Protein AF-A0A1V5TM42-F1 (afdb_monomer)

Structure (mmCIF, N/CA/C/O backbone):
data_AF-A0A1V5TM42-F1
#
_entry.id   AF-A0A1V5TM42-F1
#
loop_
_atom_site.group_PDB
_atom_site.id
_atom_site.type_symbol
_atom_site.label_atom_id
_atom_site.label_alt_id
_atom_site.label_comp_id
_atom_site.label_asym_id
_atom_site.label_entity_id
_atom_site.label_seq_id
_atom_site.pdbx_PDB_ins_code
_atom_site.Cartn_x
_atom_site.Cartn_y
_atom_site.Cartn_z
_atom_site.occupancy
_atom_site.B_iso_or_equiv
_atom_site.auth_seq_id
_atom_site.auth_comp_id
_atom_site.auth_asym_id
_atom_site.auth_atom_id
_atom_site.pdbx_PDB_model_num
ATOM 1 N N . MET A 1 1 ? -26.643 -20.305 10.120 1.00 66.69 1 MET A N 1
ATOM 2 C CA . MET A 1 1 ? -26.226 -19.065 10.812 1.00 66.69 1 MET A CA 1
ATOM 3 C C . MET A 1 1 ? -26.386 -17.908 9.842 1.00 66.69 1 MET A C 1
ATOM 5 O O . MET A 1 1 ? -26.265 -18.145 8.646 1.00 66.69 1 MET A O 1
ATOM 9 N N . ARG A 1 2 ? -26.728 -16.704 10.316 1.00 90.50 2 ARG A N 1
ATOM 10 C CA . ARG A 1 2 ? -26.734 -15.518 9.444 1.00 90.50 2 ARG A CA 1
ATOM 11 C C . ARG A 1 2 ? -25.294 -15.124 9.106 1.00 90.50 2 ARG A C 1
ATOM 13 O O . ARG A 1 2 ? -24.398 -15.415 9.895 1.00 90.50 2 ARG A O 1
ATOM 20 N N . ASN A 1 3 ? -25.088 -14.451 7.979 1.00 93.19 3 ASN A N 1
ATOM 21 C CA . ASN A 1 3 ? -23.775 -13.903 7.647 1.00 93.19 3 ASN A CA 1
ATOM 22 C C . ASN A 1 3 ? -23.366 -12.840 8.692 1.00 93.19 3 ASN A C 1
ATOM 24 O O . ASN A 1 3 ? -24.242 -12.111 9.187 1.00 93.19 3 ASN A O 1
ATOM 28 N N . PRO A 1 4 ? -22.068 -12.736 9.037 1.00 96.12 4 PRO A N 1
ATOM 29 C CA . PRO A 1 4 ? -21.570 -11.666 9.893 1.00 96.12 4 PRO A CA 1
ATOM 30 C C . PRO A 1 4 ? -21.809 -10.310 9.238 1.00 96.12 4 PRO A C 1
ATOM 32 O O . PRO A 1 4 ? -21.542 -10.125 8.048 1.00 96.12 4 PRO A O 1
ATOM 35 N N . ARG A 1 5 ? -22.279 -9.350 10.033 1.00 96.81 5 ARG A N 1
ATOM 36 C CA . ARG A 1 5 ? -22.459 -7.962 9.604 1.00 96.81 5 ARG A CA 1
ATOM 37 C C . ARG A 1 5 ? -21.173 -7.205 9.864 1.00 96.81 5 ARG A C 1
ATOM 39 O O . ARG A 1 5 ? -20.812 -6.991 11.023 1.00 96.81 5 ARG A O 1
ATOM 46 N N . VAL A 1 6 ? -20.483 -6.818 8.798 1.00 97.69 6 VAL A N 1
ATOM 47 C CA . VAL A 1 6 ? -19.207 -6.100 8.880 1.00 97.69 6 VAL A CA 1
ATOM 48 C C . VAL A 1 6 ? -19.424 -4.663 8.431 1.00 97.69 6 VAL A C 1
ATOM 50 O O . VAL A 1 6 ? -19.875 -4.422 7.314 1.00 97.69 6 VAL A O 1
ATOM 53 N N . LEU A 1 7 ? -19.089 -3.707 9.295 1.00 97.56 7 LEU A N 1
ATOM 54 C CA . LEU A 1 7 ? -19.067 -2.290 8.941 1.00 97.56 7 LEU A CA 1
ATOM 55 C C . LEU A 1 7 ? -17.630 -1.865 8.631 1.00 97.56 7 LEU A C 1
ATOM 57 O O . LEU A 1 7 ? -16.820 -1.738 9.544 1.00 97.56 7 LEU A O 1
ATOM 61 N N . ASN A 1 8 ? -17.318 -1.645 7.356 1.00 96.25 8 ASN A N 1
ATOM 62 C CA . ASN A 1 8 ? -16.035 -1.110 6.909 1.00 96.25 8 ASN A CA 1
ATOM 63 C C . ASN A 1 8 ? -16.028 0.423 7.010 1.00 96.25 8 ASN A C 1
ATOM 65 O O . ASN A 1 8 ? -16.623 1.101 6.176 1.00 96.25 8 ASN A O 1
ATOM 69 N N . CYS A 1 9 ? -15.348 0.970 8.012 1.00 95.88 9 CYS A N 1
ATOM 70 C CA . CYS A 1 9 ? -15.176 2.402 8.220 1.00 95.88 9 CYS A CA 1
ATOM 71 C C . CYS A 1 9 ? -13.813 2.852 7.699 1.00 95.88 9 CYS A C 1
ATOM 73 O O . CYS A 1 9 ? -12.780 2.578 8.313 1.00 95.88 9 CYS A O 1
ATOM 75 N N . THR A 1 10 ? -13.812 3.604 6.601 1.00 91.31 10 THR A N 1
ATOM 76 C CA . THR A 1 10 ? -12.579 4.073 5.972 1.00 91.31 10 THR A CA 1
ATOM 77 C C . THR A 1 10 ? -12.595 5.584 5.732 1.00 91.31 10 THR A C 1
ATOM 79 O O . THR A 1 10 ? -13.611 6.119 5.284 1.00 91.31 10 THR A O 1
ATOM 82 N N . PRO A 1 11 ? -11.500 6.307 6.037 1.00 85.94 11 PRO A N 1
ATOM 83 C CA . PRO A 1 11 ? -11.413 7.744 5.785 1.00 85.94 11 PRO A CA 1
ATOM 84 C C . PRO A 1 11 ? -11.285 8.069 4.288 1.00 85.94 11 PRO A C 1
ATOM 86 O O . PRO A 1 11 ? -11.641 9.176 3.874 1.00 85.94 11 PRO A O 1
ATOM 89 N N . GLU A 1 12 ? -10.803 7.112 3.483 1.00 79.75 12 GLU A N 1
ATOM 90 C CA . GLU A 1 12 ? -10.675 7.246 2.035 1.00 79.75 12 GLU A CA 1
ATOM 91 C C . GLU A 1 12 ? -11.228 6.026 1.280 1.00 79.75 12 GLU A C 1
ATOM 93 O O . GLU A 1 12 ? -10.850 4.886 1.546 1.00 79.75 12 GLU A O 1
ATOM 98 N N . LEU A 1 13 ? -12.070 6.261 0.271 1.00 77.81 13 LEU A N 1
ATOM 99 C CA . LEU A 1 13 ? -12.715 5.210 -0.522 1.00 77.81 13 LEU A CA 1
ATOM 100 C C . LEU A 1 13 ? -12.926 5.646 -1.974 1.00 77.81 13 LEU A C 1
ATOM 102 O O . LEU A 1 13 ? -13.305 6.779 -2.241 1.00 77.81 13 LEU A O 1
ATOM 106 N N . ILE A 1 14 ? -12.748 4.725 -2.913 1.00 75.50 14 ILE A N 1
ATOM 107 C CA . ILE A 1 14 ? -13.160 4.853 -4.311 1.00 75.50 14 ILE A CA 1
ATOM 108 C C . ILE A 1 14 ? -14.027 3.645 -4.642 1.00 75.50 14 ILE A C 1
ATOM 110 O O . ILE A 1 14 ? -13.526 2.533 -4.796 1.00 75.50 14 ILE A O 1
ATOM 114 N N . ILE A 1 15 ? -15.333 3.843 -4.765 1.00 73.00 15 ILE A N 1
ATOM 115 C CA . ILE A 1 15 ? -16.237 2.743 -5.087 1.00 73.00 15 ILE A CA 1
ATOM 116 C C . ILE A 1 15 ? -17.155 3.125 -6.235 1.00 73.00 15 ILE A C 1
ATOM 118 O O . ILE A 1 15 ? -17.848 4.139 -6.179 1.00 73.00 15 ILE A O 1
ATOM 122 N N . ASN A 1 16 ? -17.142 2.309 -7.285 1.00 71.56 16 ASN A N 1
ATOM 123 C CA . ASN A 1 16 ? -18.133 2.380 -8.340 1.00 71.56 16 ASN A CA 1
ATOM 124 C C . ASN A 1 16 ? -19.313 1.488 -7.945 1.00 71.56 16 ASN A C 1
ATOM 126 O O . ASN A 1 16 ? -19.133 0.298 -7.690 1.00 71.56 16 ASN A O 1
ATOM 130 N N . ILE A 1 17 ? -20.511 2.066 -7.867 1.00 67.62 17 ILE A N 1
ATOM 131 C CA . ILE A 1 17 ? -21.718 1.359 -7.418 1.00 67.62 17 ILE A CA 1
ATOM 132 C C . ILE A 1 17 ? -22.028 0.159 -8.328 1.00 67.62 17 ILE A C 1
ATOM 134 O O . ILE A 1 17 ? -22.438 -0.887 -7.825 1.00 67.62 17 ILE A O 1
ATOM 138 N N . GLY A 1 18 ? -21.757 0.262 -9.634 1.00 62.53 18 GLY A N 1
ATOM 139 C CA . GLY A 1 18 ? -21.936 -0.848 -10.577 1.00 62.53 18 GLY A CA 1
ATOM 140 C C . GLY A 1 18 ? -21.037 -2.056 -10.278 1.00 62.53 18 GLY A C 1
ATOM 141 O O . GLY A 1 18 ? -21.409 -3.197 -10.539 1.00 62.53 18 GLY A O 1
ATOM 142 N N . GLU A 1 19 ? -19.879 -1.842 -9.646 1.00 65.00 19 GLU A N 1
ATOM 143 C CA . GLU A 1 19 ? -18.923 -2.911 -9.326 1.00 65.00 19 GLU A CA 1
ATOM 144 C C . GLU A 1 19 ? -19.258 -3.678 -8.039 1.00 65.00 19 GLU A C 1
ATOM 146 O O . GLU A 1 19 ? -18.695 -4.752 -7.807 1.00 65.00 19 GLU A O 1
ATOM 151 N N . ILE A 1 20 ? -20.171 -3.154 -7.212 1.00 65.88 20 ILE A N 1
ATOM 152 C CA . ILE A 1 20 ? -20.609 -3.766 -5.944 1.00 65.88 20 ILE A CA 1
ATOM 153 C C . ILE A 1 20 ? -21.461 -5.022 -6.205 1.00 65.88 20 ILE A C 1
ATOM 155 O O . ILE A 1 20 ? -21.735 -5.795 -5.293 1.00 65.88 20 ILE A O 1
ATOM 159 N N . GLY A 1 21 ? -21.852 -5.285 -7.458 1.00 52.97 21 GLY A N 1
ATOM 160 C CA . GLY A 1 21 ? -22.557 -6.515 -7.819 1.00 52.97 21 GLY A CA 1
ATOM 161 C C . GLY A 1 21 ? -23.960 -6.611 -7.217 1.00 52.97 21 GLY A C 1
ATOM 162 O O . GLY A 1 21 ? -24.526 -7.703 -7.182 1.00 52.97 21 GLY A O 1
ATOM 163 N N . ILE A 1 22 ? -24.537 -5.485 -6.770 1.00 55.62 22 ILE A N 1
ATOM 164 C CA . ILE A 1 22 ? -25.947 -5.410 -6.384 1.00 55.62 22 ILE A CA 1
ATOM 165 C C . ILE A 1 22 ? -26.767 -5.544 -7.669 1.00 55.62 22 ILE A C 1
ATOM 167 O O . ILE A 1 22 ? -27.090 -4.562 -8.334 1.00 55.62 22 ILE A O 1
ATOM 171 N N . LYS A 1 23 ? -27.049 -6.790 -8.056 1.00 44.28 23 LYS A N 1
ATOM 172 C CA . LYS A 1 23 ? -27.944 -7.096 -9.167 1.00 44.28 23 LYS A CA 1
ATOM 173 C C . LYS A 1 23 ? -29.343 -6.627 -8.789 1.00 44.28 23 LYS A C 1
ATOM 175 O O . LYS A 1 23 ? -29.992 -7.210 -7.928 1.00 44.28 23 LYS A O 1
ATOM 180 N N . SER A 1 24 ? -29.796 -5.566 -9.438 1.00 44.81 24 SER A N 1
ATOM 181 C CA . SER A 1 24 ? -31.217 -5.288 -9.589 1.00 44.81 24 SER A CA 1
ATOM 182 C C . SER A 1 24 ? -31.576 -5.738 -11.001 1.00 44.81 24 SER A C 1
ATOM 184 O O . SER A 1 24 ? -31.099 -5.135 -11.961 1.00 44.81 24 SER A O 1
ATOM 186 N N . ASP A 1 25 ? -32.431 -6.754 -11.134 1.00 44.00 25 ASP A N 1
ATOM 187 C CA . ASP A 1 25 ? -32.910 -7.276 -12.429 1.00 44.00 25 ASP A CA 1
ATOM 188 C C . ASP A 1 25 ? -33.633 -6.219 -13.292 1.00 44.00 25 ASP A C 1
ATOM 190 O O . ASP A 1 25 ? -34.018 -6.484 -14.427 1.00 44.00 25 ASP A O 1
ATOM 194 N N . ALA A 1 26 ? -33.836 -5.010 -12.764 1.00 43.97 26 ALA A N 1
ATOM 195 C CA . ALA A 1 26 ? -34.620 -3.963 -13.390 1.00 43.97 26 ALA A CA 1
ATOM 196 C C . ALA A 1 26 ? -33.802 -2.845 -14.066 1.00 43.97 26 ALA A C 1
ATOM 198 O O . ALA A 1 26 ? -34.413 -2.047 -14.778 1.00 43.97 26 ALA A O 1
ATOM 199 N N . ILE A 1 27 ? -32.491 -2.686 -13.804 1.00 47.09 27 ILE A N 1
ATOM 200 C CA . ILE A 1 27 ? -31.759 -1.454 -14.182 1.00 47.09 27 ILE A CA 1
ATOM 201 C C . ILE A 1 27 ? -30.255 -1.691 -14.375 1.00 47.09 27 ILE A C 1
ATOM 203 O O . ILE A 1 27 ? -29.594 -2.227 -13.489 1.00 47.09 27 ILE A O 1
ATOM 207 N N . ASP A 1 28 ? -29.723 -1.180 -15.487 1.00 52.50 28 ASP A N 1
ATOM 208 C CA . ASP A 1 28 ? -28.293 -0.940 -15.695 1.00 52.50 28 ASP A CA 1
ATOM 209 C C . ASP A 1 28 ? -27.882 0.263 -14.828 1.00 52.50 28 ASP A C 1
ATOM 211 O O . ASP A 1 28 ? -28.274 1.404 -15.096 1.00 52.50 28 ASP A O 1
ATOM 215 N N . LEU A 1 29 ? -27.229 0.015 -13.689 1.00 54.31 29 LEU A N 1
ATOM 216 C CA . LEU A 1 29 ? -26.831 1.094 -12.784 1.00 54.31 29 LEU A CA 1
ATOM 217 C C . LEU A 1 29 ? -25.780 1.962 -13.487 1.00 54.31 29 LEU A C 1
ATOM 219 O O . LEU A 1 29 ? -24.784 1.410 -13.955 1.00 54.31 29 LEU A O 1
ATOM 223 N N . PRO A 1 30 ? -25.938 3.299 -13.541 1.00 53.47 30 PRO A N 1
ATOM 224 C CA . PRO A 1 30 ? -24.877 4.148 -14.066 1.00 53.47 30 PRO A CA 1
ATOM 225 C C . PRO A 1 30 ? -23.587 3.893 -13.276 1.00 53.47 30 PRO A C 1
ATOM 227 O O . PRO A 1 30 ? -23.636 3.707 -12.055 1.00 53.47 30 PRO A O 1
ATOM 230 N N . GLU A 1 31 ? -22.436 3.893 -13.961 1.00 58.66 31 GLU A N 1
ATOM 231 C CA . GLU A 1 31 ? -21.104 3.822 -13.344 1.00 58.66 31 GLU A CA 1
ATOM 232 C C . GLU A 1 31 ? -20.849 5.072 -12.486 1.00 58.66 31 GLU A C 1
ATOM 234 O O . GLU A 1 31 ? -20.177 6.038 -12.875 1.00 58.66 31 GLU A O 1
ATOM 239 N N . LEU A 1 32 ? -21.454 5.080 -11.304 1.00 58.53 32 LEU A N 1
ATOM 240 C CA . LEU A 1 32 ? -21.348 6.157 -10.352 1.00 58.53 32 LEU A CA 1
ATOM 241 C C . LEU A 1 32 ? -20.230 5.843 -9.377 1.00 58.53 32 LEU A C 1
ATOM 243 O O . LEU A 1 32 ? -20.313 4.919 -8.570 1.00 58.53 32 LEU A O 1
ATOM 247 N N . GLU A 1 33 ? -19.188 6.655 -9.457 1.00 67.44 33 GLU A N 1
ATOM 248 C CA . GLU A 1 33 ? -18.036 6.572 -8.580 1.00 67.44 33 GLU A CA 1
ATOM 249 C C . GLU A 1 33 ? -18.230 7.506 -7.382 1.00 67.44 33 GLU A C 1
ATOM 251 O O . GLU A 1 33 ? -18.329 8.725 -7.536 1.00 67.44 33 GLU A O 1
ATOM 256 N N . ILE A 1 34 ? -18.247 6.939 -6.178 1.00 68.31 34 ILE A N 1
ATOM 257 C CA . ILE A 1 34 ? -18.014 7.685 -4.944 1.00 68.31 34 ILE A CA 1
ATOM 258 C C . ILE A 1 34 ? -16.500 7.760 -4.773 1.00 68.31 34 ILE A C 1
ATOM 260 O O . ILE A 1 34 ? -15.864 6.769 -4.416 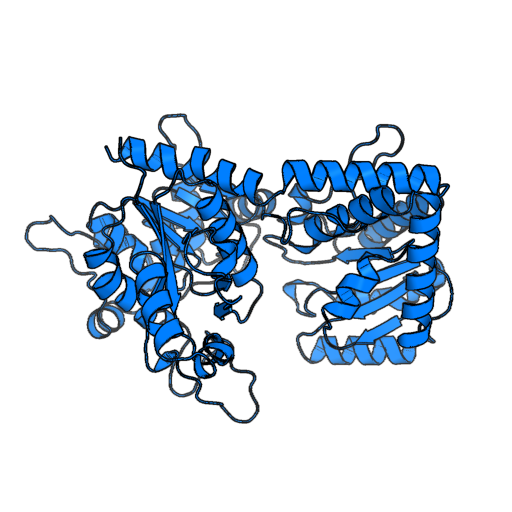1.00 68.31 34 ILE A O 1
ATOM 264 N N . ASN A 1 35 ? -15.925 8.932 -5.043 1.00 69.88 35 ASN A N 1
ATOM 265 C CA . ASN A 1 35 ? -14.480 9.150 -4.979 1.00 69.88 35 ASN A CA 1
ATOM 266 C C . ASN A 1 35 ? -14.080 10.013 -3.780 1.00 69.88 35 ASN A C 1
ATOM 268 O O . ASN A 1 35 ? -13.904 11.230 -3.882 1.00 69.88 35 ASN A O 1
ATOM 272 N N . ALA A 1 36 ? -13.957 9.380 -2.626 1.00 67.31 36 ALA A N 1
ATOM 273 C CA . ALA A 1 36 ? -13.425 9.927 -1.390 1.00 67.31 36 ALA A CA 1
ATOM 274 C C . ALA A 1 36 ? -11.910 9.653 -1.276 1.00 67.31 36 ALA A C 1
ATOM 276 O O . ALA A 1 36 ? -11.475 9.083 -0.288 1.00 67.31 36 ALA A O 1
ATOM 277 N N . SER A 1 37 ? -11.094 10.013 -2.277 1.00 66.88 37 SER A N 1
ATOM 278 C CA . SER A 1 37 ? -9.633 9.822 -2.219 1.00 66.88 37 SER A CA 1
ATOM 279 C C . SER A 1 37 ? -8.833 11.126 -2.250 1.00 66.88 37 SER A C 1
ATOM 281 O O . SER A 1 37 ? -9.187 12.077 -2.952 1.00 66.88 37 SER A O 1
ATOM 283 N N . THR A 1 38 ? -7.713 11.159 -1.518 1.00 58.00 38 THR A N 1
ATOM 284 C CA . THR A 1 38 ? -6.649 12.173 -1.688 1.00 58.00 38 THR A CA 1
ATOM 285 C C . THR A 1 38 ? -5.235 11.606 -1.708 1.00 58.00 38 THR A C 1
ATOM 287 O O . THR A 1 38 ? -4.284 12.344 -1.993 1.00 58.00 38 THR A O 1
ATOM 290 N N . GLY A 1 39 ? -5.073 10.306 -1.458 1.00 62.50 39 GLY A N 1
ATOM 291 C CA . GLY A 1 39 ? -3.772 9.656 -1.427 1.00 62.50 39 GLY A CA 1
ATOM 292 C C . GLY A 1 39 ? -3.776 8.208 -1.909 1.00 62.50 39 GLY A C 1
ATOM 293 O O . GLY A 1 39 ? -4.666 7.745 -2.618 1.00 62.50 39 GLY A O 1
ATOM 294 N N . GLY A 1 40 ? -2.712 7.495 -1.535 1.00 66.00 40 GLY A N 1
ATOM 295 C CA . GLY A 1 40 ? -2.515 6.084 -1.874 1.00 66.00 40 GLY A CA 1
ATOM 296 C C . GLY A 1 40 ? -3.316 5.111 -1.006 1.00 66.00 40 GLY A C 1
ATOM 297 O O . GLY A 1 40 ? -3.265 3.916 -1.278 1.00 66.00 40 GLY A O 1
ATOM 298 N N . LEU A 1 41 ? -4.037 5.608 0.008 1.00 75.75 41 LEU A N 1
ATOM 299 C CA . LEU A 1 41 ? -4.853 4.795 0.906 1.00 75.75 41 LEU A CA 1
ATOM 300 C C . LEU A 1 41 ? -6.067 4.231 0.169 1.00 75.75 41 LEU A C 1
ATOM 302 O O . LEU A 1 41 ? -6.210 3.018 0.094 1.00 75.75 41 LEU A O 1
ATOM 306 N N . ALA A 1 42 ? -6.887 5.100 -0.436 1.00 75.75 42 ALA A N 1
ATOM 307 C CA . ALA A 1 42 ? -8.199 4.758 -0.991 1.00 75.75 42 ALA A CA 1
ATOM 308 C C . ALA A 1 42 ? -8.248 3.494 -1.877 1.00 75.75 42 ALA A C 1
ATOM 310 O O . ALA A 1 42 ? -9.177 2.702 -1.709 1.00 75.75 42 ALA A O 1
ATOM 311 N N . PRO A 1 43 ? -7.294 3.235 -2.797 1.00 77.56 43 PRO A N 1
ATOM 312 C CA . PRO A 1 43 ? -7.349 2.057 -3.667 1.00 77.56 43 PRO A CA 1
ATOM 313 C C . PRO A 1 43 ? -7.386 0.715 -2.920 1.00 77.56 43 PRO A C 1
ATOM 315 O O . PRO A 1 43 ? -7.990 -0.235 -3.419 1.00 77.56 43 PRO A O 1
ATOM 318 N N . ILE A 1 44 ? -6.775 0.631 -1.734 1.00 81.69 44 ILE A N 1
ATOM 319 C CA . ILE A 1 44 ? -6.682 -0.604 -0.946 1.00 81.69 44 ILE A CA 1
ATOM 320 C C . ILE A 1 44 ? -8.044 -1.020 -0.357 1.00 81.69 44 ILE A C 1
ATOM 322 O O . ILE A 1 44 ? -8.561 -2.062 -0.776 1.00 81.69 44 ILE A O 1
ATOM 326 N N . PRO A 1 45 ? -8.670 -0.248 0.562 1.00 84.69 45 PRO A N 1
ATOM 327 C CA . PRO A 1 45 ? -9.960 -0.608 1.142 1.00 84.69 45 PRO A CA 1
ATOM 328 C C . PRO A 1 45 ? -11.030 -0.730 0.058 1.00 84.69 45 PRO A C 1
ATOM 330 O O . PRO A 1 45 ? -11.897 -1.591 0.156 1.00 84.69 45 PRO A O 1
ATOM 333 N N . SER A 1 46 ? -10.929 0.046 -1.025 1.00 85.06 46 SER A N 1
ATOM 334 C CA . SER A 1 46 ? -11.826 -0.049 -2.181 1.00 85.06 46 SER A CA 1
ATOM 335 C C . SER A 1 46 ? -11.789 -1.413 -2.857 1.00 85.06 46 SER A C 1
ATOM 337 O O . SER A 1 46 ? -12.828 -1.999 -3.152 1.00 85.06 46 SER A O 1
ATOM 339 N N . THR A 1 47 ? -10.587 -1.937 -3.094 1.00 85.62 47 THR A N 1
ATOM 340 C CA . THR A 1 47 ? -10.407 -3.207 -3.799 1.00 85.62 47 THR A CA 1
ATOM 341 C C . THR A 1 47 ? -10.875 -4.384 -2.952 1.00 85.62 47 THR A C 1
ATOM 343 O O . THR A 1 47 ? -11.615 -5.230 -3.451 1.00 85.62 47 THR A O 1
ATOM 346 N N . TYR A 1 48 ? -10.540 -4.388 -1.659 1.00 89.12 48 TYR A N 1
ATOM 347 C CA . TYR A 1 48 ? -11.088 -5.363 -0.716 1.00 89.12 48 TYR A CA 1
ATOM 348 C C . TYR A 1 48 ? -12.610 -5.291 -0.644 1.00 89.12 48 TYR A C 1
ATOM 350 O O . TYR A 1 48 ? -13.276 -6.313 -0.754 1.00 89.12 48 TYR A O 1
ATOM 358 N N . THR A 1 49 ? -13.164 -4.086 -0.521 1.00 89.06 49 THR A N 1
ATOM 359 C CA . THR A 1 49 ? -14.610 -3.866 -0.432 1.00 89.06 49 THR A CA 1
ATOM 360 C C . THR A 1 49 ? -15.341 -4.485 -1.619 1.00 89.06 49 THR A C 1
ATOM 362 O O . THR A 1 49 ? -16.257 -5.278 -1.420 1.00 89.06 49 THR A O 1
ATOM 365 N N . ARG A 1 50 ? -14.905 -4.201 -2.856 1.00 86.50 50 ARG A N 1
ATOM 366 C CA . ARG A 1 50 ? -15.513 -4.787 -4.064 1.00 86.50 50 ARG A CA 1
ATOM 367 C C . ARG A 1 50 ? -15.439 -6.311 -4.071 1.00 86.50 50 ARG A C 1
ATOM 369 O O . ARG A 1 50 ? -16.419 -6.968 -4.407 1.00 86.50 50 ARG A O 1
ATOM 376 N N . ALA A 1 51 ? -14.289 -6.874 -3.711 1.00 89.00 51 ALA A N 1
ATOM 377 C CA . ALA A 1 51 ? -14.096 -8.319 -3.707 1.00 89.00 51 ALA A CA 1
ATOM 378 C C . ALA A 1 51 ? -14.927 -9.022 -2.617 1.00 89.00 51 ALA A C 1
ATOM 380 O O . ALA A 1 51 ? -15.531 -10.054 -2.891 1.00 89.00 51 ALA A O 1
ATOM 381 N N . ILE A 1 52 ? -15.040 -8.436 -1.420 1.00 91.44 52 ILE A N 1
ATOM 382 C CA . ILE A 1 52 ? -15.871 -8.965 -0.326 1.00 91.44 52 ILE A CA 1
ATOM 383 C C . ILE A 1 52 ? -17.362 -8.890 -0.686 1.00 91.44 52 ILE A C 1
ATOM 385 O O . ILE A 1 52 ? -18.094 -9.847 -0.440 1.00 91.44 52 ILE A O 1
ATOM 389 N N . PHE A 1 53 ? -17.813 -7.796 -1.314 1.00 88.44 53 PHE A N 1
ATOM 390 C CA . PHE A 1 53 ? -19.184 -7.699 -1.823 1.00 88.44 53 PHE A CA 1
ATOM 391 C C . PHE A 1 53 ? -19.504 -8.805 -2.836 1.00 88.44 53 PHE A C 1
ATOM 393 O O . PHE A 1 53 ? -20.565 -9.418 -2.750 1.00 88.44 53 PHE A O 1
ATOM 400 N N . LYS A 1 54 ? -18.576 -9.090 -3.760 1.00 86.31 54 LYS A N 1
ATOM 401 C CA . LYS A 1 54 ? -18.728 -10.162 -4.756 1.00 86.31 54 LYS A CA 1
ATOM 402 C C . LYS A 1 54 ? -18.712 -11.566 -4.144 1.00 86.31 54 LYS A C 1
ATOM 404 O O . LYS A 1 54 ? -19.398 -12.440 -4.663 1.00 86.31 54 LYS A O 1
ATOM 409 N N . ASP A 1 55 ? -17.941 -11.788 -3.079 1.00 91.25 55 ASP A N 1
ATOM 410 C CA . ASP A 1 55 ? -17.862 -13.081 -2.381 1.00 91.25 55 ASP A CA 1
ATOM 411 C C . ASP A 1 55 ? -19.186 -13.444 -1.682 1.00 91.25 55 ASP A C 1
ATOM 413 O O . ASP A 1 55 ? -19.636 -14.587 -1.753 1.00 91.25 55 ASP A O 1
ATOM 417 N N . GLY A 1 56 ? -19.843 -12.469 -1.044 1.00 90.19 56 GLY A N 1
ATOM 418 C CA . GLY A 1 56 ? -21.206 -12.615 -0.520 1.00 90.19 56 GLY A CA 1
ATOM 419 C C . GLY A 1 56 ? -21.345 -13.360 0.816 1.00 90.19 56 GLY A C 1
ATOM 420 O O . GLY A 1 56 ? -22.449 -13.405 1.363 1.00 90.19 56 GLY A O 1
ATOM 421 N N . ARG A 1 57 ? -20.262 -13.899 1.402 1.00 94.25 57 ARG A N 1
ATOM 422 C CA . ARG A 1 57 ? -20.298 -14.523 2.746 1.00 94.25 57 ARG A CA 1
ATOM 423 C C . ARG A 1 57 ? -20.370 -13.518 3.897 1.00 94.25 57 ARG A C 1
ATOM 425 O O . ARG A 1 57 ? -20.685 -13.901 5.020 1.00 94.25 57 ARG A O 1
ATOM 432 N N . ILE A 1 58 ? -20.100 -12.242 3.629 1.00 95.19 58 ILE A N 1
ATOM 433 C CA . ILE A 1 58 ? -20.140 -11.148 4.603 1.00 95.19 58 ILE A CA 1
ATOM 434 C C . ILE A 1 58 ? -21.295 -10.204 4.258 1.00 95.19 58 ILE A C 1
ATOM 436 O O . ILE A 1 58 ? -21.394 -9.734 3.124 1.00 95.19 58 ILE A O 1
ATOM 440 N N . ASP A 1 59 ? -22.140 -9.870 5.236 1.00 93.88 59 ASP A N 1
ATOM 441 C CA . ASP A 1 59 ? -23.079 -8.751 5.109 1.00 93.88 59 ASP A CA 1
ATOM 442 C C . ASP A 1 59 ? -22.304 -7.440 5.306 1.00 93.88 59 ASP A C 1
ATOM 444 O O . ASP A 1 59 ? -22.220 -6.898 6.408 1.00 93.88 59 ASP A O 1
ATOM 448 N N . LEU A 1 60 ? -21.642 -6.988 4.238 1.00 93.06 60 LEU A N 1
ATOM 449 C CA . LEU A 1 60 ? -20.786 -5.806 4.264 1.00 93.06 60 LEU A CA 1
ATOM 450 C C . LEU A 1 60 ? -21.616 -4.526 4.102 1.00 93.06 60 LEU A C 1
ATOM 452 O O . LEU A 1 60 ? -22.484 -4.445 3.226 1.00 93.06 60 LEU A O 1
ATOM 456 N N . ALA A 1 61 ? -21.288 -3.517 4.904 1.00 92.69 61 ALA A N 1
ATOM 457 C CA . ALA A 1 61 ? -21.605 -2.119 4.650 1.00 92.69 61 ALA A CA 1
ATOM 458 C C . ALA A 1 61 ? -20.345 -1.264 4.779 1.00 92.69 61 ALA A C 1
ATOM 460 O O . ALA A 1 61 ? -19.395 -1.633 5.468 1.00 92.69 61 ALA A O 1
ATOM 461 N N . VAL A 1 62 ? -20.337 -0.111 4.120 1.00 91.50 62 VAL A N 1
ATOM 462 C CA . VAL A 1 62 ? -19.194 0.801 4.089 1.00 91.50 62 VAL A CA 1
ATOM 463 C C . VAL A 1 62 ? -19.592 2.147 4.666 1.00 91.50 62 VAL A C 1
ATOM 465 O O . VAL A 1 62 ? -20.658 2.665 4.347 1.00 91.50 62 VAL A O 1
ATOM 468 N N . CYS A 1 63 ? -18.728 2.733 5.483 1.00 91.56 63 CYS A N 1
ATOM 469 C CA . CYS A 1 63 ? -18.868 4.074 6.016 1.00 91.56 63 CYS A CA 1
ATOM 470 C C . CYS A 1 63 ? -17.657 4.929 5.635 1.00 91.56 63 CYS A C 1
ATOM 472 O O . CYS A 1 63 ? -16.518 4.546 5.894 1.00 91.56 63 CYS A O 1
ATOM 474 N N . SER A 1 64 ? -17.904 6.096 5.040 1.00 88.12 64 SER A N 1
ATOM 475 C CA . SER A 1 64 ? -16.868 7.034 4.585 1.00 88.12 64 SER A CA 1
ATOM 476 C C . SER A 1 64 ? -17.318 8.483 4.810 1.00 88.12 64 SER A C 1
ATOM 478 O O . SER A 1 64 ? -18.526 8.750 4.838 1.00 88.12 64 SER A O 1
ATOM 480 N N . PRO A 1 65 ? -16.404 9.461 4.947 1.00 84.69 65 PRO A N 1
ATOM 481 C CA . PRO A 1 65 ? -16.797 10.863 4.946 1.00 84.69 65 PRO A CA 1
ATOM 482 C C . PRO A 1 65 ? -17.394 11.253 3.587 1.00 84.69 65 PRO A C 1
ATOM 484 O O . PRO A 1 65 ? -16.944 10.804 2.527 1.00 84.69 65 PRO A O 1
ATOM 487 N N . LYS A 1 66 ? -18.412 12.115 3.610 1.00 80.38 66 LYS A N 1
ATOM 488 C CA . LYS A 1 66 ? -19.047 12.682 2.419 1.00 80.38 66 LYS A CA 1
ATOM 489 C C . LYS A 1 66 ? -18.271 13.912 1.956 1.00 80.38 66 LYS A C 1
ATOM 491 O O . LYS A 1 66 ? -18.626 15.038 2.296 1.00 80.38 66 LYS A O 1
ATOM 496 N N . TRP A 1 67 ? -17.225 13.717 1.163 1.00 74.06 67 TRP A N 1
ATOM 497 C CA . TRP A 1 67 ? -16.501 14.848 0.586 1.00 74.06 67 TRP A CA 1
ATOM 498 C C . TRP A 1 67 ? -17.268 15.443 -0.596 1.00 74.06 67 TRP A C 1
ATOM 500 O O . TRP A 1 67 ? -17.686 14.728 -1.505 1.00 74.06 67 TRP A O 1
ATOM 510 N N . GLU A 1 68 ? -17.397 16.769 -0.651 1.00 62.56 68 GLU A N 1
ATOM 511 C CA . GLU A 1 68 ? -18.075 17.444 -1.771 1.00 62.56 68 GLU A CA 1
ATOM 512 C C . GLU A 1 68 ? -17.399 17.168 -3.132 1.00 62.56 68 GLU A C 1
ATOM 514 O O . GLU A 1 68 ? -18.062 17.183 -4.168 1.00 62.56 68 GLU A O 1
ATOM 519 N N . SER A 1 69 ? -16.089 16.858 -3.163 1.00 56.44 69 SER A N 1
ATOM 520 C CA . SER A 1 69 ? -15.389 16.410 -4.388 1.00 56.44 69 SER A CA 1
ATOM 521 C C . SER A 1 69 ? -16.016 15.177 -5.012 1.00 56.44 69 SER A C 1
ATOM 523 O O . SER A 1 69 ? -15.996 15.039 -6.234 1.00 56.44 69 SER A O 1
ATOM 525 N N . SER A 1 70 ? -16.460 14.263 -4.151 1.00 53.75 70 SER A N 1
ATOM 526 C CA . SER A 1 70 ? -16.765 12.870 -4.466 1.00 53.75 70 SER A CA 1
ATOM 527 C C . SER A 1 70 ? -18.077 12.713 -5.217 1.00 53.75 70 SER A C 1
ATOM 529 O O . SER A 1 70 ? -18.401 11.614 -5.643 1.00 53.75 70 SER A O 1
ATOM 531 N N . LEU A 1 71 ? -18.834 13.806 -5.361 1.00 55.44 71 LEU A N 1
ATOM 532 C CA . LEU A 1 71 ? -20.203 13.820 -5.865 1.00 55.44 71 LEU A CA 1
ATOM 533 C C . LEU A 1 71 ? -20.349 14.626 -7.162 1.00 55.44 71 LEU A C 1
ATOM 535 O O . LEU A 1 71 ? -21.466 14.906 -7.579 1.00 55.44 71 LEU A O 1
ATOM 539 N N . LYS A 1 72 ? -19.251 14.987 -7.842 1.00 51.84 72 LYS A N 1
ATOM 540 C CA . LYS A 1 72 ? -19.325 15.771 -9.090 1.00 51.84 72 LYS A CA 1
ATOM 541 C C . LYS A 1 72 ? -20.211 15.135 -10.173 1.00 51.84 72 LYS A C 1
ATOM 543 O O . LYS A 1 72 ? -20.850 15.885 -10.891 1.00 51.84 72 LYS A O 1
ATOM 548 N N . LYS A 1 73 ? -20.290 13.798 -10.248 1.00 52.50 73 LYS A N 1
ATOM 549 C CA . LYS A 1 73 ? -21.198 13.067 -11.159 1.00 52.50 73 LYS A CA 1
ATOM 550 C C . LYS A 1 73 ? -22.631 12.905 -10.624 1.00 52.50 73 LYS A C 1
ATOM 552 O O . LYS A 1 73 ? -23.529 12.602 -11.394 1.00 52.50 73 LYS A O 1
ATOM 557 N N . PHE A 1 74 ? -22.865 13.086 -9.320 1.00 51.53 74 PHE A N 1
ATOM 558 C CA . PHE A 1 74 ? -24.203 12.941 -8.721 1.00 51.53 74 PHE A CA 1
ATOM 559 C C . PHE A 1 74 ? -25.143 14.095 -9.089 1.00 51.53 74 PHE A C 1
ATOM 561 O O . PHE A 1 74 ? -26.355 13.905 -9.088 1.00 51.53 74 PHE A O 1
ATOM 568 N N . ASN A 1 75 ? -24.600 15.279 -9.386 1.00 48.56 75 ASN A N 1
ATOM 569 C CA . ASN A 1 75 ? -25.396 16.461 -9.730 1.00 48.56 75 ASN A CA 1
ATOM 570 C C . ASN A 1 75 ? -26.043 16.376 -11.122 1.00 48.56 75 ASN A C 1
ATOM 572 O O . ASN A 1 75 ? -26.972 17.132 -11.389 1.00 48.56 75 ASN A O 1
ATOM 576 N N . ASP A 1 76 ? -25.579 15.454 -11.970 1.00 54.53 76 ASP A N 1
ATOM 577 C CA . ASP A 1 76 ? -26.096 15.240 -13.326 1.00 54.53 76 ASP A CA 1
ATOM 578 C C . ASP A 1 76 ? -27.170 14.133 -13.379 1.00 54.53 76 ASP A C 1
ATOM 580 O O . ASP A 1 76 ? -27.733 13.863 -14.439 1.00 54.53 76 ASP A O 1
ATOM 584 N N . LEU A 1 77 ? -27.466 13.485 -12.244 1.00 57.75 77 LEU A N 1
ATOM 585 C CA . LEU A 1 77 ? -28.462 12.417 -12.149 1.00 57.75 77 LEU A CA 1
ATOM 586 C C . LEU A 1 77 ? -29.881 12.979 -12.022 1.00 57.75 77 LEU A C 1
ATOM 588 O O . LEU A 1 77 ? -30.145 13.934 -11.288 1.00 57.75 77 LEU A O 1
ATOM 592 N N . SER A 1 78 ? -30.835 12.317 -12.669 1.00 58.28 78 SER A N 1
ATOM 593 C CA . SER A 1 78 ? -32.257 12.597 -12.494 1.00 58.28 78 SER A CA 1
ATOM 594 C C . SER A 1 78 ? -32.741 12.235 -11.082 1.00 58.28 78 SER A C 1
ATOM 596 O O . SER A 1 78 ? -32.211 11.357 -10.396 1.00 58.28 78 SER A O 1
ATOM 598 N N . THR A 1 79 ? -33.842 12.851 -10.646 1.00 59.06 79 THR A N 1
ATOM 599 C CA . THR A 1 79 ? -34.481 12.558 -9.348 1.00 59.06 79 THR A CA 1
ATOM 600 C C . THR A 1 79 ? -34.874 11.080 -9.187 1.00 59.06 79 THR A C 1
ATOM 602 O O . THR A 1 79 ? -34.920 10.564 -8.068 1.00 59.06 79 THR A O 1
ATOM 605 N N . ILE A 1 80 ? -35.156 10.384 -10.293 1.00 57.41 80 ILE A N 1
ATOM 606 C CA . ILE A 1 80 ? -35.520 8.961 -10.309 1.00 57.41 80 ILE A CA 1
ATOM 607 C C . ILE A 1 80 ? -34.291 8.085 -10.037 1.00 57.41 80 ILE A C 1
ATOM 609 O O . ILE A 1 80 ? -34.381 7.149 -9.242 1.00 57.41 80 ILE A O 1
ATOM 613 N N . GLU A 1 81 ? -33.149 8.401 -10.650 1.00 59.88 81 GLU A N 1
ATOM 614 C CA . GLU A 1 81 ? -31.876 7.708 -10.415 1.00 59.88 81 GLU A CA 1
ATOM 615 C C . GLU A 1 81 ? -31.417 7.890 -8.967 1.00 59.88 81 GLU A C 1
ATOM 617 O O . GLU A 1 81 ? -31.079 6.910 -8.307 1.00 59.88 81 GLU A O 1
ATOM 622 N N . ILE A 1 82 ? -31.543 9.106 -8.423 1.00 61.44 82 ILE A N 1
ATOM 623 C CA . ILE A 1 82 ? -31.221 9.403 -7.020 1.00 61.44 82 ILE A CA 1
ATOM 624 C C . ILE A 1 82 ? -32.075 8.566 -6.057 1.00 61.44 82 ILE A C 1
ATOM 626 O O . ILE A 1 82 ? -31.524 7.933 -5.160 1.00 61.44 82 ILE A O 1
ATOM 630 N N . LYS A 1 83 ? -33.405 8.514 -6.233 1.00 61.31 83 LYS A N 1
ATOM 631 C CA . LYS A 1 83 ? -34.291 7.720 -5.355 1.00 61.31 83 LYS A CA 1
ATOM 632 C C . LYS A 1 83 ? -34.005 6.220 -5.425 1.00 61.31 83 LYS A C 1
ATOM 634 O O . LYS A 1 83 ? -34.013 5.537 -4.406 1.00 61.31 83 LYS A O 1
ATOM 639 N N . LYS A 1 84 ? -33.755 5.693 -6.622 1.00 60.53 84 LYS A N 1
ATOM 640 C CA . LYS A 1 84 ? -33.458 4.266 -6.813 1.00 60.53 84 LYS A CA 1
ATOM 641 C C . LYS A 1 84 ? -32.102 3.892 -6.227 1.00 60.53 84 LYS A C 1
ATOM 643 O O . LYS A 1 84 ? -31.992 2.872 -5.556 1.00 60.53 84 LYS A O 1
ATOM 648 N N . MET A 1 85 ? -31.101 4.749 -6.402 1.00 61.62 85 MET A N 1
ATOM 649 C CA . MET A 1 85 ? -29.815 4.598 -5.734 1.00 61.62 85 MET A CA 1
ATOM 650 C C . MET A 1 85 ? -29.938 4.696 -4.221 1.00 61.62 85 MET A C 1
ATOM 652 O O . MET A 1 85 ? -29.323 3.899 -3.536 1.00 61.62 85 MET A O 1
ATOM 656 N N . GLN A 1 86 ? -30.732 5.624 -3.686 1.00 63.72 86 GLN A N 1
ATOM 657 C CA . GLN A 1 86 ? -30.970 5.705 -2.243 1.00 63.72 86 GLN A CA 1
ATOM 658 C C . GLN A 1 86 ? -31.527 4.393 -1.689 1.00 63.72 86 GLN A C 1
ATOM 660 O O . GLN A 1 86 ? -31.075 3.977 -0.632 1.00 63.72 86 GLN A O 1
ATOM 665 N N . ASN A 1 87 ? -32.416 3.718 -2.424 1.00 63.47 87 ASN A N 1
ATOM 666 C CA . ASN A 1 87 ? -32.944 2.405 -2.043 1.00 63.47 87 ASN A CA 1
ATOM 667 C C . ASN A 1 87 ? -31.908 1.270 -2.170 1.00 63.47 87 ASN A C 1
ATOM 669 O O . ASN A 1 87 ? -31.910 0.355 -1.359 1.00 63.47 87 ASN A O 1
ATOM 673 N N . ILE A 1 88 ? -31.029 1.306 -3.179 1.00 60.00 88 ILE A N 1
ATOM 674 C CA . ILE A 1 88 ? -29.991 0.277 -3.415 1.00 60.00 88 ILE A CA 1
ATOM 675 C C . ILE A 1 88 ? -28.810 0.425 -2.450 1.00 60.00 88 ILE A C 1
ATOM 677 O O . ILE A 1 88 ? -28.249 -0.558 -1.975 1.00 60.00 88 ILE A O 1
ATOM 681 N N . LEU A 1 89 ? -28.425 1.667 -2.171 1.00 65.00 89 LEU A N 1
ATOM 682 C CA . LEU A 1 89 ? -27.399 2.023 -1.198 1.00 65.00 89 LEU A CA 1
ATOM 683 C C . LEU A 1 89 ? -27.908 1.919 0.238 1.00 65.00 89 LEU A C 1
ATOM 685 O O . LEU A 1 89 ? -27.087 1.948 1.161 1.00 65.00 89 LEU A O 1
ATOM 689 N N . GLN A 1 90 ? -29.230 1.820 0.421 1.00 64.56 90 GLN A N 1
ATOM 690 C CA . GLN A 1 90 ? -29.850 1.667 1.726 1.00 64.56 90 GLN A CA 1
ATOM 691 C C . GLN A 1 90 ? -29.206 0.470 2.424 1.00 64.56 90 GLN A C 1
ATOM 693 O O . GLN A 1 90 ? -29.116 -0.626 1.878 1.00 64.56 90 GLN A O 1
ATOM 698 N N . ASP A 1 91 ? -28.662 0.732 3.607 1.00 74.62 91 ASP A N 1
ATOM 699 C CA . ASP A 1 91 ? -27.969 -0.229 4.466 1.00 74.62 91 ASP A CA 1
ATOM 700 C C . ASP A 1 91 ? -26.609 -0.762 3.978 1.00 74.62 91 ASP A C 1
ATOM 702 O O . ASP A 1 91 ? -25.997 -1.581 4.664 1.00 74.62 91 ASP A O 1
ATOM 706 N N . LYS A 1 92 ? -26.088 -0.272 2.843 1.00 85.00 92 LYS A N 1
ATOM 707 C CA . LYS A 1 92 ? -24.795 -0.702 2.274 1.00 85.00 92 LYS A CA 1
ATOM 708 C C . LYS A 1 92 ? -23.736 0.385 2.220 1.00 85.00 92 LYS A C 1
ATOM 710 O O . LYS A 1 92 ? -22.555 0.071 2.367 1.00 85.00 92 LYS A O 1
ATOM 715 N N . ILE A 1 93 ? -24.124 1.644 2.028 1.00 85.25 93 ILE A N 1
ATOM 716 C CA . ILE A 1 93 ? -23.187 2.772 2.017 1.00 85.25 93 ILE A CA 1
ATOM 717 C C . ILE A 1 93 ? -23.703 3.891 2.920 1.00 85.25 93 ILE A C 1
ATOM 719 O O . ILE A 1 93 ? -24.754 4.480 2.678 1.00 85.25 93 ILE A O 1
ATOM 723 N N . TYR A 1 94 ? -22.905 4.232 3.926 1.00 87.06 94 TYR A N 1
ATOM 724 C CA . TYR A 1 94 ? -23.135 5.316 4.866 1.00 87.06 94 TYR A CA 1
ATOM 725 C C . TYR A 1 94 ? -22.126 6.439 4.607 1.00 87.06 94 TYR A C 1
ATOM 727 O O . TYR A 1 94 ? -20.913 6.246 4.685 1.00 87.06 94 TYR A O 1
ATOM 735 N N . LEU A 1 95 ? -22.622 7.634 4.287 1.00 85.81 95 LEU A N 1
ATOM 736 C CA . LEU A 1 95 ? -21.781 8.806 4.040 1.00 85.81 95 LEU A CA 1
ATOM 737 C C . LEU A 1 95 ? -21.993 9.851 5.132 1.00 85.81 95 LEU A C 1
ATOM 739 O O . LEU A 1 95 ? -23.080 10.417 5.260 1.00 85.81 95 LEU A O 1
ATOM 743 N N . ILE A 1 96 ? -20.946 10.138 5.902 1.00 86.44 96 ILE A N 1
ATOM 744 C CA . ILE A 1 96 ? -21.028 11.085 7.019 1.00 86.44 96 ILE A CA 1
ATOM 745 C C . ILE A 1 96 ? -20.782 12.497 6.510 1.00 86.44 96 ILE A C 1
ATOM 747 O O . ILE A 1 96 ? -19.725 12.804 5.967 1.00 86.44 96 ILE A O 1
ATOM 751 N N . SER A 1 97 ? -21.764 13.371 6.712 1.00 84.56 97 SER A N 1
ATOM 752 C CA . SER A 1 97 ? -21.659 14.790 6.371 1.00 84.56 97 SER A CA 1
ATOM 753 C C . SER A 1 97 ? -21.239 15.590 7.598 1.00 84.56 97 SER A C 1
ATOM 755 O O . SER A 1 97 ? -21.817 15.428 8.668 1.00 84.56 97 SER A O 1
ATOM 757 N N . HIS A 1 98 ? -20.262 16.477 7.441 1.00 85.38 98 HIS A N 1
ATOM 758 C CA . HIS A 1 98 ? -19.842 17.417 8.477 1.00 85.38 98 HIS A CA 1
ATOM 759 C C . HIS A 1 98 ? -19.240 18.661 7.805 1.00 85.38 98 HIS A C 1
ATOM 761 O O . HIS A 1 98 ? -18.584 18.503 6.774 1.00 85.38 98 HIS A O 1
ATOM 767 N N . PRO A 1 99 ? -19.391 19.883 8.360 1.00 83.12 99 PRO A N 1
ATOM 768 C CA . PRO A 1 99 ? -18.842 21.100 7.752 1.00 83.12 99 PRO A CA 1
ATOM 769 C C . PRO A 1 99 ? -17.338 21.049 7.484 1.00 83.12 99 PRO A C 1
ATOM 771 O O . PRO A 1 99 ? -16.861 21.669 6.537 1.00 83.12 99 PRO A O 1
ATOM 774 N N . SER A 1 100 ? -16.585 20.290 8.284 1.00 80.44 100 SER A N 1
ATOM 775 C CA . SER A 1 100 ? -15.157 20.100 8.029 1.00 80.44 100 SER A CA 1
ATOM 776 C C . SER A 1 100 ? -14.897 19.349 6.720 1.00 80.44 100 SER A C 1
ATOM 778 O O . SER A 1 100 ? -13.897 19.633 6.075 1.00 80.44 100 SER A O 1
ATOM 780 N N . PHE A 1 101 ? -15.793 18.474 6.253 1.00 78.88 101 PHE A N 1
ATOM 781 C CA . PHE A 1 101 ? -15.638 17.743 4.987 1.00 78.88 101 PHE A CA 1
ATOM 782 C C . PHE A 1 101 ? -16.009 18.565 3.739 1.00 78.88 101 PHE A C 1
ATOM 784 O O . PHE A 1 101 ? -15.776 18.114 2.613 1.00 78.88 101 PHE A O 1
ATOM 791 N N . ASN A 1 102 ? -16.536 19.781 3.918 1.00 67.00 102 ASN A N 1
ATOM 792 C CA . ASN A 1 102 ? -16.899 20.668 2.816 1.00 67.00 102 ASN A CA 1
ATOM 793 C C . ASN A 1 102 ? -15.672 21.422 2.286 1.00 67.00 102 ASN A C 1
ATOM 795 O O . ASN A 1 102 ? -14.800 21.866 3.042 1.00 67.00 102 ASN A O 1
ATOM 799 N N . LYS A 1 103 ? -15.597 21.579 0.960 1.00 61.59 103 LYS A N 1
ATOM 800 C CA . LYS A 1 103 ? -14.480 22.241 0.286 1.00 61.59 103 LYS A CA 1
ATOM 801 C C . LYS A 1 103 ? -14.556 23.745 0.491 1.00 61.59 103 LYS A C 1
ATOM 803 O O . LYS A 1 103 ? -15.103 24.470 -0.335 1.00 61.59 103 LYS A O 1
ATOM 808 N N . VAL A 1 104 ? -13.873 24.258 1.503 1.00 49.69 104 VAL A N 1
ATOM 809 C CA . VAL A 1 104 ? -13.364 25.625 1.391 1.00 49.69 104 VAL A CA 1
ATOM 810 C C . VAL A 1 104 ? -12.091 25.535 0.557 1.00 49.69 104 VAL A C 1
ATOM 812 O O . VAL A 1 104 ? -11.054 25.115 1.065 1.00 49.69 104 VAL A O 1
ATOM 815 N N . LYS A 1 105 ? -12.160 25.908 -0.728 1.00 46.72 105 LYS A N 1
ATOM 816 C CA . LYS A 1 105 ? -10.947 26.225 -1.497 1.00 46.72 105 LYS A CA 1
ATOM 817 C C . LYS A 1 105 ? -10.170 27.277 -0.705 1.00 46.72 105 LYS A C 1
ATOM 819 O O . LYS A 1 105 ? -10.656 28.393 -0.543 1.00 46.72 105 LYS A O 1
ATOM 824 N N . ILE A 1 106 ? -8.986 26.927 -0.219 1.00 44.25 106 ILE A N 1
ATOM 825 C CA . ILE A 1 106 ? -7.984 27.927 0.139 1.00 44.25 106 ILE A CA 1
ATOM 826 C C . ILE A 1 106 ? -7.247 28.232 -1.164 1.00 44.25 106 ILE A C 1
ATOM 828 O O . ILE A 1 106 ? -6.760 27.323 -1.838 1.00 44.25 106 ILE A O 1
ATOM 832 N N . GLU A 1 107 ? -7.250 29.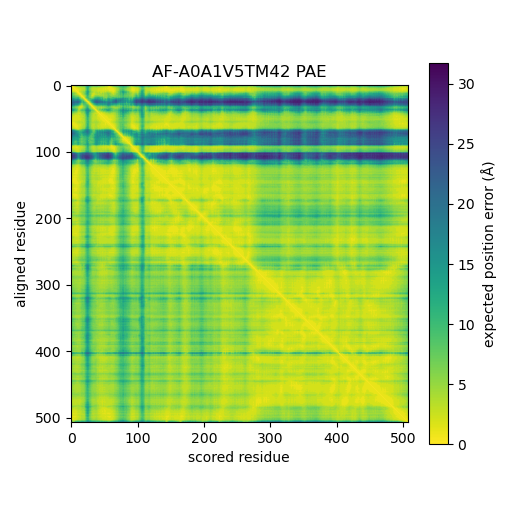495 -1.575 1.00 34.47 107 GLU A N 1
ATOM 833 C CA . GLU A 1 107 ? -6.564 29.929 -2.789 1.00 34.47 107 GLU A CA 1
ATOM 834 C C . GLU A 1 107 ? -5.066 29.586 -2.675 1.00 34.47 107 GLU A C 1
ATOM 836 O O . GLU A 1 107 ? -4.424 29.912 -1.679 1.00 34.47 107 GLU A O 1
ATOM 841 N N . GLY A 1 108 ? -4.528 28.846 -3.650 1.00 37.59 108 GLY A N 1
ATOM 842 C CA . GLY A 1 108 ? -3.122 28.420 -3.665 1.00 37.59 108 GLY A CA 1
ATOM 843 C C . GLY A 1 108 ? -2.802 27.049 -3.050 1.00 37.59 108 GLY A C 1
ATOM 844 O O . GLY A 1 108 ? -1.647 26.636 -3.128 1.00 37.59 108 GLY A O 1
ATOM 845 N N . THR A 1 109 ? -3.769 26.297 -2.501 1.00 37.69 109 THR A N 1
ATOM 846 C CA . THR A 1 109 ? -3.513 24.924 -2.015 1.00 37.69 109 THR A CA 1
ATOM 847 C C . THR A 1 109 ? -4.434 23.880 -2.654 1.00 37.69 109 THR A C 1
ATOM 849 O O . THR A 1 109 ? -5.653 24.035 -2.735 1.00 37.69 109 THR A O 1
ATOM 852 N N . ASN A 1 110 ? -3.847 22.761 -3.091 1.00 40.41 110 ASN A N 1
ATOM 853 C CA . ASN A 1 110 ? -4.585 21.519 -3.320 1.00 40.41 110 ASN A CA 1
ATOM 854 C C . ASN A 1 110 ? -4.898 20.920 -1.944 1.00 40.41 110 ASN A C 1
ATOM 856 O O . ASN A 1 110 ? -4.119 20.114 -1.446 1.00 40.41 110 ASN A O 1
ATOM 860 N N . THR A 1 111 ? -5.980 21.360 -1.302 1.00 46.28 111 THR A N 1
ATOM 861 C CA . THR A 1 111 ? -6.364 20.906 0.044 1.00 46.28 111 THR A CA 1
ATOM 862 C C . THR A 1 111 ? -6.564 19.384 0.040 1.00 46.28 111 THR A C 1
ATOM 864 O O . THR A 1 111 ? -7.472 18.888 -0.635 1.00 46.28 111 THR A O 1
ATOM 867 N N . LYS A 1 112 ? -5.710 18.627 0.746 1.00 58.34 112 LYS A N 1
ATOM 868 C CA . LYS A 1 112 ? -5.885 17.178 0.957 1.00 58.34 112 LYS A CA 1
ATOM 869 C C . LYS A 1 112 ? -6.895 16.951 2.090 1.00 58.34 112 LYS A C 1
ATOM 871 O O . LYS A 1 112 ? -7.087 17.826 2.931 1.00 58.34 112 LYS A O 1
ATOM 876 N N . MET A 1 113 ? -7.572 15.798 2.113 1.00 63.50 113 MET A N 1
ATOM 877 C CA . MET A 1 113 ? -8.754 15.542 2.961 1.00 63.50 113 MET A CA 1
ATOM 878 C C . MET A 1 113 ? -8.494 15.733 4.462 1.00 63.50 113 MET A C 1
ATOM 880 O O . MET A 1 113 ? -9.411 16.101 5.191 1.00 63.50 113 MET A O 1
ATOM 884 N N . TYR A 1 114 ? -7.245 15.574 4.899 1.00 68.81 114 TYR A N 1
ATOM 885 C CA . TYR A 1 114 ? -6.800 15.744 6.282 1.00 68.81 114 TYR A CA 1
ATOM 886 C C . TYR A 1 114 ? -5.654 16.760 6.420 1.00 68.81 114 TYR A C 1
ATOM 888 O O . TYR A 1 114 ? -4.901 16.691 7.381 1.00 68.81 114 TYR A O 1
ATOM 896 N N . ASP A 1 115 ? -5.512 17.702 5.481 1.00 68.69 115 ASP A N 1
ATOM 897 C CA . ASP A 1 115 ? -4.593 18.827 5.680 1.00 68.69 115 ASP A CA 1
ATOM 898 C C . ASP A 1 115 ? -5.164 19.803 6.716 1.00 68.69 115 ASP A C 1
ATOM 900 O O . ASP A 1 115 ? -6.376 20.071 6.765 1.00 68.69 115 ASP A O 1
ATOM 904 N N . ASP A 1 116 ? -4.265 20.382 7.507 1.00 70.69 116 ASP A N 1
ATOM 905 C CA . ASP A 1 116 ? -4.611 21.472 8.399 1.00 70.69 116 ASP A CA 1
ATOM 906 C C . ASP A 1 116 ? -5.052 22.699 7.599 1.00 70.69 116 ASP A C 1
ATOM 908 O O . ASP A 1 116 ? -4.483 23.090 6.578 1.00 70.69 116 ASP A O 1
ATOM 912 N N . SER A 1 117 ? -6.098 23.333 8.101 1.00 72.81 117 SER A N 1
ATOM 913 C CA . SER A 1 117 ? -6.622 24.591 7.598 1.00 72.81 117 SER A CA 1
ATOM 914 C C . SER A 1 117 ? -6.783 25.553 8.761 1.00 72.81 117 SER A C 1
ATOM 916 O O . SER A 1 117 ? -6.864 25.143 9.916 1.00 72.81 117 SER A O 1
ATOM 918 N N . TRP A 1 118 ? -6.936 26.840 8.461 1.00 75.81 118 TRP A N 1
ATOM 919 C CA . TRP A 1 118 ? -7.209 27.838 9.495 1.00 75.81 118 TRP A CA 1
ATOM 920 C C . TRP A 1 118 ? -8.514 27.577 10.278 1.00 75.81 118 TRP A C 1
ATOM 922 O O . TRP A 1 118 ? -8.691 28.141 11.353 1.00 75.81 118 TRP A O 1
ATOM 932 N N . ARG A 1 119 ? -9.428 26.743 9.750 1.00 75.31 119 ARG A N 1
ATOM 933 C CA . ARG A 1 119 ? -10.704 26.378 10.396 1.00 75.31 119 ARG A CA 1
ATOM 934 C C . ARG A 1 119 ? -10.680 25.032 11.116 1.00 75.31 119 ARG A C 1
ATOM 936 O O . ARG A 1 119 ? -11.356 24.885 12.125 1.00 75.31 119 ARG A O 1
ATOM 943 N N . PHE A 1 120 ? -9.991 24.048 10.548 1.00 82.56 120 PHE A N 1
ATOM 944 C CA . PHE A 1 120 ? -10.025 22.657 10.996 1.00 82.56 120 PHE A CA 1
ATOM 945 C C . PHE A 1 120 ? -8.656 22.018 10.838 1.00 82.56 120 PHE A C 1
ATOM 947 O O . PHE A 1 120 ? -8.063 22.109 9.758 1.00 82.56 120 PHE A O 1
ATOM 954 N N . GLN A 1 121 ? -8.226 21.316 11.876 1.00 86.56 121 GLN A N 1
ATOM 955 C CA . GLN A 1 121 ? -7.061 20.443 11.869 1.00 86.56 121 GLN A CA 1
ATOM 956 C C . GLN A 1 121 ? -7.431 19.027 11.409 1.00 86.56 121 GLN A C 1
ATOM 958 O O . GLN A 1 121 ? -8.609 18.643 11.395 1.00 86.56 121 GLN A O 1
ATOM 963 N N . ALA A 1 122 ? -6.426 18.221 11.069 1.00 85.25 122 ALA A N 1
ATOM 964 C CA . ALA A 1 122 ? -6.596 16.810 10.718 1.00 85.25 122 ALA A CA 1
ATOM 965 C C . ALA A 1 122 ? -7.392 16.037 11.791 1.00 85.25 122 ALA A C 1
ATOM 967 O O . ALA A 1 122 ? -8.365 15.338 11.481 1.00 85.25 122 ALA A O 1
ATOM 968 N N . LYS A 1 123 ? -7.049 16.242 13.070 1.00 90.69 123 LYS A N 1
ATOM 969 C CA . LYS A 1 123 ? -7.736 15.618 14.211 1.00 90.69 123 LYS A CA 1
ATOM 970 C C . LYS A 1 123 ? -9.213 16.008 14.337 1.00 90.69 123 LYS A C 1
ATOM 972 O O . LYS A 1 123 ? -10.027 15.173 14.719 1.00 90.69 123 LYS A O 1
ATOM 977 N N . ASP A 1 124 ? -9.601 17.232 13.966 1.00 90.69 124 ASP A N 1
ATOM 978 C CA . ASP A 1 124 ? -11.001 17.679 14.048 1.00 90.69 124 ASP A CA 1
ATOM 979 C C . ASP A 1 124 ? -11.888 16.880 13.094 1.00 90.69 124 ASP A C 1
ATOM 981 O O . ASP A 1 124 ? -13.015 16.506 13.418 1.00 90.69 124 ASP A O 1
ATOM 985 N N . ARG A 1 125 ? -11.351 16.597 11.906 1.00 90.00 125 ARG A N 1
ATOM 986 C CA . ARG A 1 125 ? -12.000 15.796 10.865 1.00 90.00 125 ARG A CA 1
ATOM 987 C C . ARG A 1 125 ? -12.109 14.335 11.291 1.00 90.00 125 ARG A C 1
ATOM 989 O O . ARG A 1 125 ? -13.163 13.735 11.097 1.00 90.00 125 ARG A O 1
ATOM 996 N N . ALA A 1 126 ? -11.056 13.791 11.901 1.00 93.00 126 ALA A N 1
ATOM 997 C CA . ALA A 1 126 ? -11.046 12.439 12.457 1.00 93.00 126 ALA A CA 1
ATOM 998 C C . ALA A 1 126 ? -12.095 12.264 13.572 1.00 93.00 126 ALA A C 1
ATOM 1000 O O . ALA A 1 126 ? -12.886 11.320 13.537 1.00 93.00 126 ALA A O 1
ATOM 1001 N N . ILE A 1 127 ? -12.174 13.216 14.512 1.00 95.69 127 ILE A N 1
ATOM 1002 C CA . ILE A 1 127 ? -13.180 13.209 15.585 1.00 95.69 127 ILE A CA 1
ATOM 1003 C C . ILE A 1 127 ? -14.593 13.317 15.001 1.00 95.69 127 ILE A C 1
ATOM 1005 O O . ILE A 1 127 ? -15.455 12.521 15.358 1.00 95.69 127 ILE A O 1
ATOM 1009 N N . ALA A 1 128 ? -14.833 14.242 14.067 1.00 94.31 128 ALA A N 1
ATOM 1010 C CA . ALA A 1 128 ? -16.144 14.395 13.434 1.00 94.31 128 ALA A CA 1
ATOM 1011 C C . ALA A 1 128 ? -16.589 13.127 12.684 1.00 94.31 128 ALA A C 1
ATOM 1013 O O . ALA A 1 128 ? -17.752 12.729 12.766 1.00 94.31 128 ALA A O 1
ATOM 1014 N N . PHE A 1 129 ? -15.665 12.472 11.973 1.00 94.56 129 PHE A N 1
ATOM 1015 C CA . PHE A 1 129 ? -15.955 11.219 11.279 1.00 94.56 129 PHE A CA 1
ATOM 1016 C C . PHE A 1 129 ? -16.280 10.105 12.275 1.00 94.56 129 PHE A C 1
ATOM 1018 O O . PHE A 1 129 ? -17.316 9.454 12.155 1.00 94.56 129 PHE A O 1
ATOM 1025 N N . SER A 1 130 ? -15.447 9.951 13.305 1.00 97.44 130 SER A N 1
ATOM 1026 C CA . SER A 1 130 ? -15.643 8.963 14.367 1.00 97.44 130 SER A CA 1
ATOM 1027 C C . SER A 1 130 ? -16.974 9.161 15.099 1.00 97.44 130 SER A C 1
ATOM 1029 O O . SER A 1 130 ? -17.731 8.207 15.257 1.00 97.44 130 SER A O 1
ATOM 1031 N N . ALA A 1 131 ? -17.314 10.399 15.470 1.00 97.38 131 ALA A N 1
ATOM 1032 C CA . ALA A 1 131 ? -18.590 10.735 16.100 1.00 97.38 131 ALA A CA 1
ATOM 1033 C C . ALA A 1 131 ? -19.780 10.392 15.193 1.00 97.38 131 ALA A C 1
ATOM 1035 O O . ALA A 1 131 ? -20.778 9.841 15.653 1.00 97.38 131 ALA A O 1
ATOM 1036 N N . GLY A 1 132 ? -19.675 10.662 13.888 1.00 96.44 132 GLY A N 1
ATOM 1037 C CA . GLY A 1 132 ? -20.710 10.279 12.933 1.00 96.44 132 GLY A CA 1
ATOM 1038 C C . GLY A 1 132 ? -20.888 8.759 12.822 1.00 96.44 132 GLY A C 1
ATOM 1039 O O . GLY A 1 132 ? -22.026 8.297 12.748 1.00 96.44 132 GLY A O 1
ATOM 1040 N N . ILE A 1 133 ? -19.797 7.982 12.859 1.00 97.62 133 ILE A N 1
ATOM 1041 C CA . ILE A 1 133 ? -19.851 6.511 12.840 1.00 97.62 133 ILE A CA 1
ATOM 1042 C C . ILE A 1 133 ? -20.571 6.017 14.095 1.00 97.62 133 ILE A C 1
ATOM 1044 O O . ILE A 1 133 ? -21.546 5.270 13.999 1.00 97.62 133 ILE A O 1
ATOM 1048 N N . ILE A 1 134 ? -20.107 6.473 15.261 1.00 97.75 134 ILE A N 1
ATOM 1049 C CA . ILE A 1 134 ? -20.583 6.035 16.575 1.00 97.75 134 ILE A CA 1
ATOM 1050 C C . ILE A 1 134 ? -22.057 6.376 16.775 1.00 97.75 134 ILE A C 1
ATOM 1052 O O . ILE A 1 134 ? -22.833 5.511 17.167 1.00 97.75 134 ILE A O 1
ATOM 1056 N N . ASN A 1 135 ? -22.454 7.616 16.490 1.00 96.56 135 ASN A N 1
ATOM 1057 C CA . ASN A 1 135 ? -23.781 8.104 16.859 1.00 96.56 135 ASN A CA 1
ATOM 1058 C C . ASN A 1 135 ? -24.849 7.814 15.804 1.00 96.56 135 ASN A C 1
ATOM 1060 O O . ASN A 1 135 ? -26.024 7.722 16.147 1.00 96.56 135 ASN A O 1
ATOM 1064 N N . ASN A 1 136 ? -24.465 7.672 14.530 1.00 94.88 136 ASN A N 1
ATOM 1065 C CA . ASN A 1 136 ? -25.437 7.564 13.440 1.00 94.88 136 ASN A CA 1
ATOM 1066 C C . ASN A 1 136 ? -25.381 6.226 12.703 1.00 94.88 136 ASN A C 1
ATOM 1068 O O . ASN A 1 136 ? -26.415 5.764 12.236 1.00 94.88 136 ASN A O 1
ATOM 1072 N N . VAL A 1 137 ? -24.212 5.591 12.577 1.00 95.75 137 VAL A N 1
ATOM 1073 C CA . VAL A 1 137 ? -24.075 4.385 11.743 1.00 95.75 137 VAL A CA 1
ATOM 1074 C C . VAL A 1 137 ? -24.158 3.114 12.577 1.00 95.75 137 VAL A C 1
ATOM 1076 O O . VAL A 1 137 ? -24.956 2.235 12.257 1.00 95.75 137 VAL A O 1
ATOM 1079 N N . ILE A 1 138 ? -23.402 3.021 13.676 1.00 97.00 138 ILE A N 1
ATOM 1080 C CA . ILE A 1 138 ? -23.423 1.849 14.567 1.00 97.00 138 ILE A CA 1
ATOM 1081 C C . ILE A 1 138 ? -24.844 1.529 15.079 1.00 97.00 138 ILE A C 1
ATOM 1083 O O . ILE A 1 138 ? -25.232 0.362 14.989 1.00 97.00 138 ILE A O 1
ATOM 1087 N N . PRO A 1 139 ? -25.669 2.494 15.543 1.00 95.31 139 PRO A N 1
ATOM 1088 C CA . PRO A 1 139 ? -27.000 2.191 16.078 1.00 95.31 139 PRO A CA 1
ATOM 1089 C C . PRO A 1 139 ? -27.990 1.673 15.026 1.00 95.31 13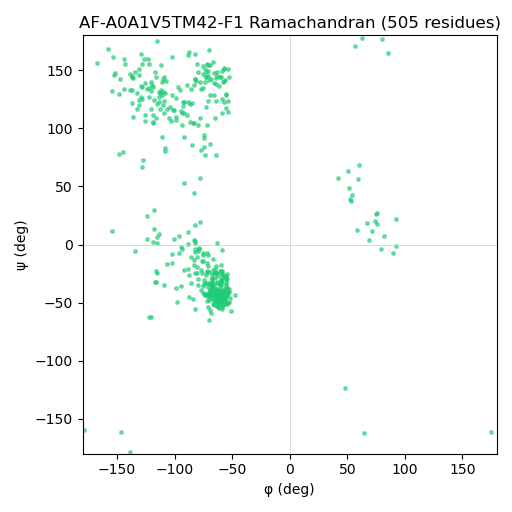9 PRO A C 1
ATOM 1091 O O . PRO A 1 139 ? -28.891 0.895 15.358 1.00 95.31 139 PRO A O 1
ATOM 1094 N N . ILE A 1 140 ? -27.813 2.093 13.768 1.00 93.62 140 ILE A N 1
ATOM 1095 C CA . ILE A 1 140 ? -28.646 1.696 12.626 1.00 93.62 140 ILE A CA 1
ATOM 1096 C C . ILE A 1 140 ? -28.180 0.342 12.089 1.00 93.62 140 ILE A C 1
ATOM 1098 O O . ILE A 1 140 ? -28.962 -0.606 12.015 1.00 93.62 140 ILE A O 1
ATOM 1102 N N . PHE A 1 141 ? -26.894 0.233 11.745 1.00 95.19 141 PHE A N 1
ATOM 1103 C CA . PHE A 1 141 ? -26.347 -0.960 11.112 1.00 95.19 141 PHE A CA 1
ATOM 1104 C C . PHE A 1 141 ? -26.179 -2.119 12.099 1.00 95.19 141 PHE A C 1
ATOM 1106 O O . PHE A 1 141 ? -26.405 -3.256 11.716 1.00 95.19 141 PHE A O 1
ATOM 1113 N N . ARG A 1 142 ? -25.854 -1.870 13.375 1.00 96.19 142 ARG A N 1
ATOM 1114 C CA . ARG A 1 142 ? -25.622 -2.901 14.412 1.00 96.19 142 ARG A CA 1
ATOM 1115 C C . ARG A 1 142 ? -24.629 -3.986 13.954 1.00 96.19 142 ARG A C 1
ATOM 1117 O O . ARG A 1 142 ? -25.022 -5.146 13.797 1.00 96.19 142 ARG A O 1
ATOM 1124 N N . PRO A 1 143 ? -23.365 -3.609 13.693 1.00 97.25 143 PRO A N 1
ATOM 1125 C CA . PRO A 1 143 ? -22.365 -4.540 13.190 1.00 97.25 143 PRO A CA 1
ATOM 1126 C C . PRO A 1 143 ? -22.027 -5.636 14.203 1.00 97.25 143 PRO A C 1
ATOM 1128 O O . PRO A 1 143 ? -21.975 -5.409 15.414 1.00 97.25 143 PRO A O 1
ATOM 1131 N N . ASP A 1 144 ? -21.701 -6.820 13.693 1.00 98.12 144 ASP A N 1
ATOM 1132 C CA . ASP A 1 144 ? -21.021 -7.838 14.487 1.00 98.12 144 ASP A CA 1
ATOM 1133 C C . ASP A 1 144 ? -19.550 -7.492 14.669 1.00 98.12 144 ASP A C 1
ATOM 1135 O O . ASP A 1 144 ? -19.019 -7.621 15.780 1.00 98.12 144 ASP A O 1
ATOM 1139 N N . ILE A 1 145 ? -18.953 -7.023 13.570 1.00 98.56 145 ILE A N 1
ATOM 1140 C CA . ILE A 1 145 ? -17.560 -6.626 13.429 1.00 98.56 145 ILE A CA 1
ATOM 1141 C C . ILE A 1 145 ? -17.513 -5.225 12.812 1.00 98.56 145 ILE A C 1
ATOM 1143 O O . ILE A 1 145 ? -18.206 -4.943 11.832 1.00 98.56 145 ILE A O 1
ATOM 1147 N N . ILE A 1 146 ? -16.663 -4.358 13.346 1.00 98.50 146 ILE A N 1
ATOM 1148 C CA . ILE A 1 146 ? -16.295 -3.097 12.706 1.00 98.50 146 ILE A CA 1
ATOM 1149 C C . ILE A 1 146 ? -14.856 -3.192 12.203 1.00 98.50 146 ILE A C 1
ATOM 1151 O O . ILE A 1 146 ? -13.966 -3.617 12.937 1.00 98.50 146 ILE A O 1
ATOM 1155 N N . TRP A 1 147 ? -14.643 -2.833 10.942 1.00 98.00 147 TRP A N 1
ATOM 1156 C CA . TRP A 1 147 ? -13.334 -2.812 10.306 1.00 98.00 147 TRP A CA 1
ATOM 1157 C C . TRP A 1 147 ? -12.885 -1.364 10.131 1.00 98.00 147 TRP A C 1
ATOM 1159 O O . TRP A 1 147 ? -13.555 -0.580 9.465 1.00 98.00 147 TRP A O 1
ATOM 1169 N N . LEU A 1 148 ? -11.793 -1.001 10.792 1.00 97.56 148 LEU A N 1
ATOM 1170 C CA . LEU A 1 148 ? -11.278 0.356 10.918 1.00 97.56 148 LEU A CA 1
ATOM 1171 C C . LEU A 1 148 ? -9.984 0.508 10.112 1.00 97.56 148 LEU A C 1
ATOM 1173 O O . LEU A 1 148 ? -9.176 -0.419 10.050 1.00 97.56 148 LEU A O 1
ATOM 1177 N N . HIS A 1 149 ? -9.793 1.667 9.486 1.00 94.81 149 HIS A N 1
ATOM 1178 C CA . HIS A 1 149 ? -8.633 1.953 8.647 1.00 94.81 149 HIS A CA 1
ATOM 1179 C C . HIS A 1 149 ? -7.906 3.224 9.088 1.00 94.81 149 HIS A C 1
ATOM 1181 O O . HIS A 1 149 ? -8.396 4.329 8.849 1.00 94.81 149 HIS A O 1
ATOM 1187 N N . ASP A 1 150 ? -6.693 3.034 9.611 1.00 93.69 150 ASP A N 1
ATOM 1188 C CA . ASP A 1 150 ? -5.796 4.068 10.130 1.00 93.69 150 ASP A CA 1
ATOM 1189 C C . ASP A 1 150 ? -6.373 4.949 11.255 1.00 93.69 150 ASP A C 1
ATOM 1191 O O . ASP A 1 150 ? -7.562 4.972 11.571 1.00 93.69 150 ASP A O 1
ATOM 1195 N N . TRP A 1 151 ? -5.474 5.752 11.830 1.00 94.69 151 TRP A N 1
ATOM 1196 C CA . TRP A 1 151 ? -5.677 6.517 13.057 1.00 94.69 151 TRP A CA 1
ATOM 1197 C C . TRP A 1 151 ? -6.912 7.424 13.027 1.00 94.69 151 TRP A C 1
ATOM 1199 O O . TRP A 1 151 ? -7.465 7.730 14.081 1.00 94.69 151 TRP A O 1
ATOM 1209 N N . MET A 1 152 ? -7.381 7.856 11.851 1.00 93.06 152 MET A N 1
ATOM 1210 C CA . MET A 1 152 ? -8.524 8.764 11.713 1.00 93.06 152 MET A CA 1
ATOM 1211 C C . MET A 1 152 ? -9.824 8.208 12.316 1.00 93.06 152 MET A C 1
ATOM 1213 O O . MET A 1 152 ? -10.721 8.989 12.638 1.00 93.06 152 MET A O 1
ATOM 1217 N N . VAL A 1 153 ? -9.937 6.884 12.460 1.00 95.56 153 VAL A N 1
ATOM 1218 C CA . VAL A 1 153 ? -11.084 6.201 13.083 1.00 95.56 153 VAL A CA 1
ATOM 1219 C C . VAL A 1 153 ? -10.727 5.504 14.397 1.00 95.56 153 VAL A C 1
ATOM 1221 O O . VAL A 1 153 ? -11.566 4.814 14.976 1.00 95.56 153 VAL A O 1
ATOM 1224 N N . GLY A 1 154 ? -9.525 5.737 14.926 1.00 96.50 154 GLY A N 1
ATOM 1225 C CA . GLY A 1 154 ? -9.070 5.164 16.190 1.00 96.50 154 GLY A CA 1
ATOM 1226 C C . GLY A 1 154 ? -10.010 5.378 17.385 1.00 96.50 154 GLY A C 1
ATOM 1227 O O . GLY A 1 154 ? -10.217 4.431 18.148 1.00 96.50 154 GLY A O 1
ATOM 1228 N N . PRO A 1 155 ? -10.676 6.546 17.534 1.00 97.56 155 PRO A N 1
ATOM 1229 C CA . PRO A 1 155 ? -11.691 6.755 18.568 1.00 97.56 155 PRO A CA 1
ATOM 1230 C C . PRO A 1 155 ? -12.889 5.799 18.521 1.00 97.56 155 PRO A C 1
ATOM 1232 O O . PRO A 1 155 ? -13.528 5.572 19.546 1.00 97.56 155 PRO A O 1
ATOM 1235 N N . VAL A 1 156 ? -13.206 5.230 17.355 1.00 98.44 156 VAL A N 1
ATOM 1236 C CA . VAL A 1 156 ? -14.334 4.301 17.190 1.00 98.44 156 VAL A CA 1
ATOM 1237 C C . VAL A 1 156 ? -14.056 2.963 17.873 1.00 98.44 156 VAL A C 1
ATOM 1239 O O . VAL A 1 156 ? -14.973 2.347 18.411 1.00 98.44 156 VAL A O 1
ATOM 1242 N N . ALA A 1 157 ? -12.799 2.520 17.887 1.00 98.19 157 ALA A N 1
ATOM 1243 C CA . ALA A 1 157 ? -12.406 1.206 18.382 1.00 98.19 157 ALA A CA 1
ATOM 1244 C C . ALA A 1 157 ? -12.779 0.946 19.859 1.00 98.19 157 ALA A C 1
ATOM 1246 O O . ALA A 1 157 ? -13.474 -0.042 20.110 1.00 98.19 157 ALA A O 1
ATOM 1247 N N . PRO A 1 158 ? -12.401 1.793 20.842 1.00 98.06 158 PRO A N 1
ATOM 1248 C CA . PRO A 1 158 ? -12.742 1.550 22.248 1.00 98.06 158 PRO A CA 1
ATOM 1249 C C . PRO A 1 158 ? -14.250 1.619 22.506 1.00 98.06 158 PRO A C 1
ATOM 1251 O O . PRO A 1 158 ? -14.770 0.850 23.314 1.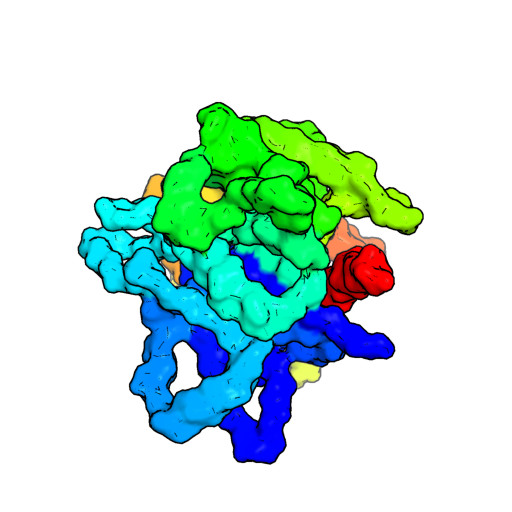00 98.06 158 PRO A O 1
ATOM 1254 N N . VAL A 1 159 ? -14.960 2.494 21.788 1.00 97.88 159 VAL A N 1
ATOM 1255 C CA . VAL A 1 159 ? -16.419 2.641 21.875 1.00 97.88 159 VAL A CA 1
ATOM 1256 C C . VAL A 1 159 ? -17.120 1.386 21.359 1.00 97.88 159 VAL A C 1
ATOM 1258 O O . VAL A 1 159 ? -17.932 0.792 22.065 1.00 97.88 159 VAL A O 1
ATOM 1261 N N . ALA A 1 160 ? -16.757 0.926 20.159 1.00 97.75 160 ALA A N 1
ATOM 1262 C CA . ALA A 1 160 ? -17.302 -0.296 19.578 1.00 97.75 160 ALA A CA 1
ATOM 1263 C C . ALA A 1 160 ? -17.020 -1.512 20.473 1.00 97.75 160 ALA A C 1
ATOM 1265 O O . ALA A 1 160 ? -17.909 -2.332 20.714 1.00 97.75 160 ALA A O 1
ATOM 1266 N N . LYS A 1 161 ? -15.809 -1.594 21.035 1.00 96.69 161 LYS A N 1
ATOM 1267 C CA . LYS A 1 161 ? -15.423 -2.680 21.934 1.00 96.69 161 LYS A CA 1
ATOM 1268 C C . LYS A 1 161 ? -16.244 -2.692 23.223 1.00 96.69 161 LYS A C 1
ATOM 1270 O O . LYS A 1 161 ? -16.708 -3.752 23.640 1.00 96.69 161 LYS A O 1
ATOM 1275 N N . ALA A 1 162 ? -16.488 -1.521 23.813 1.00 96.62 162 ALA A N 1
ATOM 1276 C CA . ALA A 1 162 ? -17.360 -1.367 24.975 1.00 96.62 162 ALA A CA 1
ATOM 1277 C C . ALA A 1 162 ? -18.835 -1.691 24.676 1.00 96.62 162 ALA A C 1
ATOM 1279 O O . ALA A 1 162 ? -19.553 -2.102 25.580 1.00 96.62 162 ALA A O 1
ATOM 1280 N N . MET A 1 163 ? -19.273 -1.585 23.418 1.00 95.62 163 MET A N 1
ATOM 1281 C CA . MET A 1 163 ? -20.596 -2.031 22.953 1.00 95.62 163 MET A CA 1
ATOM 1282 C C . MET A 1 163 ? -20.664 -3.537 22.624 1.00 95.62 163 MET A C 1
ATOM 1284 O O . MET A 1 163 ? -21.679 -4.011 22.115 1.00 95.62 163 MET A O 1
ATOM 1288 N N . GLY A 1 164 ? -19.593 -4.307 22.859 1.00 95.31 164 GLY A N 1
ATOM 1289 C CA . GLY A 1 164 ? -19.544 -5.738 22.532 1.00 95.31 164 GLY A CA 1
ATOM 1290 C C . GLY A 1 164 ? -19.412 -6.036 21.031 1.00 95.31 164 GLY A C 1
ATOM 1291 O O . GLY A 1 164 ? -19.748 -7.132 20.573 1.00 95.31 164 GLY A O 1
ATOM 1292 N N . ILE A 1 165 ? -18.944 -5.072 20.236 1.00 97.88 165 ILE A N 1
ATOM 1293 C CA . ILE A 1 165 ? -18.656 -5.245 18.807 1.00 97.88 165 ILE A CA 1
ATOM 1294 C C . ILE A 1 165 ? -17.204 -5.716 18.662 1.00 97.88 165 ILE A C 1
ATOM 1296 O O . ILE A 1 165 ? -16.307 -5.220 19.348 1.00 97.88 165 ILE A O 1
ATOM 1300 N N . LYS A 1 166 ? -16.964 -6.693 17.781 1.00 98.19 166 LYS A N 1
ATOM 1301 C CA . LYS A 1 166 ? -15.604 -7.138 17.452 1.00 98.19 166 LYS A CA 1
ATOM 1302 C C . LYS A 1 166 ? -14.926 -6.077 16.585 1.00 98.19 166 LYS A C 1
ATOM 1304 O O . LYS A 1 166 ? -15.562 -5.505 15.705 1.00 98.19 166 LYS A O 1
ATOM 1309 N N . VAL A 1 167 ? -13.652 -5.801 16.815 1.00 98.38 167 VAL A N 1
ATOM 1310 C CA . VAL A 1 167 ? -12.932 -4.724 16.126 1.00 98.38 167 VAL A CA 1
ATOM 1311 C C . VAL A 1 167 ? -11.786 -5.312 15.315 1.00 98.38 167 VAL A C 1
ATOM 1313 O O . VAL A 1 167 ? -10.912 -5.972 15.861 1.00 98.38 167 VAL A O 1
ATOM 1316 N N . VAL A 1 168 ? -11.752 -5.036 14.018 1.00 97.94 168 VAL A N 1
ATOM 1317 C CA . VAL A 1 168 ? -10.584 -5.282 13.166 1.00 97.94 168 VAL A CA 1
ATOM 1318 C C . VAL A 1 168 ? -10.016 -3.927 12.792 1.00 97.94 168 VAL A C 1
ATOM 1320 O O . VAL A 1 168 ? -10.766 -3.054 12.368 1.00 97.94 168 VAL A O 1
ATOM 1323 N N . SER A 1 169 ? -8.714 -3.728 12.937 1.00 97.00 169 SER A N 1
ATOM 1324 C CA . SER A 1 169 ? -8.055 -2.481 12.538 1.00 97.00 169 SER A CA 1
ATOM 1325 C C . SER A 1 169 ? -6.982 -2.767 11.503 1.00 97.00 169 SER A C 1
ATOM 1327 O O . SER A 1 169 ? -6.263 -3.753 11.622 1.00 97.00 169 SER A O 1
ATOM 1329 N N . THR A 1 170 ? -6.864 -1.915 10.490 1.00 95.44 170 THR A N 1
ATOM 1330 C CA . THR A 1 170 ? -5.788 -1.962 9.504 1.00 95.44 170 THR A CA 1
ATOM 1331 C C . THR A 1 170 ? -4.988 -0.670 9.550 1.00 95.44 170 THR A C 1
ATOM 1333 O O . THR A 1 170 ? -5.470 0.375 9.110 1.00 95.44 170 THR A O 1
ATOM 1336 N N . GLY A 1 171 ? -3.742 -0.755 10.017 1.00 93.88 171 GLY A N 1
ATOM 1337 C CA . GLY A 1 171 ? -2.771 0.332 9.928 1.00 93.88 171 GLY A CA 1
ATOM 1338 C C . GLY A 1 171 ? -2.034 0.284 8.592 1.00 93.88 171 GLY A C 1
ATOM 1339 O O . GLY A 1 171 ? -1.147 -0.555 8.399 1.00 93.88 171 GLY A O 1
ATOM 1340 N N . HIS A 1 172 ? -2.367 1.186 7.668 1.00 89.81 172 HIS A N 1
ATOM 1341 C CA . HIS A 1 172 ? -1.651 1.293 6.389 1.00 89.81 172 HIS A CA 1
ATOM 1342 C C . HIS A 1 172 ? -0.346 2.057 6.556 1.00 89.81 172 HIS A C 1
ATOM 1344 O O . HIS A 1 172 ? 0.627 1.778 5.851 1.00 89.81 172 HIS A O 1
ATOM 1350 N N . ASN A 1 173 ? -0.309 2.988 7.512 1.00 86.44 173 ASN A N 1
ATOM 1351 C CA . ASN A 1 173 ? 0.921 3.615 7.969 1.00 86.44 173 ASN A CA 1
ATOM 1352 C C . ASN A 1 173 ? 0.834 4.002 9.464 1.00 86.44 173 ASN A C 1
ATOM 1354 O O . ASN A 1 173 ? 0.655 5.180 9.784 1.00 86.44 173 ASN A O 1
ATOM 1358 N N . PRO A 1 174 ? 0.993 3.037 10.393 1.00 86.19 174 PRO A N 1
ATOM 1359 C CA . PRO A 1 174 ? 0.936 3.249 11.843 1.00 86.19 174 PRO A CA 1
ATOM 1360 C C . PRO A 1 174 ? 2.029 4.169 12.408 1.00 86.19 174 PRO A C 1
ATOM 1362 O O . PRO A 1 174 ? 2.069 4.387 13.615 1.00 86.19 174 PRO A O 1
ATOM 1365 N N . LEU A 1 175 ? 2.914 4.721 11.569 1.00 87.69 175 LEU A N 1
ATOM 1366 C CA . LEU A 1 175 ? 3.830 5.790 11.974 1.00 87.69 175 LEU A CA 1
ATOM 1367 C C . LEU A 1 175 ? 3.084 7.091 12.309 1.00 87.69 175 LEU A C 1
ATOM 1369 O O . LEU A 1 175 ? 3.613 7.924 13.038 1.00 87.69 175 LEU A O 1
ATOM 1373 N N . PHE A 1 176 ? 1.863 7.267 11.795 1.00 89.06 176 PHE A N 1
ATOM 1374 C CA . PHE A 1 176 ? 1.034 8.433 12.077 1.00 89.06 176 PHE A CA 1
ATOM 1375 C C . PHE A 1 176 ? 0.017 8.153 13.187 1.00 89.06 176 PHE A C 1
ATOM 1377 O O . PHE A 1 176 ? -0.662 7.127 13.194 1.00 89.06 176 PHE A O 1
ATOM 1384 N N . THR A 1 177 ? -0.111 9.109 14.104 1.00 94.12 177 THR A N 1
ATOM 1385 C CA . THR A 1 177 ? -1.149 9.150 15.137 1.00 94.12 177 THR A CA 1
ATOM 1386 C C . THR A 1 177 ? -1.408 10.599 15.548 1.00 94.12 177 THR A C 1
ATOM 1388 O O . THR A 1 177 ? -0.568 11.469 15.324 1.00 94.12 177 THR A O 1
ATOM 1391 N N . GLU A 1 178 ? -2.551 10.844 16.180 1.00 95.25 178 GLU A N 1
ATOM 1392 C CA . GLU A 1 178 ? -2.940 12.135 16.749 1.00 95.25 178 GLU A CA 1
ATOM 1393 C C . GLU A 1 178 ? -3.252 12.001 18.241 1.00 95.25 178 GLU A C 1
ATOM 1395 O O . GLU A 1 178 ? -3.552 10.908 18.733 1.00 95.25 178 GLU A O 1
ATOM 1400 N N . LEU A 1 179 ? -3.201 13.129 18.961 1.00 96.12 179 LEU A N 1
ATOM 1401 C CA . LEU A 1 179 ? -3.571 13.215 20.376 1.00 96.12 179 LEU A CA 1
ATOM 1402 C C . LEU A 1 179 ? -4.718 14.212 20.592 1.00 96.12 179 LEU A C 1
ATOM 1404 O O . LEU A 1 179 ? -4.617 15.374 20.192 1.00 96.12 179 LEU A O 1
ATOM 1408 N N . ALA A 1 180 ? -5.752 13.817 21.337 1.00 96.62 180 ALA A N 1
ATOM 1409 C CA . ALA A 1 180 ? -6.838 14.716 21.751 1.00 96.62 180 ALA A CA 1
ATOM 1410 C C . ALA A 1 180 ? -7.127 14.613 23.253 1.00 96.62 180 ALA A C 1
ATOM 1412 O O . ALA A 1 180 ? -6.894 13.577 23.876 1.00 96.62 180 ALA A O 1
ATOM 1413 N N . SER A 1 181 ? -7.612 15.701 23.858 1.00 95.81 181 SER A N 1
ATOM 1414 C CA . SER A 1 181 ? -8.131 15.622 25.227 1.00 95.81 181 SER A CA 1
ATOM 1415 C C . SER A 1 181 ? -9.505 14.953 25.234 1.00 95.81 181 SER A C 1
ATOM 1417 O O . SER A 1 181 ? -10.257 15.035 24.262 1.00 95.81 181 SER A O 1
ATOM 1419 N N . PHE A 1 182 ? -9.856 14.323 26.354 1.00 93.62 182 PHE A N 1
ATOM 1420 C CA . PHE A 1 182 ? -11.183 13.732 26.532 1.00 93.62 182 PHE A CA 1
ATOM 1421 C C . PHE A 1 182 ? -12.290 14.780 26.417 1.00 93.62 182 PHE A C 1
ATOM 1423 O O . PHE A 1 182 ? -13.255 14.547 25.698 1.00 93.62 182 PHE A O 1
ATOM 1430 N N . ASP A 1 183 ? -12.112 15.956 27.025 1.00 92.56 183 ASP A N 1
ATOM 1431 C CA . ASP A 1 183 ? -13.081 17.054 26.926 1.00 92.56 183 ASP A CA 1
ATOM 1432 C C . ASP A 1 183 ? -13.334 17.467 25.473 1.00 92.56 183 ASP A C 1
ATOM 1434 O O . ASP A 1 183 ? -14.477 17.679 25.081 1.00 92.56 183 ASP A O 1
ATOM 1438 N N . GLU A 1 184 ? -12.282 17.530 24.648 1.00 93.44 184 GLU A N 1
ATOM 1439 C CA . GLU A 1 184 ? -12.410 17.849 23.225 1.00 93.44 184 GLU A CA 1
ATOM 1440 C C . GLU A 1 184 ? -13.227 16.785 22.483 1.00 93.44 184 GLU A C 1
ATOM 1442 O O . GLU A 1 184 ? -14.090 17.125 21.672 1.00 93.44 184 GLU A O 1
ATOM 1447 N N . MET A 1 185 ? -12.972 15.505 22.758 1.00 94.94 185 MET A N 1
ATOM 1448 C CA . MET A 1 185 ? -13.671 14.390 22.116 1.00 94.94 185 MET A CA 1
ATOM 1449 C C . MET A 1 185 ? -15.135 14.296 22.559 1.00 94.94 185 MET A C 1
ATOM 1451 O O . MET A 1 185 ? -16.018 14.173 21.710 1.00 94.94 185 MET A O 1
ATOM 1455 N N . ILE A 1 186 ? -15.399 14.422 23.861 1.00 92.62 186 ILE A N 1
ATOM 1456 C CA . ILE A 1 186 ? -16.745 14.389 24.447 1.00 92.62 186 ILE A CA 1
ATOM 1457 C C . ILE A 1 186 ? -17.568 15.569 23.936 1.00 92.62 186 ILE A C 1
ATOM 1459 O O . ILE A 1 186 ? -18.685 15.378 23.458 1.00 92.62 186 ILE A O 1
ATOM 1463 N N . TYR A 1 187 ? -17.003 16.780 23.952 1.00 92.31 187 TYR A N 1
ATOM 1464 C CA . TYR A 1 187 ? -17.677 17.974 23.439 1.00 92.31 187 TYR A CA 1
ATOM 1465 C C . TYR A 1 187 ? -18.033 17.852 21.949 1.00 92.31 187 TYR A C 1
ATOM 1467 O O . TYR A 1 187 ? -19.062 18.357 21.507 1.00 92.31 187 TYR A O 1
ATOM 1475 N N . LYS A 1 188 ? -17.207 17.142 21.172 1.00 92.25 188 LYS A N 1
ATOM 1476 C CA . LYS A 1 188 ? -17.439 16.857 19.747 1.00 92.25 188 LYS A CA 1
ATOM 1477 C C . LYS A 1 188 ? -18.264 15.583 19.503 1.00 92.25 188 LYS A C 1
ATOM 1479 O O . LYS A 1 188 ? -18.395 15.155 18.357 1.00 92.25 188 LYS A O 1
ATOM 1484 N N . GLY A 1 189 ? -18.852 15.006 20.552 1.00 92.12 189 GLY A N 1
ATOM 1485 C CA . GLY A 1 189 ? -19.855 13.949 20.453 1.00 92.12 189 GLY A CA 1
ATOM 1486 C C . GLY A 1 189 ? -19.319 12.519 20.506 1.00 92.12 189 GLY A C 1
ATOM 1487 O O . GLY A 1 189 ? -20.004 11.619 20.033 1.00 92.12 189 GLY A O 1
ATOM 1488 N N . ILE A 1 190 ? -18.125 12.277 21.051 1.00 95.25 190 ILE A N 1
ATOM 1489 C CA . ILE A 1 190 ? -17.619 10.917 21.298 1.00 95.25 190 ILE A CA 1
ATOM 1490 C C . ILE A 1 190 ? -17.705 10.612 22.795 1.00 95.25 190 ILE A C 1
ATOM 1492 O O . ILE A 1 190 ? -16.932 11.149 23.586 1.00 95.25 190 ILE A O 1
ATOM 1496 N N . GLU A 1 191 ? -18.625 9.728 23.184 1.00 91.31 191 GLU A N 1
ATOM 1497 C CA . GLU A 1 191 ? -18.768 9.302 24.579 1.00 91.31 191 GLU A CA 1
ATOM 1498 C C . GLU A 1 191 ? -17.691 8.276 24.959 1.00 91.31 191 GLU A C 1
ATOM 1500 O O . GLU A 1 191 ? -17.724 7.122 24.525 1.00 91.31 191 GLU A O 1
ATOM 1505 N N . LEU A 1 192 ? -16.742 8.705 25.790 1.00 90.06 192 LEU A N 1
ATOM 1506 C CA . LEU A 1 192 ? -15.644 7.881 26.306 1.00 90.06 192 LEU A CA 1
ATOM 1507 C C . LEU A 1 192 ? -15.703 7.690 27.826 1.00 90.06 192 LEU A C 1
ATOM 1509 O O . LEU A 1 192 ? -14.762 7.144 28.398 1.00 90.06 192 LEU A O 1
ATOM 1513 N N . ARG A 1 193 ? -16.766 8.151 28.492 1.00 90.75 193 ARG A N 1
ATOM 1514 C CA . ARG A 1 193 ? -16.947 7.942 29.929 1.00 90.75 193 ARG A CA 1
ATOM 1515 C C . ARG A 1 193 ? -17.530 6.562 30.185 1.00 90.75 193 ARG A C 1
ATOM 1517 O O . ARG A 1 193 ? -18.395 6.090 29.449 1.00 90.75 193 ARG A O 1
ATOM 1524 N N . ASP A 1 194 ? -17.059 5.948 31.258 1.00 93.69 194 ASP A N 1
ATOM 1525 C CA . ASP A 1 194 ? -17.623 4.700 31.744 1.00 93.69 194 ASP A CA 1
ATOM 1526 C C . ASP A 1 194 ? -19.016 4.945 32.336 1.00 93.69 194 ASP A C 1
ATOM 1528 O O . ASP A 1 194 ? -19.254 5.959 33.000 1.00 93.69 194 ASP A O 1
ATOM 1532 N N . SER A 1 195 ? -19.939 4.015 32.100 1.00 92.69 195 SER A N 1
ATOM 1533 C CA . SER A 1 195 ? -21.251 4.030 32.739 1.00 92.69 195 SER A CA 1
ATOM 1534 C C . SER A 1 195 ? -21.153 3.587 34.202 1.00 92.69 195 SER A C 1
ATOM 1536 O O . SER A 1 195 ? -20.352 2.719 34.550 1.00 92.69 195 SER A O 1
ATOM 1538 N N . GLU A 1 196 ? -21.997 4.153 35.072 1.00 92.88 196 GLU A N 1
ATOM 1539 C CA . GLU A 1 196 ? -22.001 3.842 36.515 1.00 92.88 196 GLU A CA 1
ATOM 1540 C C . GLU A 1 196 ? -22.264 2.355 36.808 1.00 92.88 196 GLU A C 1
ATOM 1542 O O . GLU A 1 196 ? -21.742 1.795 37.770 1.00 92.88 196 GLU A O 1
ATOM 1547 N N . ASP A 1 197 ? -23.044 1.697 35.950 1.00 91.69 197 ASP A N 1
ATOM 1548 C CA . ASP A 1 197 ? -23.375 0.274 36.042 1.00 91.69 197 ASP A CA 1
ATOM 1549 C C . ASP A 1 197 ? -22.292 -0.656 35.460 1.00 91.69 197 ASP A C 1
ATOM 1551 O O . ASP A 1 197 ? -22.470 -1.874 35.434 1.00 91.69 197 ASP A O 1
ATOM 1555 N N . ASN A 1 198 ? -21.165 -0.096 35.005 1.00 88.75 198 ASN A N 1
ATOM 1556 C CA . ASN A 1 198 ? -20.043 -0.788 34.370 1.00 88.75 198 ASN A CA 1
ATOM 1557 C C . ASN A 1 198 ? -20.390 -1.586 33.094 1.00 88.75 198 ASN A C 1
ATOM 1559 O O . ASN A 1 198 ? -19.550 -2.366 32.629 1.00 88.75 198 ASN A O 1
ATOM 1563 N N . GLN A 1 199 ? -21.577 -1.402 32.502 1.00 89.12 199 GLN A N 1
ATOM 1564 C CA . GLN A 1 199 ? -21.963 -2.086 31.260 1.00 89.12 199 GLN A CA 1
ATOM 1565 C C . GLN A 1 199 ? -21.238 -1.522 30.033 1.00 89.12 199 GLN A C 1
ATOM 1567 O O . GLN A 1 199 ? -20.900 -2.270 29.118 1.00 89.12 199 GLN A O 1
ATOM 1572 N N . TYR A 1 200 ? -20.941 -0.223 30.029 1.00 93.12 200 TYR A N 1
ATOM 1573 C CA . TYR A 1 200 ? -20.199 0.458 28.976 1.00 93.12 200 TYR A CA 1
ATOM 1574 C C . TYR A 1 200 ? -18.918 1.040 29.573 1.00 93.12 200 TYR A C 1
ATOM 1576 O O . TYR A 1 200 ? -18.959 2.023 30.304 1.00 93.12 200 TYR A O 1
ATOM 1584 N N . THR A 1 201 ? -17.774 0.399 29.306 1.00 95.19 201 THR A N 1
ATOM 1585 C CA . THR A 1 201 ? -16.476 0.773 29.906 1.00 95.19 201 THR A CA 1
ATOM 1586 C C . THR A 1 201 ? -15.371 0.968 28.857 1.00 95.19 201 THR A C 1
ATOM 1588 O O . THR A 1 201 ? -14.430 0.167 28.793 1.00 95.19 201 THR A O 1
ATOM 1591 N N . PRO A 1 202 ? -15.471 1.992 27.981 1.00 94.88 202 PRO A N 1
ATOM 1592 C CA . PRO A 1 202 ? -14.460 2.276 26.956 1.00 94.88 202 PRO A CA 1
ATOM 1593 C C . PRO A 1 202 ? -13.064 2.548 27.538 1.00 94.88 202 PRO A C 1
ATOM 1595 O O . PRO A 1 202 ? -12.069 2.315 26.845 1.00 94.88 202 PRO A O 1
ATOM 1598 N N . SER A 1 203 ? -12.964 2.956 28.811 1.00 94.50 203 SER A N 1
ATOM 1599 C CA . SER A 1 203 ? -11.685 3.214 29.486 1.00 94.50 203 SER A CA 1
ATOM 1600 C C . SER A 1 203 ? -10.746 2.019 29.580 1.00 94.50 203 SER A C 1
ATOM 1602 O O . SER A 1 203 ? -9.529 2.191 29.645 1.00 94.50 203 SER A O 1
ATOM 1604 N N . LYS A 1 204 ? -11.290 0.802 29.503 1.00 94.75 204 LYS A N 1
ATOM 1605 C CA . LYS A 1 204 ? -10.510 -0.442 29.500 1.00 94.75 204 LYS A CA 1
ATOM 1606 C C . LYS A 1 204 ? -9.737 -0.662 28.201 1.00 94.75 204 LYS A C 1
ATOM 1608 O O . LYS A 1 204 ? -8.819 -1.480 28.177 1.00 94.75 204 LYS A O 1
ATOM 1613 N N . TYR A 1 205 ? -10.124 0.022 27.124 1.00 94.88 205 TYR A N 1
ATOM 1614 C CA . TYR A 1 205 ? -9.668 -0.293 25.772 1.00 94.88 205 TYR A CA 1
ATOM 1615 C C . TYR A 1 205 ? -8.823 0.810 25.135 1.00 94.88 205 TYR A C 1
ATOM 1617 O O . TYR A 1 205 ? -7.993 0.509 24.278 1.00 94.88 205 TYR A O 1
ATOM 1625 N N . TYR A 1 206 ? -8.962 2.071 25.545 1.00 94.62 206 TYR A N 1
ATOM 1626 C CA . TYR A 1 206 ? -8.148 3.142 24.970 1.00 94.62 206 TYR A CA 1
ATOM 1627 C C . TYR A 1 206 ? -6.752 3.258 25.598 1.00 94.62 206 TYR A C 1
ATOM 1629 O O . TYR A 1 206 ? -6.478 2.749 26.683 1.00 94.62 206 TYR A O 1
ATOM 1637 N N . TYR A 1 207 ? -5.864 3.973 24.912 1.00 95.44 207 TYR A N 1
ATOM 1638 C CA . TYR A 1 207 ? -4.491 4.229 25.325 1.00 95.44 207 TYR A CA 1
ATOM 1639 C C . TYR A 1 207 ? -4.301 5.724 25.626 1.00 95.44 207 TYR A C 1
ATOM 1641 O O . TYR A 1 207 ? -4.595 6.582 24.791 1.00 95.44 207 TYR A O 1
ATOM 1649 N N . ILE A 1 208 ? -3.783 6.046 26.817 1.00 95.38 208 ILE A N 1
ATOM 1650 C CA . ILE A 1 208 ? -3.491 7.428 27.226 1.00 95.38 208 ILE A CA 1
ATOM 1651 C C . ILE A 1 208 ? -1.994 7.701 27.112 1.00 95.38 208 ILE A C 1
ATOM 1653 O O . ILE A 1 208 ? -1.173 6.997 27.697 1.00 95.38 208 ILE A O 1
ATOM 1657 N N . THR A 1 209 ? -1.647 8.790 26.430 1.00 94.50 209 THR A N 1
ATOM 1658 C CA . THR A 1 209 ? -0.279 9.302 26.321 1.00 94.50 209 THR A CA 1
ATOM 1659 C C . THR A 1 209 ? -0.259 10.781 26.674 1.00 94.50 209 THR A C 1
ATOM 1661 O O . THR A 1 209 ? -1.014 11.572 26.115 1.00 94.50 209 THR A O 1
ATOM 1664 N N . LYS A 1 210 ? 0.610 11.180 27.614 1.00 93.69 210 LYS A N 1
ATOM 1665 C CA . LYS A 1 210 ? 0.738 12.582 28.071 1.00 93.69 210 LYS A CA 1
ATOM 1666 C C . LYS A 1 210 ? -0.609 13.200 28.507 1.00 93.69 210 LYS A C 1
ATOM 1668 O O . LYS A 1 210 ? -0.891 14.356 28.205 1.00 93.69 210 LYS A O 1
ATOM 1673 N N . GLY A 1 211 ? -1.453 12.411 29.180 1.00 94.62 211 GLY A N 1
ATOM 1674 C CA . GLY A 1 211 ? -2.785 12.835 29.635 1.00 94.62 211 GLY A CA 1
ATOM 1675 C C . GLY A 1 211 ? -3.829 13.005 28.522 1.00 94.62 211 GLY A C 1
ATOM 1676 O O . GLY A 1 211 ? -4.892 13.563 28.772 1.00 94.62 211 GLY A O 1
ATOM 1677 N N . LYS A 1 212 ? -3.539 12.549 27.299 1.00 96.94 212 LYS A N 1
ATOM 1678 C CA . LYS A 1 212 ? -4.421 12.637 26.128 1.00 96.94 212 LYS A CA 1
ATOM 1679 C C . LYS A 1 212 ? -4.705 11.256 25.547 1.00 96.94 212 LYS A C 1
ATOM 1681 O O . LYS A 1 212 ? -3.901 10.341 25.709 1.00 96.94 212 LYS A O 1
ATOM 1686 N N . PHE A 1 213 ? -5.827 11.128 24.853 1.00 97.31 213 PHE A N 1
ATOM 1687 C CA . PHE A 1 213 ? -6.174 9.957 24.056 1.00 97.31 213 PHE A CA 1
ATOM 1688 C C . PHE A 1 213 ? -5.257 9.879 22.831 1.00 97.31 213 PHE A C 1
ATOM 1690 O O . PHE A 1 213 ? -5.146 10.868 22.104 1.00 97.31 213 PHE A O 1
ATOM 1697 N N . ASP A 1 214 ? -4.624 8.729 22.597 1.00 97.75 214 ASP A N 1
ATOM 1698 C CA . ASP A 1 214 ? -3.835 8.469 21.385 1.00 97.75 214 ASP A CA 1
ATOM 1699 C C . ASP A 1 214 ? -4.640 7.669 20.366 1.00 97.75 214 ASP A C 1
ATOM 1701 O O . ASP A 1 214 ? -5.157 6.603 20.693 1.00 97.75 214 ASP A O 1
ATOM 1705 N N . PHE A 1 215 ? -4.750 8.172 19.139 1.00 97.81 215 PHE A N 1
ATOM 1706 C CA . PHE A 1 215 ? -5.684 7.639 18.152 1.00 97.81 215 PHE A CA 1
ATOM 1707 C C . PHE A 1 215 ? -5.284 6.235 17.686 1.00 97.81 215 PHE A C 1
ATOM 1709 O O . PHE A 1 215 ? -6.041 5.288 17.897 1.00 97.81 215 PHE A O 1
ATOM 1716 N N . MET A 1 216 ? -4.082 6.079 17.126 1.00 97.69 216 MET A N 1
ATOM 1717 C CA . MET A 1 216 ? -3.592 4.788 16.629 1.00 97.69 216 MET A CA 1
ATOM 1718 C C . MET A 1 216 ? -3.352 3.790 17.769 1.00 97.69 216 MET A C 1
ATOM 1720 O O . MET A 1 216 ? -3.728 2.626 17.659 1.00 97.69 216 MET A O 1
ATOM 1724 N N . ALA A 1 217 ? -2.757 4.213 18.892 1.00 97.88 217 ALA A N 1
ATOM 1725 C CA . ALA A 1 217 ? -2.481 3.287 19.992 1.00 97.88 217 ALA A CA 1
ATOM 1726 C C . ALA A 1 217 ? -3.777 2.767 20.634 1.00 97.88 217 ALA A C 1
ATOM 1728 O O . ALA A 1 217 ? -3.860 1.581 20.958 1.00 97.88 217 ALA A O 1
ATOM 1729 N N . SER A 1 218 ? -4.803 3.617 20.773 1.00 97.81 218 SER A N 1
ATOM 1730 C CA . SER A 1 218 ? -6.124 3.185 21.250 1.00 97.81 218 SER A CA 1
ATOM 1731 C C . SER A 1 218 ? -6.803 2.242 20.267 1.00 97.81 218 SER A C 1
ATOM 1733 O O . SER A 1 218 ? -7.414 1.268 20.705 1.00 97.81 218 SER A O 1
ATOM 1735 N N . GLU A 1 219 ? -6.675 2.491 18.962 1.00 97.81 219 GLU A N 1
ATOM 1736 C CA . GLU A 1 219 ? -7.210 1.619 17.915 1.00 97.81 219 GLU A CA 1
ATOM 1737 C C . GLU A 1 219 ? -6.626 0.209 18.005 1.00 97.81 219 GLU A C 1
ATOM 1739 O O . GLU A 1 219 ? -7.360 -0.773 18.139 1.00 97.81 219 GLU A O 1
ATOM 1744 N N . VAL A 1 220 ? -5.294 0.118 18.033 1.00 97.75 220 VAL A N 1
ATOM 1745 C CA . VAL A 1 220 ? -4.575 -1.153 18.147 1.00 97.75 220 VAL A CA 1
ATOM 1746 C C . VAL A 1 220 ? -4.915 -1.847 19.462 1.00 97.75 220 VAL A C 1
ATOM 1748 O O . VAL A 1 220 ? -5.210 -3.043 19.465 1.00 97.75 220 VAL A O 1
ATOM 1751 N N . ASN A 1 221 ? -4.908 -1.124 20.584 1.00 97.12 221 ASN A N 1
ATOM 1752 C CA . ASN A 1 221 ? -5.190 -1.712 21.893 1.00 97.12 221 ASN A CA 1
ATOM 1753 C C . ASN A 1 221 ? -6.611 -2.306 21.952 1.00 97.12 221 ASN A C 1
ATOM 1755 O O . ASN A 1 221 ? -6.787 -3.436 22.422 1.00 97.12 221 ASN A O 1
ATOM 1759 N N . SER A 1 222 ? -7.586 -1.584 21.391 1.00 97.12 222 SER A N 1
ATOM 1760 C CA . SER A 1 222 ? -9.006 -1.956 21.364 1.00 97.12 222 SER A CA 1
ATOM 1761 C C . SER A 1 222 ? -9.355 -3.036 20.336 1.00 97.12 222 SER A C 1
ATOM 1763 O O . SER A 1 222 ? -10.385 -3.694 20.485 1.00 97.12 222 SER A O 1
ATOM 1765 N N . SER A 1 223 ? -8.531 -3.219 19.299 1.00 97.44 223 SER A N 1
ATOM 1766 C CA . SER A 1 223 ? -8.780 -4.208 18.244 1.00 97.44 223 SER A CA 1
ATOM 1767 C C . SER A 1 223 ? -8.833 -5.642 18.787 1.00 97.44 223 SER A C 1
ATOM 1769 O O . SER A 1 223 ? -8.103 -5.996 19.710 1.00 97.44 223 SER A O 1
ATOM 1771 N N . ASP A 1 224 ? -9.691 -6.492 18.233 1.00 97.62 224 ASP A N 1
ATOM 1772 C CA . ASP A 1 224 ? -9.524 -7.940 18.342 1.00 97.62 224 ASP A CA 1
ATOM 1773 C C . ASP A 1 224 ? -8.329 -8.358 17.489 1.00 97.62 224 ASP A C 1
ATOM 1775 O O . ASP A 1 224 ? -7.377 -8.895 18.046 1.00 97.62 224 ASP A O 1
ATOM 1779 N N . ASP A 1 225 ? -8.321 -7.982 16.207 1.00 97.19 225 ASP A N 1
ATOM 1780 C CA . ASP A 1 225 ? -7.206 -8.232 15.289 1.00 97.19 225 ASP A CA 1
ATOM 1781 C C . ASP A 1 225 ? -6.687 -6.915 14.699 1.00 97.19 225 ASP A C 1
ATOM 1783 O O . ASP A 1 225 ? -7.462 -6.067 14.243 1.00 97.19 225 ASP A O 1
ATOM 1787 N N . PHE A 1 226 ? -5.362 -6.762 14.669 1.00 97.38 226 PHE A N 1
ATOM 1788 C CA . PHE A 1 226 ? -4.689 -5.647 14.005 1.00 97.38 226 PHE A CA 1
ATOM 1789 C C . PHE A 1 226 ? -3.944 -6.141 12.768 1.00 97.38 226 PHE A C 1
ATOM 1791 O O . PHE A 1 226 ? -3.143 -7.072 12.833 1.00 97.38 226 PHE A O 1
ATOM 1798 N N . THR A 1 227 ? -4.168 -5.506 11.629 1.00 95.31 227 THR A N 1
ATOM 1799 C CA . THR A 1 227 ? -3.509 -5.849 10.378 1.00 95.31 227 THR A CA 1
ATOM 1800 C C . THR A 1 227 ? -2.649 -4.700 9.874 1.00 95.31 227 THR A C 1
ATOM 1802 O O . THR A 1 227 ? -2.965 -3.525 10.043 1.00 95.31 227 THR A O 1
ATOM 1805 N N . THR A 1 228 ? -1.562 -5.033 9.195 1.00 93.94 228 THR A N 1
ATOM 1806 C CA . THR A 1 228 ? -0.794 -4.107 8.365 1.00 93.94 228 THR A CA 1
ATOM 1807 C C . THR A 1 228 ? -0.881 -4.542 6.905 1.00 93.94 228 THR A C 1
ATOM 1809 O O . THR A 1 228 ? -1.446 -5.584 6.569 1.00 93.94 228 THR A O 1
ATOM 1812 N N . VAL A 1 229 ? -0.311 -3.726 6.026 1.00 90.56 229 VAL A N 1
ATOM 1813 C CA . VAL A 1 229 ? -0.405 -3.871 4.567 1.00 90.56 229 VAL A CA 1
ATOM 1814 C C . VAL A 1 229 ? 0.670 -4.761 3.928 1.00 90.56 229 VAL A C 1
ATOM 1816 O O . VAL A 1 229 ? 0.688 -4.918 2.705 1.00 90.56 229 VAL A O 1
ATOM 1819 N N . SER A 1 230 ? 1.578 -5.318 4.735 1.00 92.00 230 SER A N 1
ATOM 1820 C CA . SER A 1 230 ? 2.539 -6.354 4.338 1.00 92.00 230 SER A CA 1
ATOM 1821 C C . SER A 1 230 ? 3.208 -6.982 5.568 1.00 92.00 230 SER A C 1
ATOM 1823 O O . SER A 1 230 ? 3.273 -6.375 6.644 1.00 92.00 230 SER A O 1
ATOM 1825 N N . ASN A 1 231 ? 3.710 -8.207 5.422 1.00 92.69 231 ASN A N 1
ATOM 1826 C CA . ASN A 1 231 ? 4.427 -8.906 6.481 1.00 92.69 231 ASN A CA 1
ATOM 1827 C C . ASN A 1 231 ? 5.827 -8.316 6.690 1.00 92.69 231 ASN A C 1
ATOM 1829 O O . ASN A 1 231 ? 6.202 -8.076 7.834 1.00 92.69 231 ASN A O 1
ATOM 1833 N N . GLY A 1 232 ? 6.573 -8.006 5.627 1.00 93.81 232 GLY A N 1
ATOM 1834 C CA . GLY A 1 232 ? 7.884 -7.359 5.739 1.00 93.81 232 GLY A CA 1
ATOM 1835 C C . GLY A 1 232 ? 7.824 -6.045 6.526 1.00 93.81 232 GLY A C 1
ATOM 1836 O O . GLY A 1 232 ? 8.646 -5.810 7.415 1.00 93.81 232 GLY A O 1
ATOM 1837 N N . TYR A 1 233 ? 6.787 -5.233 6.289 1.00 93.81 233 TYR A N 1
ATOM 1838 C CA . TYR A 1 233 ? 6.544 -4.009 7.054 1.00 93.81 233 TYR A CA 1
ATOM 1839 C C . TYR A 1 233 ? 6.199 -4.290 8.524 1.00 93.81 233 TYR A C 1
ATOM 1841 O O . TYR A 1 233 ? 6.769 -3.665 9.421 1.00 93.81 233 TYR A O 1
ATOM 1849 N N . LEU A 1 234 ? 5.324 -5.269 8.794 1.00 94.81 234 LEU A N 1
ATOM 1850 C CA . LEU A 1 234 ? 5.009 -5.684 10.165 1.00 94.81 234 LEU A CA 1
ATOM 1851 C C . LEU A 1 234 ? 6.260 -6.142 10.923 1.00 94.81 234 LEU A C 1
ATOM 1853 O O . LEU A 1 234 ? 6.474 -5.726 12.061 1.00 94.81 234 LEU A O 1
ATOM 1857 N N . GLN A 1 235 ? 7.099 -6.975 10.306 1.00 95.12 235 GLN A N 1
ATOM 1858 C CA . GLN A 1 235 ? 8.322 -7.460 10.943 1.00 95.12 235 GLN A CA 1
ATOM 1859 C C . GLN A 1 235 ? 9.273 -6.307 11.260 1.00 95.12 235 GLN A C 1
ATOM 1861 O O . GLN A 1 235 ? 9.825 -6.252 12.359 1.00 95.12 235 GLN A O 1
ATOM 1866 N N . ARG A 1 236 ? 9.422 -5.337 10.350 1.00 94.62 236 ARG A N 1
ATOM 1867 C CA . ARG A 1 236 ? 10.228 -4.143 10.620 1.00 94.62 236 ARG A CA 1
ATOM 1868 C C . ARG A 1 236 ? 9.670 -3.326 11.789 1.00 94.62 236 ARG A C 1
ATOM 1870 O O . ARG A 1 236 ? 10.458 -2.899 12.630 1.00 94.62 236 ARG A O 1
ATOM 1877 N N . ILE A 1 237 ? 8.346 -3.162 11.894 1.00 94.56 237 ILE A N 1
ATOM 1878 C CA . ILE A 1 237 ? 7.709 -2.529 13.064 1.00 94.56 237 ILE A CA 1
ATOM 1879 C C . ILE A 1 237 ? 8.063 -3.299 14.339 1.00 94.56 237 ILE A C 1
ATOM 1881 O O . ILE A 1 237 ? 8.617 -2.725 15.272 1.00 94.56 237 ILE A O 1
ATOM 1885 N N . LEU A 1 238 ? 7.796 -4.604 14.389 1.00 94.94 238 LEU A N 1
ATOM 1886 C CA . LEU A 1 238 ? 8.011 -5.413 15.594 1.00 94.94 238 LEU A CA 1
ATOM 1887 C C . LEU A 1 238 ? 9.479 -5.410 16.052 1.00 94.94 238 LEU A C 1
ATOM 1889 O O . LEU A 1 238 ? 9.747 -5.395 17.259 1.00 94.94 238 LEU A O 1
ATOM 1893 N N . ASN A 1 239 ? 10.408 -5.335 15.100 1.00 94.94 239 ASN A N 1
ATOM 1894 C CA . ASN A 1 239 ? 11.848 -5.262 15.338 1.00 94.94 239 ASN A CA 1
ATOM 1895 C C . ASN A 1 239 ? 12.359 -3.849 15.668 1.00 94.94 239 ASN A C 1
ATOM 1897 O O . ASN A 1 239 ? 13.554 -3.679 15.888 1.00 94.94 239 ASN A O 1
ATOM 1901 N N . GLY A 1 240 ? 11.486 -2.838 15.738 1.00 91.94 240 GLY A N 1
ATOM 1902 C CA . GLY A 1 240 ? 11.876 -1.469 16.082 1.00 91.94 240 GLY A CA 1
ATOM 1903 C C . GLY A 1 240 ? 12.596 -0.715 14.966 1.00 91.94 240 GLY A C 1
ATOM 1904 O O . GLY A 1 240 ? 13.359 0.194 15.253 1.00 91.94 240 GLY A O 1
ATOM 1905 N N . GLY A 1 241 ? 12.366 -1.066 13.699 1.00 90.31 241 GLY A N 1
ATOM 1906 C CA . GLY A 1 241 ? 13.060 -0.475 12.549 1.00 90.31 241 GLY A CA 1
ATOM 1907 C C . GLY A 1 241 ? 12.566 0.910 12.105 1.00 90.31 241 GLY A C 1
ATOM 1908 O O . GLY A 1 241 ? 12.802 1.274 10.948 1.00 90.31 241 GLY A O 1
ATOM 1909 N N . PHE A 1 242 ? 11.855 1.641 12.970 1.00 90.31 242 PHE A N 1
ATOM 1910 C CA . PHE A 1 242 ? 11.315 2.979 12.713 1.00 90.31 242 PHE A CA 1
ATOM 1911 C C . PHE A 1 242 ? 11.553 3.888 13.919 1.00 90.31 242 PHE A C 1
ATOM 1913 O O . PHE A 1 242 ? 10.893 3.726 14.945 1.00 90.31 242 PHE A O 1
ATOM 1920 N N . ASP A 1 243 ? 12.445 4.865 13.766 1.00 86.94 243 ASP A N 1
ATOM 1921 C CA . ASP A 1 243 ? 12.757 5.837 14.822 1.00 86.94 243 ASP A CA 1
ATOM 1922 C C . ASP A 1 243 ? 11.579 6.784 15.101 1.00 86.94 243 ASP A C 1
ATOM 1924 O O . ASP A 1 243 ? 11.327 7.156 16.245 1.00 86.94 243 ASP A O 1
ATOM 1928 N N . ASP A 1 244 ? 10.805 7.111 14.061 1.00 87.38 24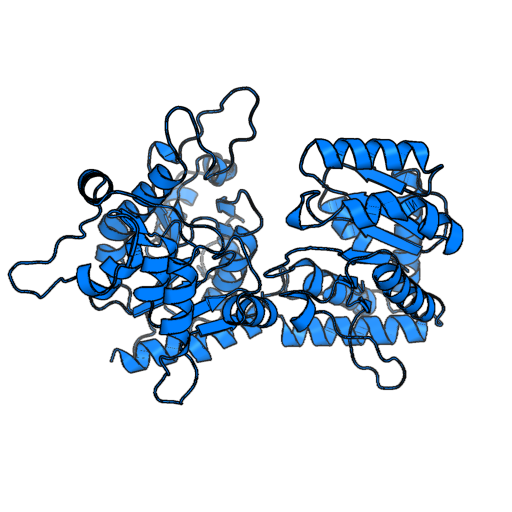4 ASP A N 1
ATOM 1929 C CA . ASP A 1 244 ? 9.655 8.020 14.145 1.00 87.38 244 ASP A CA 1
ATOM 1930 C C . ASP A 1 244 ? 8.368 7.334 14.642 1.00 87.38 244 ASP A C 1
ATOM 1932 O O . ASP A 1 244 ? 7.337 7.988 14.807 1.00 87.38 244 ASP A O 1
ATOM 1936 N N . LEU A 1 245 ? 8.384 6.014 14.873 1.00 92.75 245 LEU A N 1
ATOM 1937 C CA . LEU A 1 245 ? 7.209 5.311 15.384 1.00 92.75 245 LEU A CA 1
ATOM 1938 C C . LEU A 1 245 ? 7.000 5.650 16.860 1.00 92.75 245 LEU A C 1
ATOM 1940 O O . LEU A 1 245 ? 7.815 5.318 17.722 1.00 92.75 245 LEU A O 1
ATOM 1944 N N . ALA A 1 246 ? 5.858 6.264 17.154 1.00 95.19 246 ALA A N 1
ATOM 1945 C CA . ALA A 1 246 ? 5.514 6.676 18.501 1.00 95.19 246 ALA A CA 1
ATOM 1946 C C . ALA A 1 246 ? 5.577 5.488 19.500 1.00 95.19 246 ALA A C 1
ATOM 1948 O O . ALA A 1 246 ? 4.951 4.448 19.252 1.00 95.19 246 ALA A O 1
ATOM 1949 N N . PRO A 1 247 ? 6.286 5.613 20.644 1.00 95.25 247 PRO A N 1
ATOM 1950 C CA . PRO A 1 247 ? 6.516 4.498 21.569 1.00 95.25 247 PRO A CA 1
ATOM 1951 C C . PRO A 1 247 ? 5.241 3.805 22.065 1.00 95.25 247 PRO A C 1
ATOM 1953 O O . PRO A 1 247 ? 5.219 2.588 22.226 1.00 95.25 247 PRO A O 1
ATOM 1956 N N . GLN A 1 248 ? 4.167 4.565 22.274 1.00 95.75 248 GLN A N 1
ATOM 1957 C CA . GLN A 1 248 ? 2.861 4.053 22.686 1.00 95.75 248 GLN A CA 1
ATOM 1958 C C . GLN A 1 248 ? 2.185 3.195 21.608 1.00 95.75 248 GLN A C 1
ATOM 1960 O O . GLN A 1 248 ? 1.546 2.198 21.933 1.00 95.75 248 GLN A O 1
ATOM 1965 N N . VAL A 1 249 ? 2.358 3.538 20.327 1.00 97.25 249 VAL A N 1
ATOM 1966 C CA . VAL A 1 249 ? 1.821 2.750 19.210 1.00 97.25 249 VAL A CA 1
ATOM 1967 C C . VAL A 1 249 ? 2.609 1.450 19.090 1.00 97.25 249 VAL A C 1
ATOM 1969 O O . VAL A 1 249 ? 2.023 0.372 19.002 1.00 97.25 249 VAL A O 1
ATOM 1972 N N . MET A 1 250 ? 3.941 1.532 19.175 1.00 96.25 250 MET A N 1
ATOM 1973 C CA . MET A 1 250 ? 4.812 0.356 19.217 1.00 96.25 250 MET A CA 1
ATOM 1974 C C . MET A 1 250 ? 4.440 -0.594 20.363 1.00 96.25 250 MET A C 1
ATOM 1976 O O . MET A 1 250 ? 4.353 -1.807 20.160 1.00 96.25 250 MET A O 1
ATOM 1980 N N . ASP A 1 251 ? 4.230 -0.058 21.566 1.00 95.62 251 ASP A N 1
ATOM 1981 C CA . ASP A 1 251 ? 3.834 -0.846 22.732 1.00 95.62 251 ASP A CA 1
ATOM 1982 C C . ASP A 1 251 ? 2.477 -1.531 22.519 1.00 95.62 251 ASP A C 1
ATOM 1984 O O . ASP A 1 251 ? 2.372 -2.742 22.727 1.00 95.62 251 ASP A O 1
ATOM 1988 N N . ALA A 1 252 ? 1.473 -0.804 22.015 1.00 97.00 252 ALA A N 1
ATOM 1989 C CA . ALA A 1 252 ? 0.163 -1.365 21.695 1.00 97.00 252 ALA A CA 1
ATOM 1990 C C . ALA A 1 252 ? 0.263 -2.522 20.679 1.00 97.00 252 ALA A C 1
ATOM 1992 O O . ALA A 1 252 ? -0.282 -3.604 20.920 1.00 97.00 252 ALA A O 1
ATOM 1993 N N . ILE A 1 253 ? 1.028 -2.347 19.592 1.00 97.31 253 ILE A N 1
ATOM 1994 C CA . ILE A 1 253 ? 1.241 -3.385 18.567 1.00 97.31 253 ILE A CA 1
ATOM 1995 C C . ILE A 1 253 ? 1.952 -4.604 19.169 1.00 97.31 253 ILE A C 1
ATOM 1997 O O . ILE A 1 253 ? 1.518 -5.743 18.978 1.00 97.31 253 ILE A O 1
ATOM 2001 N N . LYS A 1 254 ? 3.024 -4.396 19.944 1.00 96.00 254 LYS A N 1
ATOM 2002 C CA . LYS A 1 254 ? 3.775 -5.490 20.583 1.00 96.00 254 LYS A CA 1
ATOM 2003 C C . LYS A 1 254 ? 2.934 -6.250 21.604 1.00 96.00 254 LYS A C 1
ATOM 2005 O O . LYS A 1 254 ? 3.036 -7.476 21.667 1.00 96.00 254 LYS A O 1
ATOM 2010 N N . LYS A 1 255 ? 2.107 -5.559 22.393 1.00 95.56 255 LYS A N 1
ATOM 2011 C CA . LYS A 1 255 ? 1.154 -6.190 23.317 1.00 95.56 255 LYS A CA 1
ATOM 2012 C C . LYS A 1 255 ? 0.136 -7.027 22.552 1.00 95.56 255 LYS A C 1
ATOM 2014 O O . LYS A 1 255 ? -0.030 -8.198 22.889 1.00 95.56 255 LYS A O 1
ATOM 2019 N N . LYS A 1 256 ? -0.466 -6.487 21.486 1.00 96.06 256 LYS A N 1
ATOM 2020 C CA . LYS A 1 256 ? -1.421 -7.229 20.650 1.00 96.06 256 LYS A CA 1
ATOM 2021 C C . LYS A 1 256 ? -0.796 -8.479 20.029 1.00 96.06 256 LYS A C 1
ATOM 2023 O O . LYS A 1 256 ? -1.397 -9.543 20.087 1.00 96.06 256 LYS A O 1
ATOM 2028 N N . ASN A 1 257 ? 0.441 -8.393 19.535 1.00 95.94 257 ASN A N 1
ATOM 2029 C CA . ASN A 1 257 ? 1.146 -9.515 18.898 1.00 95.94 257 ASN A CA 1
ATOM 2030 C C . ASN A 1 257 ? 1.427 -10.700 19.853 1.00 95.94 257 ASN A C 1
ATOM 2032 O O . ASN A 1 257 ? 1.586 -11.852 19.425 1.00 95.94 257 ASN A O 1
ATOM 2036 N N . LYS A 1 258 ? 1.489 -10.430 21.164 1.00 96.31 258 LYS A N 1
ATOM 2037 C CA . LYS A 1 258 ? 1.608 -11.465 22.203 1.00 96.31 258 LYS A CA 1
ATOM 2038 C C . LYS A 1 258 ? 0.285 -12.183 22.465 1.00 96.31 258 LYS A C 1
ATOM 2040 O O . LYS A 1 258 ? 0.315 -13.326 22.911 1.00 96.31 258 LYS A O 1
ATOM 2045 N N . VAL A 1 259 ? -0.850 -11.546 22.177 1.00 95.31 259 VAL A N 1
ATOM 2046 C CA . VAL A 1 259 ? -2.166 -12.186 22.256 1.00 95.31 259 VAL A CA 1
ATOM 2047 C C . VAL A 1 259 ? -2.325 -13.115 21.060 1.00 95.31 259 VAL A C 1
ATOM 2049 O O . VAL A 1 259 ? -1.990 -12.752 19.929 1.00 95.31 259 VAL A O 1
ATOM 2052 N N . LYS A 1 260 ? -2.814 -14.328 21.321 1.00 94.12 260 LYS A N 1
ATOM 2053 C CA . LYS A 1 260 ? -3.065 -15.343 20.300 1.00 94.12 260 LYS A CA 1
ATOM 2054 C C . LYS A 1 260 ? -4.561 -15.588 20.138 1.00 94.12 260 LYS A C 1
ATOM 2056 O O . LYS A 1 260 ? -5.342 -15.363 21.066 1.00 94.12 260 LYS A O 1
ATOM 2061 N N . HIS A 1 261 ? -4.950 -16.042 18.9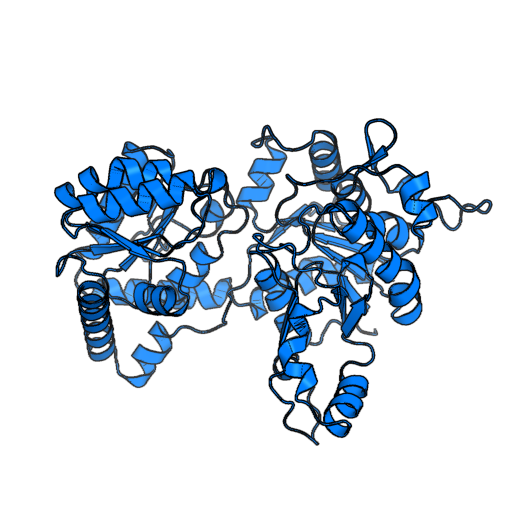60 1.00 91.31 261 HIS A N 1
ATOM 2062 C CA . HIS A 1 261 ? -6.225 -16.724 18.778 1.00 91.31 261 HIS A CA 1
ATOM 2063 C C . HIS A 1 261 ? -6.200 -18.101 19.448 1.00 91.31 261 HIS A C 1
ATOM 2065 O O . HIS A 1 261 ? -5.119 -18.591 19.795 1.00 91.31 261 HIS A O 1
ATOM 2071 N N . PRO A 1 262 ? -7.366 -18.753 19.599 1.00 89.44 262 PRO A N 1
ATOM 2072 C CA . PRO A 1 262 ? -7.441 -20.129 20.087 1.00 89.44 262 PRO A CA 1
ATOM 2073 C C . PRO A 1 262 ? -6.582 -21.127 19.291 1.00 89.44 262 PRO A C 1
ATOM 2075 O O . PRO A 1 262 ? -6.078 -22.087 19.865 1.00 89.44 262 PRO A O 1
ATOM 2078 N N . ASP A 1 263 ? -6.371 -20.881 17.994 1.00 88.44 263 ASP A N 1
ATOM 2079 C CA . ASP A 1 263 ? -5.525 -21.694 17.105 1.00 88.44 263 ASP A CA 1
ATOM 2080 C C . ASP A 1 263 ? -4.006 -21.437 17.263 1.00 88.44 263 ASP A C 1
ATOM 2082 O O . ASP A 1 263 ? -3.187 -22.098 16.626 1.00 88.44 263 ASP A O 1
ATOM 2086 N N . GLY A 1 264 ? -3.611 -20.482 18.114 1.00 90.44 264 GLY A N 1
ATOM 2087 C CA . GLY A 1 264 ? -2.221 -20.114 18.375 1.00 90.44 264 GLY A CA 1
ATOM 2088 C C . GLY A 1 264 ? -1.639 -19.020 17.470 1.00 90.44 264 GLY A C 1
ATOM 2089 O O . GLY A 1 264 ? -0.534 -18.541 17.758 1.00 90.44 264 GLY A O 1
ATOM 2090 N N . ARG A 1 265 ? -2.343 -18.558 16.424 1.00 91.06 265 ARG A N 1
ATOM 2091 C CA . ARG A 1 265 ? -1.847 -17.466 15.565 1.00 91.06 265 ARG A CA 1
ATOM 2092 C C . ARG A 1 265 ? -1.823 -16.133 16.336 1.00 91.06 265 ARG A C 1
ATOM 2094 O O . ARG A 1 265 ? -2.700 -15.900 17.171 1.00 91.06 265 ARG A O 1
ATOM 2101 N N . PRO A 1 266 ? -0.821 -15.251 16.130 1.00 93.62 266 PRO A N 1
ATOM 2102 C CA . PRO A 1 266 ? -0.837 -13.899 16.700 1.00 93.62 266 PRO A CA 1
ATOM 2103 C C . PRO A 1 266 ? -2.083 -13.136 16.264 1.00 93.62 266 PRO A C 1
ATOM 2105 O O . PRO A 1 266 ? -2.527 -13.359 15.154 1.00 93.62 266 PRO A O 1
ATOM 2108 N N . ARG A 1 267 ? -2.578 -12.192 17.070 1.00 95.56 267 ARG A N 1
ATOM 2109 C CA . ARG A 1 267 ? -3.654 -11.258 16.668 1.00 95.56 267 ARG A CA 1
ATOM 2110 C C . ARG A 1 267 ? -3.152 -10.044 15.872 1.00 95.56 267 ARG A C 1
ATOM 2112 O O . ARG A 1 267 ? -3.812 -9.008 15.804 1.00 95.56 267 ARG A O 1
ATOM 2119 N N . VAL A 1 268 ? -1.932 -10.139 15.339 1.00 96.44 268 VAL A N 1
ATOM 2120 C CA . VAL A 1 268 ? -1.312 -9.114 14.496 1.00 96.44 268 VAL A CA 1
ATOM 2121 C C . VAL A 1 268 ? -0.802 -9.757 13.216 1.00 96.44 268 VAL A C 1
ATOM 2123 O O . VAL A 1 268 ? -0.018 -10.703 13.278 1.00 96.44 268 VAL A O 1
ATOM 2126 N N . HIS A 1 269 ? -1.224 -9.229 12.068 1.00 93.81 269 HIS A N 1
ATOM 2127 C CA . HIS A 1 269 ? -0.984 -9.846 10.761 1.00 93.81 269 HIS A CA 1
ATOM 2128 C C . HIS A 1 269 ? -0.538 -8.832 9.714 1.00 93.81 269 HIS A C 1
ATOM 2130 O O . HIS A 1 269 ? -1.039 -7.715 9.681 1.00 93.81 269 HIS A O 1
ATOM 2136 N N . GLY A 1 270 ? 0.368 -9.223 8.822 1.00 91.75 270 GLY A N 1
ATOM 2137 C CA . GLY A 1 270 ? 0.695 -8.433 7.639 1.00 91.75 270 GLY A CA 1
ATOM 2138 C C . GLY A 1 270 ? 0.039 -9.033 6.407 1.00 91.75 270 GLY A C 1
ATOM 2139 O O . GLY A 1 270 ? 0.504 -10.063 5.925 1.00 91.75 270 GLY A O 1
ATOM 2140 N N . TYR A 1 271 ? -1.013 -8.396 5.892 1.00 87.69 271 TYR A N 1
ATOM 2141 C CA . TYR A 1 271 ? -1.702 -8.851 4.685 1.00 87.69 271 TYR A CA 1
ATOM 2142 C C . TYR A 1 271 ? -1.265 -8.020 3.477 1.00 87.69 271 TYR A C 1
ATOM 2144 O O . TYR A 1 271 ? -1.548 -6.821 3.433 1.00 87.69 271 TYR A O 1
ATOM 2152 N N . PRO A 1 272 ? -0.604 -8.635 2.479 1.00 81.56 272 PRO A N 1
ATOM 2153 C CA . PRO A 1 272 ? -0.274 -7.962 1.234 1.00 81.56 272 PRO A CA 1
ATOM 2154 C C . PRO A 1 272 ? -1.515 -7.412 0.537 1.00 81.56 272 PRO A C 1
ATOM 2156 O O . PRO A 1 272 ? -2.615 -7.961 0.631 1.00 81.56 272 PRO A O 1
ATOM 2159 N N . ASN A 1 273 ? -1.320 -6.343 -0.226 1.00 81.38 273 ASN A N 1
ATOM 2160 C CA . ASN A 1 273 ? -2.418 -5.711 -0.935 1.00 81.38 273 ASN A CA 1
ATOM 2161 C C . ASN A 1 273 ? -2.907 -6.517 -2.143 1.00 81.38 273 ASN A C 1
ATOM 2163 O O . ASN A 1 273 ? -2.122 -7.226 -2.782 1.00 81.38 273 ASN A O 1
ATOM 2167 N N . PRO A 1 274 ? -4.200 -6.380 -2.477 1.00 87.06 274 PRO A N 1
ATOM 2168 C CA . PRO A 1 274 ? -4.751 -6.914 -3.705 1.00 87.06 274 PRO A CA 1
ATOM 2169 C C . PRO A 1 274 ? -4.266 -6.119 -4.918 1.00 87.06 274 PRO A C 1
ATOM 2171 O O . PRO A 1 274 ? -3.946 -4.928 -4.828 1.00 87.06 274 PRO A O 1
ATOM 2174 N N . LEU A 1 275 ? -4.265 -6.775 -6.075 1.00 87.38 275 LEU A N 1
ATOM 2175 C CA . LEU A 1 275 ? -4.104 -6.123 -7.369 1.00 87.38 275 LEU A CA 1
ATOM 2176 C C . LEU A 1 275 ? -5.210 -5.097 -7.596 1.00 87.38 275 LEU A C 1
ATOM 2178 O O . LEU A 1 275 ? -6.366 -5.320 -7.242 1.00 87.38 275 LEU A O 1
ATOM 2182 N N . LYS A 1 276 ? -4.873 -3.981 -8.252 1.00 80.94 276 LYS A N 1
ATOM 2183 C CA . LYS A 1 276 ? -5.878 -2.968 -8.615 1.00 80.94 276 LYS A CA 1
ATOM 2184 C C . LYS A 1 276 ? -6.924 -3.529 -9.589 1.00 80.94 276 LYS A C 1
ATOM 2186 O O . LYS A 1 276 ? -8.075 -3.098 -9.552 1.00 80.94 276 LYS A O 1
ATOM 2191 N N . LYS A 1 277 ? -6.511 -4.467 -10.448 1.00 83.69 277 LYS A N 1
ATOM 2192 C CA . LYS A 1 277 ? -7.317 -5.147 -11.468 1.00 83.69 277 LYS A CA 1
ATOM 2193 C C . LYS A 1 277 ? -6.948 -6.633 -11.479 1.00 83.69 277 LYS A C 1
ATOM 2195 O O . LYS A 1 277 ? -5.769 -6.962 -11.558 1.00 83.69 277 LYS A O 1
ATOM 2200 N N . ASP A 1 278 ? -7.949 -7.511 -11.476 1.00 84.94 278 ASP A N 1
ATOM 2201 C CA . ASP A 1 278 ? -7.771 -8.973 -11.542 1.00 84.94 278 ASP A CA 1
ATOM 2202 C C . ASP A 1 278 ? -7.588 -9.471 -12.991 1.00 84.94 278 ASP A C 1
ATOM 2204 O O . ASP A 1 278 ? -8.194 -10.453 -13.411 1.00 84.94 278 ASP A O 1
ATOM 2208 N N . GLY A 1 279 ? -6.769 -8.772 -13.780 1.00 90.88 279 GLY A N 1
ATOM 2209 C CA . GLY A 1 279 ? -6.486 -9.099 -15.179 1.00 90.88 279 GLY A CA 1
ATOM 2210 C C . GLY A 1 279 ? -5.166 -8.492 -15.651 1.00 90.88 279 GLY A C 1
ATOM 2211 O O . GLY A 1 279 ? -4.594 -7.647 -14.963 1.00 90.88 279 GLY A O 1
ATOM 2212 N N . SER A 1 280 ? -4.698 -8.926 -16.820 1.00 94.94 280 SER A N 1
ATOM 2213 C CA . SER A 1 280 ? -3.406 -8.539 -17.391 1.00 94.94 280 SER A CA 1
ATOM 2214 C C . SER A 1 280 ? -3.558 -8.247 -18.872 1.00 94.94 280 SER A C 1
ATOM 2216 O O . SER A 1 280 ? -3.924 -9.133 -19.644 1.00 94.94 280 SER A O 1
ATOM 2218 N N . ASP A 1 281 ? -3.212 -7.031 -19.281 1.00 94.50 281 ASP A N 1
ATOM 2219 C CA . ASP A 1 281 ? -3.293 -6.649 -20.684 1.00 94.50 281 ASP A CA 1
ATOM 2220 C C . ASP A 1 281 ? -2.196 -7.351 -21.501 1.00 94.50 281 ASP A C 1
ATOM 2222 O O . ASP A 1 281 ? -2.382 -7.576 -22.697 1.00 94.50 281 ASP A O 1
ATOM 2226 N N . LEU A 1 282 ? -1.086 -7.774 -20.873 1.00 96.25 282 LEU A N 1
ATOM 2227 C CA . LEU A 1 282 ? -0.105 -8.662 -21.508 1.00 96.25 282 LEU A CA 1
ATOM 2228 C C . LEU A 1 282 ? -0.740 -10.007 -21.882 1.00 96.25 282 LEU A C 1
ATOM 2230 O O . LEU A 1 282 ? -0.643 -10.425 -23.036 1.00 96.25 282 LEU A O 1
ATOM 2234 N N . LEU A 1 283 ? -1.360 -10.689 -20.914 1.00 97.56 283 LEU A N 1
ATOM 2235 C CA . LEU A 1 283 ? -1.945 -12.013 -21.144 1.00 97.56 283 LEU A CA 1
ATOM 2236 C C . LEU A 1 283 ? -3.116 -11.934 -22.129 1.00 97.56 283 LEU A C 1
ATOM 2238 O O . LEU A 1 283 ? -3.223 -12.773 -23.025 1.00 97.56 283 LEU A O 1
ATOM 2242 N N . ASP A 1 284 ? -3.942 -10.894 -22.008 1.00 97.12 284 ASP A N 1
ATOM 2243 C CA . ASP A 1 284 ? -5.050 -10.640 -22.925 1.00 97.12 284 ASP A CA 1
ATOM 2244 C C . ASP A 1 284 ? -4.541 -10.397 -24.357 1.00 97.12 284 ASP A C 1
ATOM 2246 O O . ASP A 1 284 ? -5.043 -11.017 -25.295 1.00 97.12 284 ASP A O 1
ATOM 2250 N N . SER A 1 285 ? -3.496 -9.578 -24.537 1.00 96.62 285 SER A N 1
ATOM 2251 C CA . SER A 1 285 ? -2.899 -9.320 -25.860 1.00 96.62 285 SER A CA 1
ATOM 2252 C C . SER A 1 285 ? -2.308 -10.588 -26.475 1.00 96.62 285 SER A C 1
ATOM 2254 O O . SER A 1 285 ? -2.548 -10.871 -27.644 1.00 96.62 285 SER A O 1
ATOM 2256 N N . ILE A 1 286 ? -1.602 -11.412 -25.693 1.00 97.50 286 ILE A N 1
ATOM 2257 C CA . ILE A 1 286 ? -1.038 -12.677 -26.193 1.00 97.50 286 ILE A CA 1
ATOM 2258 C C . ILE A 1 286 ? -2.146 -13.634 -26.629 1.00 97.50 286 ILE A C 1
ATOM 2260 O O . ILE A 1 286 ? -2.017 -14.292 -27.661 1.00 97.50 286 ILE A O 1
ATOM 2264 N N . LYS A 1 287 ? -3.239 -13.708 -25.866 1.00 97.62 287 LYS A N 1
ATOM 2265 C CA . LYS A 1 287 ? -4.388 -14.551 -26.202 1.00 97.62 287 LYS A CA 1
ATOM 2266 C C . LYS A 1 287 ? -5.091 -14.092 -27.483 1.00 97.62 287 LYS A C 1
ATOM 2268 O O . LYS A 1 287 ? -5.573 -14.938 -28.231 1.00 97.62 287 LYS A O 1
ATOM 2273 N N . LEU A 1 288 ? -5.181 -12.781 -27.710 1.00 97.56 288 LEU A N 1
ATOM 2274 C CA . LEU A 1 288 ? -5.890 -12.190 -28.848 1.00 97.56 288 LEU A CA 1
ATOM 2275 C C . LEU A 1 288 ? -5.036 -12.129 -30.120 1.00 97.56 288 LEU A C 1
ATOM 2277 O O . LEU A 1 288 ? -5.505 -12.505 -31.190 1.00 97.56 288 LEU A O 1
ATOM 2281 N N . ASP A 1 289 ? -3.798 -11.656 -30.002 1.00 96.62 289 ASP A N 1
ATOM 2282 C CA . ASP A 1 289 ? -2.921 -11.320 -31.128 1.00 96.62 289 ASP A CA 1
ATOM 2283 C C . ASP A 1 289 ? -1.785 -12.333 -31.345 1.00 96.62 289 ASP A C 1
ATOM 2285 O O . ASP A 1 289 ? -1.151 -12.344 -32.401 1.00 96.62 289 ASP A O 1
ATOM 2289 N N . GLY A 1 290 ? -1.488 -13.169 -30.348 1.00 97.94 290 GLY A N 1
ATOM 2290 C CA . GLY A 1 290 ? -0.309 -14.032 -30.329 1.00 97.94 290 GLY A CA 1
ATOM 2291 C C . GLY A 1 290 ? 0.952 -13.340 -29.794 1.00 97.94 290 GLY A C 1
ATOM 2292 O O . GLY A 1 290 ? 1.040 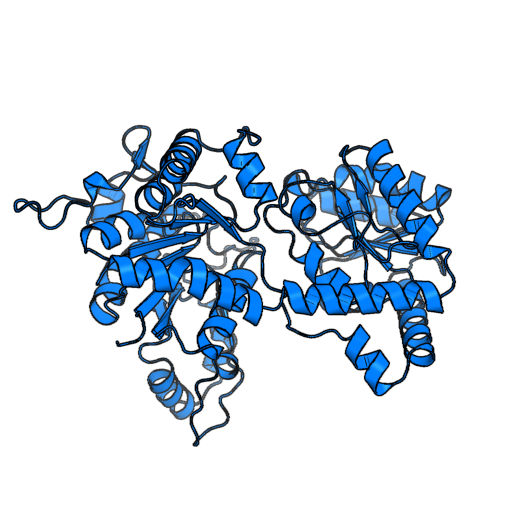-12.114 -29.670 1.00 97.94 290 GLY A O 1
ATOM 2293 N N . LEU A 1 291 ? 1.957 -14.155 -29.457 1.00 97.44 291 LEU A N 1
ATOM 2294 C CA . LEU A 1 291 ? 3.182 -13.704 -28.787 1.00 97.44 291 LEU A CA 1
ATOM 2295 C C . LEU A 1 291 ? 3.998 -12.715 -29.637 1.00 97.44 291 LEU A C 1
ATOM 2297 O O . LEU A 1 291 ? 4.338 -11.636 -29.159 1.00 97.44 291 LEU A O 1
ATOM 2301 N N . GLU A 1 292 ? 4.296 -13.058 -30.891 1.00 97.62 292 GLU A N 1
ATOM 2302 C CA . GLU A 1 292 ? 5.162 -12.245 -31.762 1.00 97.62 292 GLU A CA 1
ATOM 2303 C C . GLU A 1 292 ? 4.562 -10.863 -32.053 1.00 97.62 292 GLU A C 1
ATOM 2305 O O . GLU A 1 292 ? 5.247 -9.845 -31.928 1.00 97.62 292 GLU A O 1
ATOM 2310 N N . ALA A 1 293 ? 3.263 -10.810 -32.364 1.00 97.81 293 ALA A N 1
ATOM 2311 C CA . ALA A 1 293 ? 2.551 -9.556 -32.588 1.00 97.81 293 ALA A CA 1
ATOM 2312 C C . ALA A 1 293 ? 2.505 -8.698 -31.315 1.00 97.81 293 ALA A C 1
ATOM 2314 O O . ALA A 1 293 ? 2.712 -7.486 -31.383 1.00 97.81 293 ALA A O 1
ATOM 2315 N N . THR A 1 294 ? 2.295 -9.317 -30.148 1.00 98.00 294 THR A N 1
ATOM 2316 C CA . THR A 1 294 ? 2.320 -8.607 -28.862 1.00 98.00 294 THR A CA 1
ATOM 2317 C C . THR A 1 294 ? 3.693 -7.990 -28.594 1.00 98.00 294 THR A C 1
ATOM 2319 O O . THR A 1 294 ? 3.770 -6.810 -28.256 1.00 98.00 294 THR A O 1
ATOM 2322 N N . ILE A 1 295 ? 4.782 -8.742 -28.799 1.00 97.81 295 ILE A N 1
ATOM 2323 C CA . ILE A 1 295 ? 6.154 -8.229 -28.649 1.00 97.81 295 ILE A CA 1
ATOM 2324 C C . ILE A 1 295 ? 6.371 -7.012 -29.557 1.00 97.81 295 ILE A C 1
ATOM 2326 O O . ILE A 1 295 ? 6.878 -5.986 -29.104 1.00 97.81 295 ILE A O 1
ATOM 2330 N N . LEU A 1 296 ? 5.958 -7.097 -30.827 1.00 97.69 296 LEU A N 1
ATOM 2331 C CA . LEU A 1 296 ? 6.116 -6.001 -31.784 1.00 97.69 296 LEU A CA 1
ATOM 2332 C C . LEU A 1 296 ? 5.340 -4.744 -31.359 1.00 97.69 296 LEU A C 1
ATOM 2334 O O . LEU A 1 296 ? 5.904 -3.650 -31.385 1.00 97.69 296 LEU A O 1
ATOM 2338 N N . LYS A 1 297 ? 4.088 -4.895 -30.903 1.00 97.44 297 LYS A N 1
ATOM 2339 C CA . LYS A 1 297 ? 3.279 -3.782 -30.373 1.00 97.44 297 LYS A CA 1
ATOM 2340 C C . LYS A 1 297 ? 3.960 -3.116 -29.173 1.00 97.44 297 LYS A C 1
ATOM 2342 O O . LYS A 1 297 ? 4.067 -1.895 -29.135 1.00 97.44 297 LYS A O 1
ATOM 2347 N N . ARG A 1 298 ? 4.485 -3.903 -28.225 1.00 97.44 298 ARG A N 1
ATOM 2348 C CA . ARG A 1 298 ? 5.186 -3.383 -27.035 1.00 97.44 298 ARG A CA 1
ATOM 2349 C C . ARG A 1 298 ? 6.512 -2.690 -27.376 1.00 97.44 298 ARG A C 1
ATOM 2351 O O . ARG A 1 298 ? 6.895 -1.747 -26.685 1.00 97.44 298 ARG A O 1
ATOM 2358 N N . LYS A 1 299 ? 7.215 -3.124 -28.430 1.00 97.19 299 LYS A N 1
ATOM 2359 C CA . LYS A 1 299 ? 8.409 -2.429 -28.952 1.00 97.19 299 LYS A CA 1
ATOM 2360 C C . LYS A 1 299 ? 8.044 -1.088 -29.589 1.00 97.19 299 LYS A C 1
ATOM 2362 O O . LYS A 1 299 ? 8.678 -0.087 -29.276 1.00 97.19 299 LYS A O 1
ATOM 2367 N N . HIS A 1 300 ? 7.00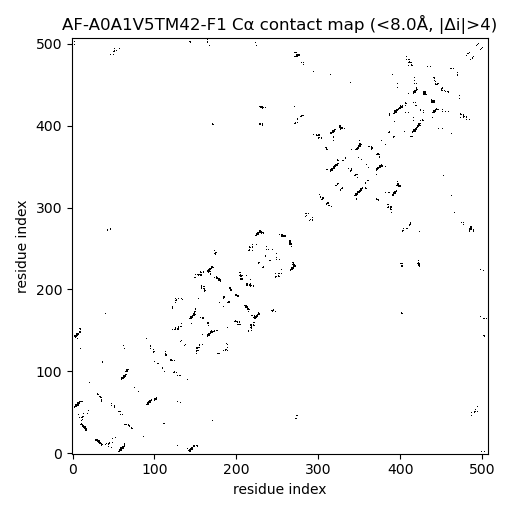1 -1.063 -30.421 1.00 96.94 300 HIS A N 1
ATOM 2368 C CA . HIS A 1 300 ? 6.494 0.165 -31.042 1.00 96.94 300 HIS A CA 1
ATOM 2369 C C . HIS A 1 300 ? 6.071 1.203 -29.995 1.00 96.94 300 HIS A C 1
ATOM 2371 O O . HIS A 1 300 ? 6.458 2.364 -30.080 1.00 96.94 300 HIS A O 1
ATOM 2377 N N . GLU A 1 301 ? 5.352 0.760 -28.962 1.00 97.00 301 GLU A N 1
ATOM 2378 C CA . GLU A 1 301 ? 4.966 1.586 -27.816 1.00 97.00 301 GLU A CA 1
ATOM 2379 C C . GLU A 1 301 ? 6.179 2.268 -27.158 1.00 97.00 301 GLU A C 1
ATOM 2381 O O . GLU A 1 301 ? 6.136 3.456 -26.841 1.00 97.00 301 GLU A O 1
ATOM 2386 N N . GLY A 1 302 ? 7.297 1.547 -27.017 1.00 96.25 302 GLY A N 1
ATOM 2387 C CA . GLY A 1 302 ? 8.532 2.106 -26.470 1.00 96.25 302 GLY A CA 1
ATOM 2388 C C . GLY A 1 302 ? 9.137 3.216 -27.322 1.00 96.25 302 GLY A C 1
ATOM 2389 O O . GLY A 1 302 ? 9.584 4.224 -26.775 1.00 96.25 302 GLY A O 1
ATOM 2390 N N . GLU A 1 303 ? 9.121 3.069 -28.647 1.00 96.81 303 GLU A N 1
ATOM 2391 C CA . GLU A 1 303 ? 9.591 4.122 -29.552 1.00 96.81 303 GLU A CA 1
ATOM 2392 C C . GLU A 1 303 ? 8.661 5.342 -29.545 1.00 96.81 303 GLU A C 1
ATOM 2394 O O . GLU A 1 303 ? 9.140 6.475 -29.505 1.00 96.81 303 GLU A O 1
ATOM 2399 N N . GLU A 1 304 ? 7.341 5.145 -29.472 1.00 97.00 304 GLU A N 1
ATOM 2400 C CA . GLU A 1 304 ? 6.396 6.258 -29.324 1.00 97.00 304 GLU A CA 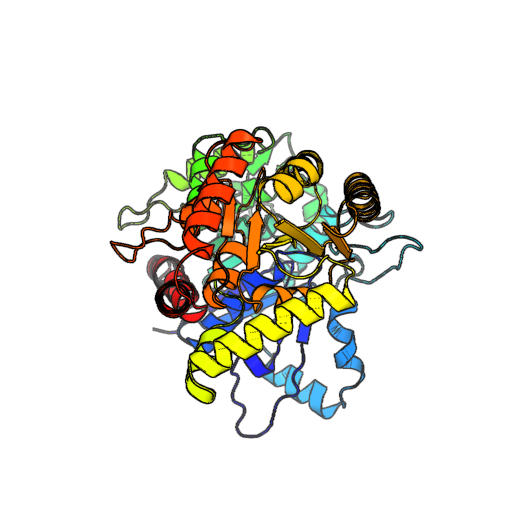1
ATOM 2401 C C . GLU A 1 304 ? 6.597 7.032 -28.019 1.00 97.00 304 GLU A C 1
ATOM 2403 O O . GLU A 1 304 ? 6.571 8.268 -28.015 1.00 97.00 304 GLU A O 1
ATOM 2408 N N . ILE A 1 305 ? 6.799 6.331 -26.899 1.00 96.81 305 ILE A N 1
ATOM 2409 C CA . ILE A 1 305 ? 7.092 6.978 -25.618 1.00 96.81 305 ILE A CA 1
ATOM 2410 C C . ILE A 1 305 ? 8.384 7.774 -25.733 1.00 96.81 305 ILE A C 1
ATOM 2412 O O . ILE A 1 305 ? 8.418 8.931 -25.313 1.00 96.81 305 ILE A O 1
ATOM 2416 N N . ARG A 1 306 ? 9.434 7.206 -26.335 1.00 96.44 306 ARG A N 1
ATOM 2417 C CA . ARG A 1 306 ? 10.702 7.917 -26.504 1.00 96.44 306 ARG A CA 1
ATOM 2418 C C . ARG A 1 306 ? 10.541 9.180 -27.347 1.00 96.44 306 ARG A C 1
ATOM 2420 O O . ARG A 1 306 ? 10.916 10.259 -26.892 1.00 96.44 306 ARG A O 1
ATOM 2427 N N . HIS A 1 307 ? 9.882 9.071 -28.497 1.00 96.06 307 HIS A N 1
ATOM 2428 C CA . HIS A 1 307 ? 9.611 10.199 -29.383 1.00 96.06 307 HIS A CA 1
ATOM 2429 C C . HIS A 1 307 ? 8.764 11.289 -28.703 1.00 96.06 307 HIS A C 1
ATOM 2431 O O . HIS A 1 307 ? 9.133 12.462 -28.711 1.00 96.06 307 HIS A O 1
ATOM 2437 N N . SER A 1 308 ? 7.653 10.915 -28.063 1.00 96.00 308 SER A N 1
ATOM 2438 C CA . SER A 1 308 ? 6.728 11.870 -27.430 1.00 96.00 308 SER A CA 1
ATOM 2439 C C . SER A 1 308 ? 7.289 12.555 -26.179 1.00 96.00 308 SER A C 1
ATOM 2441 O O . SER A 1 308 ? 6.842 13.648 -25.834 1.00 96.00 308 SER A O 1
ATOM 2443 N N . THR A 1 309 ? 8.271 11.946 -25.507 1.00 95.94 309 THR A N 1
ATOM 2444 C CA . THR A 1 309 ? 8.902 12.493 -24.292 1.00 95.94 309 THR A CA 1
ATOM 2445 C C . THR A 1 309 ? 10.268 13.136 -24.547 1.00 95.94 309 THR A C 1
ATOM 2447 O O . THR A 1 309 ? 10.819 13.763 -23.643 1.00 95.94 309 THR A O 1
ATOM 2450 N N . GLY A 1 310 ? 10.819 13.007 -25.761 1.00 96.25 310 GLY A N 1
ATOM 2451 C CA . GLY A 1 310 ? 12.153 13.505 -26.112 1.00 96.25 310 GLY A CA 1
ATOM 2452 C C . GLY A 1 310 ? 13.310 12.649 -25.579 1.00 96.25 310 GLY A C 1
ATOM 2453 O O . GLY A 1 310 ? 14.446 13.123 -25.517 1.00 96.25 310 GLY A O 1
ATOM 2454 N N . LEU A 1 311 ? 13.044 11.402 -25.181 1.00 97.75 311 LEU A N 1
ATOM 2455 C CA . LEU A 1 311 ? 14.094 10.446 -24.828 1.00 97.75 311 LEU A CA 1
ATOM 2456 C C . LEU A 1 311 ? 14.819 9.958 -26.089 1.00 97.75 311 LEU A C 1
ATOM 2458 O O . LEU A 1 311 ? 14.226 9.803 -27.154 1.00 97.75 311 LEU A O 1
ATOM 2462 N N . LYS A 1 312 ? 16.107 9.641 -25.948 1.00 96.69 312 LYS A N 1
ATOM 2463 C CA . LYS A 1 312 ? 16.901 8.978 -26.990 1.00 96.69 312 LYS A CA 1
ATOM 2464 C C . LYS A 1 312 ? 16.290 7.639 -27.392 1.00 96.69 312 LYS A C 1
ATOM 2466 O O . LYS A 1 312 ? 15.917 6.853 -26.519 1.00 96.69 312 LYS A O 1
ATOM 2471 N N . GLU A 1 313 ? 16.316 7.359 -28.694 1.00 94.62 313 GLU A N 1
ATOM 2472 C CA . GLU A 1 313 ? 15.933 6.074 -29.286 1.00 94.62 313 GLU A CA 1
ATOM 2473 C C . GLU A 1 313 ? 16.686 4.887 -28.661 1.00 94.62 313 GLU A C 1
ATOM 2475 O O . GLU A 1 313 ? 17.822 5.012 -28.173 1.00 94.62 313 GLU A O 1
ATOM 2480 N N . GLY A 1 314 ? 16.031 3.725 -28.667 1.00 91.75 314 GLY A N 1
ATOM 2481 C CA . GLY A 1 314 ? 16.580 2.478 -28.144 1.00 91.75 314 GLY A CA 1
ATOM 2482 C C . GLY A 1 314 ? 16.851 2.469 -26.634 1.00 91.75 314 GLY A C 1
ATOM 2483 O O . GLY A 1 314 ? 16.321 3.273 -25.861 1.00 91.75 314 GLY A O 1
ATOM 2484 N N . GLY A 1 315 ? 17.682 1.512 -26.217 1.00 93.12 315 GLY A N 1
ATOM 2485 C CA . GLY A 1 315 ? 18.046 1.261 -24.824 1.00 93.12 315 GLY A CA 1
ATOM 2486 C C . GLY A 1 315 ? 16.891 0.843 -23.913 1.00 93.12 315 GLY A C 1
ATOM 2487 O O . GLY A 1 315 ? 15.726 0.748 -24.309 1.00 93.12 315 GLY A O 1
ATOM 2488 N N . ILE A 1 316 ? 17.237 0.578 -22.656 1.00 97.69 316 ILE A N 1
ATOM 2489 C CA . ILE A 1 316 ? 16.298 0.066 -21.653 1.00 97.69 316 ILE A CA 1
ATOM 2490 C C . ILE A 1 316 ? 15.554 1.226 -20.993 1.00 97.69 316 ILE A C 1
ATOM 2492 O O . ILE A 1 316 ? 16.182 2.200 -20.577 1.00 97.69 316 ILE A O 1
ATOM 2496 N N . LEU A 1 317 ? 14.232 1.107 -20.855 1.00 98.06 317 LEU A N 1
ATOM 2497 C CA . LEU A 1 317 ? 13.389 2.115 -20.213 1.00 98.06 317 LEU A CA 1
ATOM 2498 C C . LEU A 1 317 ? 13.215 1.814 -18.715 1.00 98.06 317 LEU A C 1
ATOM 2500 O O . LEU A 1 317 ? 12.718 0.759 -18.329 1.00 98.06 317 LEU A O 1
ATOM 2504 N N . LEU A 1 318 ? 13.591 2.756 -17.855 1.00 97.94 318 LEU A N 1
ATOM 2505 C CA . LEU A 1 318 ? 13.338 2.727 -16.419 1.00 97.94 318 LEU A CA 1
ATOM 2506 C C . LEU A 1 318 ? 12.208 3.693 -16.067 1.00 97.94 318 LEU A C 1
ATOM 2508 O O . LEU A 1 318 ? 12.319 4.904 -16.260 1.00 97.94 318 LEU A O 1
ATOM 2512 N N . ASN A 1 319 ? 11.129 3.140 -15.519 1.00 95.88 319 ASN A N 1
ATOM 2513 C CA . ASN A 1 319 ? 9.921 3.862 -15.142 1.00 95.88 319 ASN A CA 1
ATOM 2514 C C . ASN A 1 319 ? 9.979 4.269 -13.670 1.00 95.88 319 ASN A C 1
ATOM 2516 O O . ASN A 1 319 ? 9.966 3.421 -12.772 1.00 95.88 319 ASN A O 1
ATOM 2520 N N . LEU A 1 320 ? 10.015 5.579 -13.430 1.00 94.00 320 LEU A N 1
ATOM 2521 C CA . LEU A 1 320 ? 10.041 6.196 -12.107 1.00 94.00 320 LEU A CA 1
ATOM 2522 C C . LEU A 1 320 ? 8.703 6.905 -11.889 1.00 94.00 320 LEU A C 1
ATOM 2524 O O . LEU A 1 320 ? 8.525 8.061 -12.269 1.00 94.00 320 LEU A O 1
ATOM 2528 N N . THR A 1 321 ? 7.750 6.197 -11.289 1.00 85.81 321 THR A N 1
ATOM 2529 C CA . THR A 1 321 ? 6.363 6.674 -11.107 1.00 85.81 321 THR A CA 1
ATOM 2530 C C . THR A 1 321 ? 5.980 6.872 -9.641 1.00 85.81 321 THR A C 1
ATOM 2532 O O . THR A 1 321 ? 4.854 7.248 -9.317 1.00 85.81 321 THR A O 1
ATOM 2535 N N . ASN A 1 322 ? 6.914 6.627 -8.720 1.00 83.69 322 ASN A N 1
ATOM 2536 C CA . ASN A 1 322 ? 6.712 6.894 -7.301 1.00 83.69 322 ASN A CA 1
ATOM 2537 C C . ASN A 1 322 ? 6.700 8.395 -7.008 1.00 83.69 322 ASN A C 1
ATOM 2539 O O . ASN A 1 322 ? 7.410 9.176 -7.639 1.00 83.69 322 ASN A O 1
ATOM 2543 N N . ARG A 1 323 ? 5.934 8.798 -5.984 1.00 86.06 323 ARG A N 1
ATOM 2544 C CA . ARG A 1 323 ? 5.940 10.181 -5.488 1.00 86.06 323 ARG A CA 1
ATOM 2545 C C . ARG A 1 323 ? 7.369 10.597 -5.119 1.00 86.06 323 ARG A C 1
ATOM 2547 O O . ARG A 1 323 ? 8.018 9.920 -4.324 1.00 86.06 323 ARG A O 1
ATOM 2554 N N . LEU A 1 324 ? 7.823 11.745 -5.620 1.00 91.38 324 LEU A N 1
ATOM 2555 C CA . LEU A 1 324 ? 9.138 12.294 -5.283 1.00 91.38 324 LEU A CA 1
ATOM 2556 C C . LEU A 1 324 ? 9.100 12.871 -3.861 1.00 91.38 324 LEU A C 1
ATOM 2558 O O . LEU A 1 324 ? 8.709 14.016 -3.650 1.00 91.38 324 LEU A O 1
ATOM 2562 N N . SER A 1 325 ? 9.438 12.051 -2.871 1.00 89.88 325 SER A N 1
ATOM 2563 C CA . SER A 1 325 ? 9.423 12.413 -1.447 1.00 89.88 325 SER A CA 1
ATOM 2564 C C . SER A 1 325 ? 10.568 11.743 -0.708 1.00 89.88 325 SER A C 1
ATOM 2566 O O . SER A 1 325 ? 11.062 10.714 -1.172 1.00 89.88 325 SER A O 1
ATOM 2568 N N . GLU A 1 326 ? 10.946 12.268 0.456 1.00 89.50 326 GLU A N 1
ATOM 2569 C CA . GLU A 1 326 ? 12.064 11.733 1.253 1.00 89.50 326 GLU A CA 1
ATOM 2570 C C . GLU A 1 326 ? 11.907 10.220 1.519 1.00 89.50 326 GLU A C 1
ATOM 2572 O O . GLU A 1 326 ? 12.838 9.435 1.334 1.00 89.50 326 GLU A O 1
ATOM 2577 N N . HIS A 1 327 ? 10.687 9.763 1.825 1.00 86.12 327 HIS A N 1
ATOM 2578 C CA . HIS A 1 327 ? 10.390 8.345 2.068 1.00 86.12 327 HIS A CA 1
ATOM 2579 C C . HIS A 1 327 ? 10.605 7.436 0.849 1.00 86.12 327 HIS A C 1
ATOM 2581 O O . HIS A 1 327 ? 10.841 6.238 1.011 1.00 86.12 327 HIS A O 1
ATOM 2587 N N . LYS A 1 328 ? 10.534 7.979 -0.372 1.00 90.06 328 LYS A N 1
ATOM 2588 C CA . LYS A 1 328 ? 10.773 7.234 -1.619 1.00 90.06 328 LYS A CA 1
ATOM 2589 C C . LYS A 1 328 ? 12.219 7.333 -2.106 1.00 90.06 328 LYS A C 1
ATOM 2591 O O . LYS A 1 328 ? 12.552 6.676 -3.085 1.00 90.06 328 LYS A O 1
ATOM 2596 N N . ASN A 1 329 ? 13.058 8.115 -1.419 1.00 93.75 329 ASN A N 1
ATOM 2597 C CA . ASN A 1 329 ? 14.467 8.347 -1.743 1.00 93.75 329 ASN A CA 1
ATOM 2598 C C . ASN A 1 329 ? 14.722 8.546 -3.256 1.00 93.75 329 ASN A C 1
ATOM 2600 O O . ASN A 1 329 ? 15.509 7.811 -3.863 1.00 93.75 329 ASN A O 1
ATOM 2604 N N . PRO A 1 330 ? 14.074 9.537 -3.900 1.00 94.19 330 PRO A N 1
ATOM 2605 C CA . PRO A 1 330 ? 14.363 9.869 -5.293 1.00 94.19 330 PRO A CA 1
ATOM 2606 C C . PRO A 1 330 ? 15.798 10.386 -5.464 1.00 94.19 330 PRO A C 1
ATOM 2608 O O . PRO A 1 330 ? 16.332 10.358 -6.566 1.00 94.19 330 PRO A O 1
ATOM 2611 N N . ARG A 1 331 ? 16.443 10.830 -4.376 1.00 94.94 331 ARG A N 1
ATOM 2612 C CA . ARG A 1 331 ? 17.822 11.321 -4.369 1.00 94.94 331 ARG A CA 1
ATOM 2613 C C . ARG A 1 331 ? 18.792 10.299 -4.957 1.00 94.94 331 ARG A C 1
ATOM 2615 O O . ARG A 1 331 ? 19.522 10.651 -5.877 1.00 94.94 331 ARG A O 1
ATOM 2622 N N . LEU A 1 332 ? 18.753 9.047 -4.488 1.00 95.69 332 LEU A N 1
ATOM 2623 C CA . LEU A 1 332 ? 19.620 7.988 -5.014 1.00 95.69 332 LEU A CA 1
ATOM 2624 C C . LEU A 1 332 ? 19.464 7.840 -6.533 1.00 95.69 332 LEU A C 1
ATOM 2626 O O . LEU A 1 332 ? 20.458 7.755 -7.250 1.00 95.69 332 LEU A O 1
ATOM 2630 N N . GLN A 1 333 ? 18.224 7.859 -7.026 1.00 94.44 333 GLN A N 1
ATOM 2631 C CA . GLN A 1 333 ? 17.925 7.719 -8.450 1.00 94.44 333 GLN A CA 1
ATOM 2632 C C . GLN A 1 333 ? 18.455 8.914 -9.245 1.00 94.44 333 GLN A C 1
ATOM 2634 O O . GLN A 1 333 ? 19.203 8.726 -10.196 1.00 94.44 333 GLN A O 1
ATOM 2639 N N . LEU A 1 334 ? 18.114 10.138 -8.835 1.00 95.62 334 LEU A N 1
ATOM 2640 C CA . LEU A 1 334 ? 18.451 11.367 -9.558 1.00 95.62 334 LEU A CA 1
ATOM 2641 C C . LEU A 1 334 ? 19.957 11.666 -9.555 1.00 95.62 334 LEU A C 1
ATOM 2643 O O . LEU A 1 334 ? 20.488 12.131 -10.559 1.00 95.62 334 LEU A O 1
ATOM 2647 N N . GLU A 1 335 ? 20.657 11.393 -8.451 1.00 95.50 335 GLU A N 1
ATOM 2648 C CA . GLU A 1 335 ? 22.103 11.638 -8.338 1.00 95.50 335 GLU A CA 1
ATOM 2649 C C . GLU A 1 335 ? 22.938 10.613 -9.114 1.00 95.50 335 GLU A C 1
ATOM 2651 O O . GLU A 1 335 ? 24.014 10.943 -9.610 1.00 95.50 335 GLU A O 1
ATOM 2656 N N . THR A 1 336 ? 22.451 9.377 -9.250 1.00 96.38 336 THR A N 1
ATOM 2657 C CA . THR A 1 336 ? 23.162 8.315 -9.982 1.00 96.38 336 THR A CA 1
ATOM 2658 C C . THR A 1 336 ? 22.700 8.154 -11.430 1.00 96.38 336 THR A C 1
ATOM 2660 O O . THR A 1 336 ? 23.345 7.429 -12.191 1.00 96.38 336 THR A O 1
ATOM 2663 N N . LEU A 1 337 ? 21.638 8.863 -11.831 1.00 96.56 337 LEU A N 1
ATOM 2664 C CA . LEU A 1 337 ? 20.974 8.729 -13.127 1.00 96.56 337 LEU A CA 1
ATOM 2665 C C . LEU A 1 337 ? 21.957 8.797 -14.291 1.00 96.56 337 LEU A C 1
ATOM 2667 O O . LEU A 1 337 ? 22.039 7.856 -15.071 1.00 96.56 337 LEU A O 1
ATOM 2671 N N . MET A 1 338 ? 22.720 9.889 -14.399 1.00 96.62 338 MET A N 1
ATOM 2672 C CA . MET A 1 338 ? 23.615 10.101 -15.543 1.00 96.62 338 MET A CA 1
ATOM 2673 C C . MET A 1 338 ? 24.720 9.050 -15.615 1.00 96.62 338 MET A C 1
ATOM 2675 O O . MET A 1 338 ? 25.025 8.554 -16.696 1.00 96.62 338 MET A O 1
ATOM 2679 N N . TYR A 1 339 ? 25.262 8.656 -14.460 1.00 97.50 339 TYR A N 1
ATOM 2680 C CA . TYR A 1 339 ? 26.280 7.612 -14.381 1.00 97.50 339 TYR A CA 1
ATOM 2681 C C . TYR A 1 339 ? 25.763 6.287 -14.952 1.00 97.50 339 TYR A C 1
ATOM 2683 O O . TYR A 1 339 ? 26.425 5.671 -15.785 1.00 97.50 339 TYR A O 1
ATOM 2691 N N . PHE A 1 340 ? 24.575 5.848 -14.527 1.00 97.94 340 PHE A N 1
ATOM 2692 C CA . PHE A 1 340 ? 24.008 4.587 -14.996 1.00 97.94 340 PHE A CA 1
ATOM 2693 C C . PHE A 1 340 ? 23.446 4.677 -16.413 1.00 97.94 340 PHE A C 1
ATOM 2695 O O . PHE A 1 340 ? 23.607 3.727 -17.174 1.00 97.94 340 PHE A O 1
ATOM 2702 N N . ALA A 1 341 ? 22.852 5.806 -16.796 1.00 97.38 341 ALA A N 1
ATOM 2703 C CA . ALA A 1 341 ? 22.369 6.034 -18.152 1.00 97.38 341 ALA A CA 1
ATOM 2704 C C . ALA A 1 341 ? 23.483 5.859 -19.188 1.00 97.38 341 ALA A C 1
ATOM 2706 O O . ALA A 1 341 ? 23.311 5.110 -20.145 1.00 97.38 341 ALA A O 1
ATOM 2707 N N . GLU A 1 342 ? 24.645 6.474 -18.957 1.00 96.12 342 GLU A N 1
ATOM 2708 C CA . GLU A 1 342 ? 25.789 6.381 -19.866 1.00 96.12 342 GLU A CA 1
ATOM 2709 C C . GLU A 1 342 ? 26.476 5.015 -19.804 1.00 96.12 342 GLU A C 1
ATOM 2711 O O . GLU A 1 342 ? 26.809 4.444 -20.839 1.00 96.12 342 GLU A O 1
ATOM 2716 N N . LYS A 1 343 ? 26.663 4.460 -18.600 1.00 97.38 343 LYS A N 1
ATOM 2717 C CA . LYS A 1 343 ? 27.346 3.171 -18.423 1.00 97.38 343 LYS A CA 1
ATOM 2718 C C . LYS A 1 343 ? 26.555 1.998 -19.000 1.00 97.38 343 LYS A C 1
ATOM 2720 O O . LYS A 1 343 ? 27.143 1.042 -19.504 1.00 97.38 343 LYS A O 1
ATOM 2725 N N . TYR A 1 344 ? 25.232 2.040 -18.877 1.00 97.31 344 TYR A N 1
ATOM 2726 C CA . TYR A 1 344 ? 24.368 0.893 -19.130 1.00 97.31 344 TYR A CA 1
ATOM 2727 C C . TYR A 1 344 ? 23.363 1.096 -20.261 1.00 97.31 344 TYR A C 1
ATOM 2729 O O . TYR A 1 344 ? 22.630 0.149 -20.553 1.00 97.31 344 TYR A O 1
ATOM 2737 N N . ASP A 1 345 ? 23.391 2.249 -20.928 1.00 96.25 345 ASP A N 1
ATOM 2738 C CA . ASP A 1 345 ? 22.479 2.614 -22.011 1.00 96.25 345 ASP A CA 1
ATOM 2739 C C . ASP A 1 345 ? 21.008 2.609 -21.537 1.00 96.25 345 ASP A C 1
ATOM 2741 O O . ASP A 1 345 ? 20.140 1.919 -22.074 1.00 96.25 345 ASP A O 1
ATOM 2745 N N . LEU A 1 346 ? 20.718 3.393 -20.489 1.00 98.00 346 LEU A N 1
ATOM 2746 C CA . LEU A 1 346 ? 19.399 3.458 -19.833 1.00 98.00 346 LEU A CA 1
ATOM 2747 C C . LEU A 1 346 ? 18.676 4.779 -20.112 1.00 98.00 346 LEU A C 1
ATOM 2749 O O . LEU A 1 346 ? 19.301 5.836 -20.180 1.00 98.00 346 LEU A O 1
ATOM 2753 N N . ARG A 1 347 ? 17.349 4.715 -20.245 1.00 97.62 347 ARG A N 1
ATOM 2754 C CA . ARG A 1 347 ? 16.438 5.859 -20.401 1.00 97.62 347 ARG A CA 1
ATOM 2755 C C . ARG A 1 347 ? 15.565 5.936 -19.163 1.00 97.62 347 ARG A C 1
ATOM 2757 O O . ARG A 1 347 ? 14.986 4.932 -18.771 1.00 97.62 347 ARG A O 1
ATOM 2764 N N . TYR A 1 348 ? 15.442 7.108 -18.565 1.00 98.25 348 TYR A N 1
ATOM 2765 C CA . TYR A 1 348 ? 14.665 7.315 -17.349 1.00 98.25 348 TYR A CA 1
ATOM 2766 C C . TYR A 1 348 ? 13.409 8.120 -17.661 1.00 98.25 348 TYR A C 1
ATOM 2768 O O . TYR A 1 348 ? 13.484 9.309 -17.972 1.00 98.25 348 TYR A O 1
ATOM 2776 N N . LEU A 1 349 ? 12.246 7.489 -17.533 1.00 97.94 349 LEU A N 1
ATOM 2777 C CA . LEU A 1 349 ? 10.968 8.184 -17.570 1.00 97.94 349 LEU A CA 1
ATOM 2778 C C . LEU A 1 349 ? 10.540 8.530 -16.144 1.00 97.94 349 LEU A C 1
ATOM 2780 O O . LEU A 1 349 ? 10.059 7.674 -15.400 1.00 97.94 349 LEU A O 1
ATOM 2784 N N . ILE A 1 350 ? 10.718 9.794 -15.764 1.00 97.81 350 ILE A N 1
ATOM 2785 C CA . ILE A 1 350 ? 10.326 10.330 -14.461 1.00 97.81 350 ILE A CA 1
ATOM 2786 C C . ILE A 1 350 ? 8.912 10.896 -14.585 1.00 97.81 350 ILE A C 1
ATOM 2788 O O . ILE A 1 350 ? 8.720 12.053 -14.949 1.00 97.81 350 ILE A O 1
ATOM 2792 N N . ASN A 1 351 ? 7.910 10.075 -14.288 1.00 95.50 351 ASN A N 1
ATOM 2793 C CA . ASN A 1 351 ? 6.496 10.431 -14.374 1.00 95.50 351 ASN A CA 1
ATOM 2794 C C . ASN A 1 351 ? 5.919 10.571 -12.960 1.00 95.50 351 ASN A C 1
ATOM 2796 O O . ASN A 1 351 ? 5.329 9.631 -12.428 1.00 95.50 351 ASN A O 1
ATOM 2800 N N . ALA A 1 352 ? 6.147 11.714 -12.307 1.00 92.25 352 ALA A N 1
ATOM 2801 C CA . ALA A 1 352 ? 5.902 11.838 -10.873 1.00 92.25 352 ALA A CA 1
ATOM 2802 C C . ALA A 1 352 ? 5.557 13.258 -10.399 1.00 92.25 352 ALA A C 1
ATOM 2804 O O . ALA A 1 352 ? 6.074 14.270 -10.873 1.00 92.25 352 ALA A O 1
ATOM 2805 N N . ASN A 1 353 ? 4.717 13.306 -9.363 1.00 88.69 353 ASN A N 1
ATOM 2806 C CA . ASN A 1 353 ? 4.504 14.485 -8.521 1.00 88.69 353 ASN A CA 1
ATOM 2807 C C . ASN A 1 353 ? 5.261 14.307 -7.197 1.00 88.69 353 ASN A C 1
ATOM 2809 O O . ASN A 1 353 ? 5.556 13.179 -6.798 1.00 88.69 353 ASN A O 1
ATOM 2813 N N . GLY A 1 354 ? 5.519 15.383 -6.459 1.00 89.75 354 GLY A N 1
ATOM 2814 C CA . GLY A 1 354 ? 6.187 15.268 -5.166 1.00 89.75 354 GLY A CA 1
ATOM 2815 C C . GLY A 1 354 ? 6.521 16.596 -4.512 1.00 89.75 354 GLY A C 1
ATOM 2816 O O . GLY A 1 354 ? 5.932 17.622 -4.838 1.00 89.75 354 GLY A O 1
ATOM 2817 N N . GLU A 1 355 ? 7.445 16.548 -3.559 1.00 90.31 355 GLU A N 1
ATOM 2818 C CA . GLU A 1 355 ? 7.979 17.729 -2.888 1.00 90.31 355 GLU A CA 1
ATOM 2819 C C . GLU A 1 355 ? 8.766 18.584 -3.886 1.00 90.31 355 GLU A C 1
ATOM 2821 O O . GLU A 1 355 ? 9.544 18.057 -4.687 1.00 90.31 355 GLU A O 1
ATOM 2826 N N . GLN A 1 356 ? 8.596 19.907 -3.804 1.00 92.12 356 GLN A N 1
ATOM 2827 C CA . GLN A 1 356 ? 9.130 20.842 -4.795 1.00 92.12 356 GLN A CA 1
ATOM 2828 C C . GLN A 1 356 ? 10.645 20.681 -5.000 1.00 92.12 356 GLN A C 1
ATOM 2830 O O . GLN A 1 356 ? 11.087 20.586 -6.137 1.00 92.12 356 GLN A O 1
ATOM 2835 N N . LYS A 1 357 ? 11.422 20.504 -3.918 1.00 94.62 357 LYS A N 1
ATOM 2836 C CA . LYS A 1 357 ? 12.882 20.288 -3.987 1.00 94.62 357 LYS A CA 1
ATOM 2837 C C . LYS A 1 357 ? 13.293 19.121 -4.897 1.00 94.62 357 LYS A C 1
ATOM 2839 O O . LYS A 1 357 ? 14.307 19.204 -5.585 1.00 94.62 357 LYS A O 1
ATOM 2844 N N . TYR A 1 358 ? 12.525 18.029 -4.909 1.00 95.81 358 TYR A N 1
ATOM 2845 C CA . TYR A 1 358 ? 12.826 16.866 -5.746 1.00 95.81 358 TYR A CA 1
ATOM 2846 C C . TYR A 1 358 ? 12.258 17.004 -7.149 1.00 95.81 358 TYR A C 1
ATOM 2848 O O . TYR A 1 358 ? 12.872 16.510 -8.088 1.00 95.81 358 TYR A O 1
ATOM 2856 N N . VAL A 1 359 ? 11.108 17.667 -7.292 1.00 95.94 359 VAL A N 1
ATOM 2857 C CA . VAL A 1 359 ? 10.537 18.001 -8.600 1.00 95.94 359 VAL A CA 1
ATOM 2858 C C . VAL A 1 359 ? 11.497 18.901 -9.376 1.00 95.94 359 VAL A C 1
ATOM 2860 O O . VAL A 1 359 ? 11.829 18.581 -10.513 1.00 95.94 359 VAL A O 1
ATOM 2863 N N . ASP A 1 360 ? 12.013 19.958 -8.746 1.00 96.62 360 ASP A N 1
ATOM 2864 C CA . ASP A 1 360 ? 12.988 20.865 -9.357 1.00 96.62 360 ASP A CA 1
ATOM 2865 C C . ASP A 1 360 ? 14.256 20.107 -9.755 1.00 96.62 360 ASP A C 1
ATOM 2867 O O . ASP A 1 360 ? 14.721 20.217 -10.888 1.00 96.62 360 ASP A O 1
ATOM 2871 N N . LYS A 1 361 ? 14.778 19.257 -8.858 1.00 96.38 361 LYS A N 1
ATOM 2872 C CA . LYS A 1 361 ? 15.950 18.430 -9.163 1.00 96.38 361 LYS A CA 1
ATOM 2873 C C . LYS A 1 361 ? 15.694 17.475 -10.330 1.00 96.38 361 LYS A C 1
ATOM 2875 O O . LYS A 1 361 ? 16.558 17.354 -11.190 1.00 96.38 361 LYS A O 1
ATOM 2880 N N . ALA A 1 362 ? 14.538 16.814 -10.376 1.00 96.94 362 ALA A N 1
ATOM 2881 C CA . ALA A 1 362 ? 14.170 15.912 -11.463 1.00 96.94 362 ALA A CA 1
ATOM 2882 C C . ALA A 1 362 ? 14.051 16.647 -12.803 1.00 96.94 362 ALA A C 1
ATOM 2884 O O . ALA A 1 362 ? 14.554 16.149 -13.809 1.00 96.94 362 ALA A O 1
ATOM 2885 N N . LEU A 1 363 ? 13.447 17.840 -12.809 1.00 96.62 363 LEU A N 1
ATOM 2886 C CA . LEU A 1 363 ? 13.343 18.687 -13.993 1.00 96.62 363 LEU A CA 1
ATOM 2887 C C . LEU A 1 363 ? 14.729 19.103 -14.500 1.00 96.62 363 LEU A C 1
ATOM 2889 O O . LEU A 1 363 ? 15.031 18.893 -15.673 1.00 96.62 363 LEU A O 1
ATOM 2893 N N . THR A 1 364 ? 15.589 19.631 -13.623 1.00 96.81 364 THR A N 1
ATOM 2894 C CA . THR A 1 364 ? 16.965 20.005 -13.982 1.00 96.81 364 THR A CA 1
ATOM 2895 C C . THR A 1 364 ? 17.744 18.801 -14.505 1.00 96.81 364 THR A C 1
ATOM 2897 O O . THR A 1 364 ? 18.330 18.873 -15.581 1.00 96.81 364 THR A O 1
ATOM 2900 N N . THR A 1 365 ? 17.693 17.663 -13.803 1.00 95.88 365 THR A N 1
ATOM 2901 C CA . THR A 1 365 ? 18.363 16.432 -14.238 1.00 95.88 365 THR A CA 1
ATOM 2902 C C . THR A 1 365 ? 17.856 15.962 -15.602 1.00 95.88 365 THR A C 1
ATOM 2904 O O . THR A 1 365 ? 18.673 15.569 -16.427 1.00 95.88 365 THR A O 1
ATOM 2907 N N . ALA A 1 366 ? 16.549 16.027 -15.878 1.00 96.81 366 ALA A N 1
ATOM 2908 C CA . ALA A 1 366 ? 15.996 15.661 -17.181 1.00 96.81 366 ALA A CA 1
ATOM 2909 C C . ALA A 1 366 ? 16.492 16.589 -18.302 1.00 96.81 366 ALA A C 1
ATOM 2911 O O . ALA A 1 366 ? 16.966 16.098 -19.328 1.00 96.81 366 ALA A O 1
ATOM 2912 N N . LEU A 1 367 ? 16.472 17.909 -18.085 1.00 96.00 367 LEU A N 1
ATOM 2913 C CA . LEU A 1 367 ? 16.957 18.903 -19.053 1.00 96.00 367 LEU A CA 1
ATOM 2914 C C . LEU A 1 367 ? 18.454 18.737 -19.362 1.00 96.00 367 LEU A C 1
ATOM 2916 O O . LEU A 1 367 ? 18.869 18.824 -20.516 1.00 96.00 367 LEU A O 1
ATOM 2920 N N . GLU A 1 368 ? 19.264 18.448 -18.345 1.00 96.00 368 GLU A N 1
ATOM 2921 C CA . GLU A 1 368 ? 20.714 18.262 -18.475 1.00 96.00 368 GLU A CA 1
ATOM 2922 C C . GLU A 1 368 ? 21.099 16.865 -18.989 1.00 96.00 368 GLU A C 1
ATOM 2924 O O . GLU A 1 368 ? 22.249 16.630 -19.367 1.00 96.00 368 GLU A O 1
ATOM 2929 N N . SER A 1 369 ? 20.145 15.929 -19.051 1.00 96.31 369 SER A N 1
ATOM 2930 C CA . SER A 1 369 ? 20.423 14.520 -19.343 1.00 96.31 369 SER A CA 1
ATOM 2931 C C . SER A 1 369 ? 20.818 14.224 -20.788 1.00 96.31 369 SER A C 1
ATOM 2933 O O . SER A 1 369 ? 21.171 13.090 -21.107 1.00 96.31 369 SER A O 1
ATOM 2935 N N . ARG A 1 370 ? 20.731 15.207 -21.694 1.00 94.94 370 ARG A N 1
ATOM 2936 C CA . ARG A 1 370 ? 20.980 15.017 -23.135 1.00 94.94 370 ARG A CA 1
ATOM 2937 C C . ARG A 1 370 ? 20.122 13.880 -23.718 1.00 94.94 370 ARG A C 1
ATOM 2939 O O . ARG A 1 370 ? 20.627 13.047 -24.473 1.00 94.94 370 ARG A O 1
ATOM 2946 N N . GLY A 1 371 ? 18.847 13.825 -23.320 1.00 96.12 371 GLY A N 1
ATOM 2947 C CA . GLY A 1 371 ? 17.858 12.843 -23.781 1.00 96.12 371 GLY A CA 1
ATOM 2948 C C . GLY A 1 371 ? 17.907 11.480 -23.078 1.00 96.12 371 GLY A C 1
ATOM 2949 O O . GLY A 1 371 ? 17.211 10.562 -23.503 1.00 96.12 371 GLY A O 1
ATOM 2950 N N . TYR A 1 372 ? 18.711 11.304 -22.022 1.00 98.12 372 TYR A N 1
ATOM 2951 C CA . TYR A 1 372 ? 18.674 10.079 -21.207 1.00 98.12 372 TYR A CA 1
ATOM 2952 C C . TYR A 1 372 ? 17.534 10.061 -20.185 1.00 98.12 372 TYR A C 1
ATOM 2954 O O . TYR A 1 372 ? 17.176 8.994 -19.697 1.00 98.12 372 TYR A O 1
ATOM 2962 N N . ALA A 1 373 ? 16.961 11.212 -19.847 1.00 98.19 373 ALA A N 1
ATOM 2963 C CA . ALA A 1 373 ? 15.838 11.315 -18.934 1.00 98.19 373 ALA A CA 1
ATOM 2964 C C . ALA A 1 373 ? 14.792 12.305 -19.440 1.00 98.19 373 ALA A C 1
ATOM 2966 O O . ALA A 1 373 ? 15.123 13.348 -19.998 1.00 98.19 373 ALA A O 1
ATOM 2967 N N . ALA A 1 374 ? 13.532 11.985 -19.173 1.00 97.88 374 ALA A N 1
ATOM 2968 C CA . ALA A 1 374 ? 12.396 12.858 -19.395 1.00 97.88 374 ALA A CA 1
ATOM 2969 C C . ALA A 1 374 ? 11.613 12.990 -18.093 1.00 97.88 374 ALA A C 1
ATOM 2971 O O . ALA A 1 374 ? 11.426 12.012 -17.366 1.00 97.88 374 ALA A O 1
ATOM 2972 N N . TYR A 1 375 ? 11.156 14.206 -17.805 1.00 97.56 375 TYR A N 1
ATOM 2973 C CA . TYR A 1 375 ? 10.307 14.496 -16.658 1.00 97.56 375 TYR A CA 1
ATOM 2974 C C . TYR A 1 375 ? 8.903 14.878 -17.124 1.00 97.56 375 TYR A C 1
ATOM 2976 O O . TYR A 1 375 ? 8.738 15.734 -17.991 1.00 97.56 375 TYR A O 1
ATOM 2984 N N . SER A 1 376 ? 7.897 14.286 -16.490 1.00 95.00 376 SER A N 1
ATOM 2985 C CA . SER A 1 376 ? 6.501 14.689 -16.584 1.00 95.00 376 SER A CA 1
ATOM 2986 C C . SER A 1 376 ? 5.880 14.723 -15.192 1.00 95.00 376 SER A C 1
ATOM 2988 O O . SER A 1 376 ? 6.201 13.908 -14.321 1.00 95.00 376 SER A O 1
ATOM 2990 N N . LYS A 1 377 ? 4.921 15.634 -14.995 1.00 93.06 377 LYS A N 1
ATOM 2991 C CA . LYS A 1 377 ? 3.964 15.491 -13.890 1.00 93.06 377 LYS A CA 1
ATOM 2992 C C . LYS A 1 377 ? 3.227 14.165 -14.049 1.00 93.06 377 LYS A C 1
ATOM 2994 O O . LYS A 1 377 ? 3.022 13.723 -15.178 1.00 93.06 377 LYS A O 1
ATOM 2999 N N . PHE A 1 378 ? 2.821 13.569 -12.926 1.00 89.94 378 PHE A N 1
ATOM 3000 C CA . PHE A 1 378 ? 2.205 12.242 -12.946 1.00 89.94 378 PHE A CA 1
ATOM 3001 C C . PHE A 1 378 ? 0.987 12.204 -13.879 1.00 89.94 378 PHE A C 1
ATOM 3003 O O . PHE A 1 378 ? -0.019 12.870 -13.621 1.00 89.94 378 PHE A O 1
ATOM 3010 N N . ASP A 1 379 ? 1.092 11.380 -14.913 1.00 90.00 379 ASP A N 1
ATOM 3011 C CA . ASP A 1 379 ? 0.030 11.019 -15.839 1.00 90.00 379 ASP A CA 1
ATOM 3012 C C . ASP A 1 379 ? -0.173 9.497 -15.797 1.00 90.00 379 ASP A C 1
ATOM 3014 O O . ASP A 1 379 ? 0.719 8.714 -16.137 1.00 90.00 379 ASP A O 1
ATOM 3018 N N . GLY A 1 380 ? -1.364 9.074 -15.367 1.00 88.25 380 GLY A N 1
ATOM 3019 C CA . GLY A 1 380 ? -1.718 7.660 -15.264 1.00 88.25 380 GLY A CA 1
ATOM 3020 C C . GLY A 1 380 ? -1.820 6.953 -16.619 1.00 88.25 380 GLY A C 1
ATOM 3021 O O . GLY A 1 380 ? -1.625 5.741 -16.680 1.00 88.25 380 GLY A O 1
ATOM 3022 N N . ASN A 1 381 ? -2.094 7.672 -17.712 1.00 92.06 381 ASN A N 1
ATOM 3023 C CA . ASN A 1 381 ? -2.071 7.086 -19.053 1.00 92.06 381 ASN A CA 1
ATOM 3024 C C . ASN A 1 381 ? -0.633 6.835 -19.505 1.00 92.06 381 ASN A C 1
ATOM 3026 O O . ASN A 1 381 ? -0.339 5.756 -20.017 1.00 92.06 381 ASN A O 1
ATOM 3030 N N . LEU A 1 382 ? 0.271 7.784 -19.248 1.00 95.12 382 LEU A N 1
ATOM 3031 C CA . LEU A 1 382 ? 1.695 7.606 -19.514 1.00 95.12 382 LEU A CA 1
ATOM 3032 C C . LEU A 1 382 ? 2.287 6.449 -18.694 1.00 95.12 382 LEU A C 1
ATOM 3034 O O . LEU A 1 382 ? 3.008 5.630 -19.252 1.00 95.12 382 LEU A O 1
ATOM 3038 N N . GLU A 1 383 ? 1.936 6.319 -17.406 1.00 94.06 383 GLU A N 1
ATOM 3039 C CA . GLU A 1 383 ? 2.341 5.166 -16.578 1.00 94.06 383 GLU A CA 1
ATOM 3040 C C . GLU A 1 383 ? 1.871 3.843 -17.201 1.00 94.06 383 GLU A C 1
ATOM 3042 O O . GLU A 1 383 ? 2.687 2.947 -17.410 1.00 94.06 383 GLU A O 1
ATOM 3047 N N . LYS A 1 384 ? 0.581 3.729 -17.548 1.00 93.00 384 LYS A N 1
ATOM 3048 C CA . LYS A 1 384 ? 0.014 2.513 -18.159 1.00 93.00 384 LYS A CA 1
ATOM 3049 C C . LYS A 1 384 ? 0.711 2.131 -19.464 1.00 93.00 384 LYS A C 1
ATOM 3051 O O . LYS A 1 384 ? 0.989 0.956 -19.679 1.00 93.00 384 LYS A O 1
ATOM 3056 N N . ARG A 1 385 ? 0.995 3.106 -20.329 1.00 95.38 385 ARG A N 1
ATOM 3057 C CA . ARG A 1 385 ? 1.736 2.889 -21.581 1.00 95.38 385 ARG A CA 1
ATOM 3058 C C . ARG A 1 385 ? 3.167 2.420 -21.306 1.00 95.38 385 ARG A C 1
ATOM 3060 O O . ARG A 1 385 ? 3.624 1.424 -21.864 1.00 95.38 385 ARG A O 1
ATOM 3067 N N . ALA A 1 386 ? 3.848 3.074 -20.368 1.00 95.06 386 ALA A N 1
ATOM 3068 C CA . ALA A 1 386 ? 5.240 2.789 -20.048 1.00 95.06 386 ALA A CA 1
ATOM 3069 C C . ALA A 1 386 ? 5.457 1.398 -19.431 1.00 95.06 386 ALA A C 1
ATOM 3071 O O . ALA A 1 386 ? 6.444 0.737 -19.749 1.00 95.06 386 ALA A O 1
ATOM 3072 N N . ILE A 1 387 ? 4.533 0.900 -18.601 1.00 94.19 387 ILE A N 1
ATOM 3073 C CA . ILE A 1 387 ? 4.591 -0.483 -18.077 1.00 94.19 387 ILE A CA 1
ATOM 3074 C C . ILE A 1 387 ? 4.187 -1.539 -19.119 1.00 94.19 387 ILE A C 1
ATOM 3076 O O . ILE A 1 387 ? 4.325 -2.737 -18.900 1.00 94.19 387 ILE A O 1
ATOM 3080 N N . ARG A 1 388 ? 3.664 -1.120 -20.271 1.00 91.62 388 ARG A N 1
ATOM 3081 C CA . ARG A 1 388 ? 3.335 -2.009 -21.397 1.00 91.62 388 ARG A CA 1
ATOM 3082 C C . ARG A 1 388 ? 4.394 -1.974 -22.483 1.00 91.62 388 ARG A C 1
ATOM 3084 O O . ARG A 1 388 ? 4.249 -2.623 -23.506 1.00 91.62 388 ARG A O 1
ATOM 3091 N N . THR A 1 389 ? 5.481 -1.257 -22.256 1.00 94.81 389 THR A N 1
ATOM 3092 C CA . THR A 1 389 ? 6.598 -1.186 -23.189 1.00 94.81 389 THR A CA 1
ATOM 3093 C C . THR A 1 389 ? 7.482 -2.427 -23.069 1.00 94.81 389 THR A C 1
ATOM 3095 O O . THR A 1 389 ? 7.584 -3.050 -22.006 1.00 94.81 389 THR A O 1
ATOM 3098 N N . ASP A 1 390 ? 8.088 -2.836 -24.180 1.00 95.69 390 ASP A N 1
ATOM 3099 C CA . ASP A 1 390 ? 9.119 -3.870 -24.184 1.00 95.69 390 ASP A CA 1
ATOM 3100 C C . ASP A 1 390 ? 10.432 -3.334 -23.594 1.00 95.69 390 ASP A C 1
ATOM 3102 O O . ASP A 1 390 ? 10.782 -2.179 -23.810 1.00 95.69 390 ASP A O 1
ATOM 3106 N N . ASN A 1 391 ? 11.181 -4.162 -22.858 1.00 95.06 391 ASN A N 1
ATOM 3107 C CA . ASN A 1 391 ? 12.409 -3.733 -22.169 1.00 95.06 391 ASN A CA 1
ATOM 3108 C C . ASN A 1 391 ? 12.205 -2.497 -21.270 1.00 95.06 391 ASN A C 1
ATOM 3110 O O . ASN A 1 391 ? 13.077 -1.633 -21.155 1.00 95.06 391 ASN A O 1
ATOM 3114 N N . ALA A 1 392 ? 11.046 -2.445 -20.612 1.00 97.06 392 ALA A N 1
ATOM 3115 C CA . ALA A 1 392 ? 10.734 -1.479 -19.575 1.00 97.06 392 ALA A CA 1
ATOM 3116 C C . ALA A 1 392 ? 10.712 -2.140 -18.192 1.00 97.06 392 ALA A C 1
ATOM 3118 O O . ALA A 1 392 ? 10.197 -3.250 -18.035 1.00 97.06 392 ALA A O 1
ATOM 3119 N N . TYR A 1 393 ? 11.238 -1.437 -17.188 1.00 98.06 393 TYR A N 1
ATOM 3120 C CA . TYR A 1 393 ? 11.344 -1.910 -15.807 1.00 98.06 393 TYR A CA 1
ATOM 3121 C C . TYR A 1 393 ? 10.946 -0.810 -14.825 1.00 98.06 393 TYR A C 1
ATOM 3123 O O . TYR A 1 393 ? 11.231 0.366 -15.045 1.00 98.06 393 TYR A O 1
ATOM 3131 N N . GLY A 1 394 ? 10.294 -1.175 -13.723 1.00 96.88 394 GLY A N 1
ATOM 3132 C CA . GLY A 1 394 ? 10.054 -0.239 -12.623 1.00 96.88 394 GLY A CA 1
ATOM 3133 C C . GLY A 1 394 ? 11.315 -0.049 -11.781 1.00 96.88 394 GLY A C 1
ATOM 3134 O O . GLY A 1 394 ? 12.012 -1.024 -11.503 1.00 96.88 394 GLY A O 1
ATOM 3135 N N . LEU A 1 395 ? 11.598 1.184 -11.349 1.00 95.75 395 LEU A N 1
ATOM 3136 C CA . LEU A 1 395 ? 12.703 1.473 -10.431 1.00 95.75 395 LEU A CA 1
ATOM 3137 C C . LEU A 1 395 ? 12.192 2.012 -9.091 1.00 95.75 395 LEU A C 1
ATOM 3139 O O . LEU A 1 395 ? 11.547 3.062 -9.023 1.00 95.75 395 LEU A O 1
ATOM 3143 N N . MET A 1 396 ? 12.528 1.311 -8.009 1.00 94.88 396 MET A N 1
ATOM 3144 C CA . MET A 1 396 ? 12.077 1.631 -6.657 1.00 94.88 396 MET A CA 1
ATOM 3145 C C . MET A 1 396 ? 13.247 1.617 -5.670 1.00 94.88 396 MET A C 1
ATOM 3147 O O . MET A 1 396 ? 13.851 0.581 -5.416 1.00 94.88 396 MET A O 1
ATOM 3151 N N . THR A 1 397 ? 13.544 2.769 -5.064 1.00 95.19 397 THR A N 1
ATOM 3152 C CA . THR A 1 397 ? 14.623 2.935 -4.068 1.00 95.19 397 THR A CA 1
ATOM 3153 C C . THR A 1 397 ? 14.124 3.368 -2.676 1.00 95.19 397 THR A C 1
ATOM 3155 O O . THR A 1 397 ? 14.845 4.082 -1.986 1.00 95.19 397 THR A O 1
ATOM 3158 N N . PRO A 1 398 ? 12.901 3.027 -2.223 1.00 93.62 398 PRO A N 1
ATOM 3159 C CA . PRO A 1 398 ? 12.301 3.675 -1.057 1.00 93.62 398 PRO A CA 1
ATOM 3160 C C . PRO A 1 398 ? 13.088 3.453 0.244 1.00 93.62 398 PRO A C 1
ATOM 3162 O O . PRO A 1 398 ? 13.678 2.399 0.459 1.00 93.62 398 PRO A O 1
ATOM 3165 N N . ASN A 1 399 ? 13.036 4.436 1.146 1.00 91.38 399 ASN A N 1
ATOM 3166 C CA . ASN A 1 399 ? 13.426 4.277 2.556 1.00 91.38 399 ASN A CA 1
ATOM 3167 C C . ASN A 1 399 ? 12.301 3.615 3.377 1.00 91.38 399 ASN A C 1
ATOM 3169 O O . ASN A 1 399 ? 12.544 3.012 4.427 1.00 91.38 399 ASN A O 1
ATOM 3173 N N . ASN A 1 400 ? 11.059 3.755 2.902 1.00 88.31 400 ASN A N 1
ATOM 3174 C CA . ASN A 1 400 ? 9.877 3.111 3.459 1.00 88.31 400 ASN A CA 1
ATOM 3175 C C . ASN A 1 400 ? 8.843 2.814 2.353 1.00 88.31 400 ASN A C 1
ATOM 3177 O O . ASN A 1 400 ? 8.478 3.695 1.560 1.00 88.31 400 ASN A O 1
ATOM 3181 N N . GLU A 1 401 ? 8.363 1.575 2.307 1.00 88.56 401 GLU A N 1
ATOM 3182 C CA . GLU A 1 401 ? 7.315 1.125 1.388 1.00 88.56 401 GLU A CA 1
ATOM 3183 C C . GLU A 1 401 ? 6.407 0.084 2.057 1.00 88.56 401 GLU A C 1
ATOM 3185 O O . GLU A 1 401 ? 6.539 -1.112 1.797 1.00 88.56 401 GLU A O 1
ATOM 3190 N N . PRO A 1 402 ? 5.447 0.507 2.899 1.00 86.38 402 PRO A N 1
ATOM 3191 C CA . PRO A 1 402 ? 4.619 -0.416 3.675 1.00 86.38 402 PRO A CA 1
ATOM 3192 C C . PRO A 1 402 ? 3.891 -1.448 2.808 1.00 86.38 402 PRO A C 1
ATOM 3194 O O . PRO A 1 402 ? 3.708 -2.591 3.212 1.00 86.38 402 PRO A O 1
ATOM 3197 N N . CYS A 1 403 ? 3.497 -1.036 1.602 1.00 78.00 403 CYS A N 1
ATOM 3198 C CA . CYS A 1 403 ? 2.698 -1.802 0.654 1.00 78.00 403 CYS A CA 1
ATOM 3199 C C . CYS A 1 403 ? 3.440 -2.005 -0.671 1.00 78.00 403 CYS A C 1
ATOM 3201 O O . CYS A 1 403 ? 3.700 -3.138 -1.066 1.00 78.00 403 CYS A O 1
ATOM 3203 N N . GLY A 1 404 ? 3.734 -0.895 -1.364 1.00 70.62 404 GLY A N 1
ATOM 3204 C CA . GLY A 1 404 ? 4.235 -0.870 -2.735 1.00 70.62 404 GLY A CA 1
ATOM 3205 C C . GLY A 1 404 ? 3.293 -1.515 -3.751 1.00 70.62 404 GLY A C 1
ATOM 3206 O O . GLY A 1 404 ? 3.620 -2.526 -4.356 1.00 70.62 404 GLY A O 1
ATOM 3207 N N . GLY A 1 405 ? 2.130 -0.910 -4.020 1.00 80.19 405 GLY A N 1
ATOM 3208 C CA . GLY A 1 405 ? 1.188 -1.433 -5.023 1.00 80.19 405 GLY A CA 1
ATOM 3209 C C . GLY A 1 405 ? 1.808 -1.625 -6.418 1.00 80.19 405 GLY A C 1
ATOM 3210 O O . GLY A 1 405 ? 1.397 -2.511 -7.161 1.00 80.19 405 GLY A O 1
ATOM 3211 N N . GLN A 1 406 ? 2.819 -0.837 -6.785 1.00 86.44 406 GLN A N 1
ATOM 3212 C CA . GLN A 1 406 ? 3.567 -1.026 -8.036 1.00 86.44 406 GLN A CA 1
ATOM 3213 C C . GLN A 1 406 ? 4.255 -2.397 -8.096 1.00 86.44 406 GLN A C 1
ATOM 3215 O O . GLN A 1 406 ? 4.229 -3.028 -9.150 1.00 86.44 406 GLN A O 1
ATOM 3220 N N . ASN A 1 407 ? 4.738 -2.898 -6.953 1.00 86.56 407 ASN A N 1
ATOM 3221 C CA . ASN A 1 407 ? 5.440 -4.177 -6.805 1.00 86.56 407 ASN A CA 1
ATOM 3222 C C . ASN A 1 407 ? 4.650 -5.376 -7.326 1.00 86.56 407 ASN A C 1
ATOM 3224 O O . ASN A 1 407 ? 5.247 -6.369 -7.717 1.00 86.56 407 ASN A O 1
ATOM 3228 N N . ILE A 1 408 ? 3.318 -5.286 -7.316 1.00 89.88 408 ILE A N 1
ATOM 3229 C CA . ILE A 1 408 ? 2.420 -6.346 -7.785 1.00 89.88 408 ILE A CA 1
ATOM 3230 C C . ILE A 1 408 ? 1.729 -5.978 -9.101 1.00 89.88 408 ILE A C 1
ATOM 3232 O O . ILE A 1 408 ? 1.536 -6.839 -9.950 1.00 89.88 408 ILE A O 1
ATOM 3236 N N . ASN A 1 409 ? 1.394 -4.700 -9.318 1.00 91.44 409 ASN A N 1
ATOM 3237 C CA . ASN A 1 409 ? 0.698 -4.296 -10.542 1.00 91.44 409 ASN A CA 1
ATOM 3238 C C . ASN A 1 409 ? 1.620 -4.345 -11.772 1.00 91.44 409 ASN A C 1
ATOM 3240 O O . ASN A 1 409 ? 1.147 -4.649 -12.859 1.00 91.44 409 ASN A O 1
ATOM 3244 N N . TYR A 1 410 ? 2.920 -4.065 -11.624 1.00 95.19 410 TYR A N 1
ATOM 3245 C CA . TYR A 1 410 ? 3.846 -4.100 -12.761 1.00 95.19 410 TYR A CA 1
ATOM 3246 C C . TYR A 1 410 ? 4.125 -5.540 -13.217 1.00 95.19 410 TYR A C 1
ATOM 3248 O O . TYR A 1 410 ? 3.962 -5.801 -14.411 1.00 95.19 410 TYR A O 1
ATOM 3256 N N . PRO A 1 411 ? 4.454 -6.501 -12.323 1.00 95.62 411 PRO A N 1
ATOM 3257 C CA . PRO A 1 411 ? 4.638 -7.890 -12.738 1.00 95.62 411 PRO A CA 1
ATOM 3258 C C . PRO A 1 411 ? 3.381 -8.510 -13.351 1.00 95.62 411 PRO A C 1
ATOM 3260 O O . PRO A 1 411 ? 3.495 -9.275 -14.305 1.00 95.62 411 PRO A O 1
ATOM 3263 N N . ALA A 1 412 ? 2.186 -8.127 -12.878 1.00 95.44 412 ALA A N 1
ATOM 3264 C CA . ALA A 1 412 ? 0.923 -8.538 -13.493 1.00 95.44 412 ALA A CA 1
ATOM 3265 C C . ALA A 1 412 ? 0.798 -8.085 -14.962 1.00 95.44 412 ALA A C 1
ATOM 3267 O O . ALA A 1 412 ? 0.174 -8.776 -15.758 1.00 95.44 412 ALA A O 1
ATOM 3268 N N . GLU A 1 413 ? 1.419 -6.970 -15.348 1.00 95.94 413 GLU A N 1
ATOM 3269 C CA . GLU A 1 413 ? 1.435 -6.437 -16.722 1.00 95.94 413 GLU A CA 1
ATOM 3270 C C . GLU A 1 413 ? 2.702 -6.839 -17.509 1.00 95.94 413 GLU A C 1
ATOM 3272 O O . GLU A 1 413 ? 2.935 -6.375 -18.632 1.00 95.94 413 GLU A O 1
ATOM 3277 N N . GLY A 1 414 ? 3.538 -7.715 -16.938 1.00 95.69 414 GLY A N 1
ATOM 3278 C CA . GLY A 1 414 ? 4.784 -8.171 -17.552 1.00 95.69 414 GLY A CA 1
ATOM 3279 C C . GLY A 1 414 ? 5.931 -7.164 -17.500 1.00 95.69 414 GLY A C 1
ATOM 3280 O O . GLY A 1 414 ? 6.810 -7.197 -18.356 1.00 95.69 414 GLY A O 1
ATOM 3281 N N . THR A 1 415 ? 5.944 -6.270 -16.513 1.00 97.12 415 THR A N 1
ATOM 3282 C CA . THR A 1 415 ? 7.077 -5.381 -16.231 1.00 97.12 415 THR A CA 1
ATOM 3283 C C . THR A 1 415 ? 7.693 -5.744 -14.890 1.00 97.12 415 THR A C 1
ATOM 3285 O O . THR A 1 415 ? 7.025 -5.738 -13.860 1.00 97.12 415 THR A O 1
ATOM 3288 N N . LEU A 1 416 ? 8.988 -6.058 -14.890 1.00 97.69 416 LEU A N 1
ATOM 3289 C CA . LEU A 1 416 ? 9.700 -6.431 -13.668 1.00 97.69 416 LEU A CA 1
ATOM 3290 C C . LEU A 1 416 ? 10.260 -5.196 -12.960 1.00 97.69 416 LEU A C 1
ATOM 3292 O O . LEU A 1 416 ? 10.373 -4.116 -13.548 1.00 97.69 416 LEU A O 1
ATOM 3296 N N . ILE A 1 417 ? 10.608 -5.353 -11.685 1.00 96.62 417 ILE A N 1
ATOM 3297 C CA . ILE A 1 417 ? 11.029 -4.244 -10.826 1.00 96.62 417 ILE A CA 1
ATOM 3298 C C . ILE A 1 417 ? 12.456 -4.444 -10.333 1.00 96.62 417 ILE A C 1
ATOM 3300 O O . ILE A 1 417 ? 12.824 -5.522 -9.868 1.00 96.62 417 ILE A O 1
ATOM 3304 N N . ILE A 1 418 ? 13.229 -3.362 -10.395 1.00 97.81 418 ILE A N 1
ATOM 3305 C CA . ILE A 1 418 ? 14.465 -3.174 -9.640 1.00 97.81 418 ILE A CA 1
ATOM 3306 C C . ILE A 1 418 ? 14.085 -2.463 -8.343 1.00 97.81 418 ILE A C 1
ATOM 3308 O O . ILE A 1 418 ? 13.629 -1.316 -8.375 1.00 97.81 418 ILE A O 1
ATOM 3312 N N . GLY A 1 419 ? 14.227 -3.144 -7.208 1.00 95.75 419 GLY A N 1
ATOM 3313 C CA . GLY A 1 419 ? 13.608 -2.708 -5.958 1.00 95.75 419 GLY A CA 1
ATOM 3314 C C . GLY A 1 419 ? 14.520 -2.816 -4.743 1.00 95.75 419 GLY A C 1
ATOM 3315 O O . GLY A 1 419 ? 15.126 -3.858 -4.516 1.00 95.75 419 GLY A O 1
ATOM 3316 N N . HIS A 1 420 ? 14.579 -1.771 -3.918 1.00 96.31 420 HIS A N 1
ATOM 3317 C CA . HIS A 1 420 ? 15.206 -1.871 -2.602 1.00 96.31 420 HIS A CA 1
ATOM 3318 C C . HIS A 1 420 ? 14.409 -2.855 -1.733 1.00 96.31 420 HIS A C 1
ATOM 3320 O O . HIS A 1 420 ? 13.205 -2.683 -1.544 1.00 96.31 420 HIS A O 1
ATOM 3326 N N . GLN A 1 421 ? 15.071 -3.893 -1.223 1.00 94.81 421 GLN A N 1
ATOM 3327 C CA . GLN A 1 421 ? 14.467 -4.985 -0.462 1.00 94.81 421 GLN A CA 1
ATOM 3328 C C . GLN A 1 421 ? 14.078 -4.520 0.952 1.00 94.81 421 GLN A C 1
ATOM 3330 O O . GLN A 1 421 ? 14.764 -4.803 1.932 1.00 94.81 421 GLN A O 1
ATOM 3335 N N . ILE A 1 422 ? 12.967 -3.789 1.046 1.00 93.81 422 ILE A N 1
ATOM 3336 C CA . ILE A 1 422 ? 12.452 -3.200 2.282 1.00 93.81 422 ILE A CA 1
ATOM 3337 C C . ILE A 1 422 ? 10.932 -3.334 2.371 1.00 93.81 422 ILE A C 1
ATOM 3339 O O . ILE A 1 422 ? 10.240 -3.261 1.356 1.00 93.81 422 ILE A O 1
ATOM 3343 N N . ASP A 1 423 ? 10.412 -3.502 3.587 1.00 93.31 423 ASP A N 1
ATOM 3344 C CA . ASP A 1 423 ? 8.974 -3.513 3.873 1.00 93.31 423 ASP A CA 1
ATOM 3345 C C . ASP A 1 423 ? 8.188 -4.429 2.911 1.00 93.31 423 ASP A C 1
ATOM 3347 O O . ASP A 1 423 ? 8.516 -5.607 2.778 1.00 93.31 423 ASP A O 1
ATOM 3351 N N . GLY A 1 424 ? 7.187 -3.903 2.197 1.00 91.25 424 GLY A N 1
ATOM 3352 C CA . GLY A 1 424 ? 6.377 -4.669 1.252 1.00 91.25 424 GLY A CA 1
ATOM 3353 C C . GLY A 1 424 ? 7.144 -5.199 0.036 1.00 91.25 424 GLY A C 1
ATOM 3354 O O . GLY A 1 424 ? 6.696 -6.177 -0.566 1.00 91.25 424 GLY A O 1
ATOM 3355 N N . LEU A 1 425 ? 8.308 -4.632 -0.328 1.00 93.69 425 LEU A N 1
ATOM 3356 C CA . LEU A 1 425 ? 9.153 -5.198 -1.395 1.00 93.69 425 LEU A CA 1
ATOM 3357 C C . LEU A 1 425 ? 9.755 -6.548 -0.999 1.00 93.69 425 LEU A C 1
ATOM 3359 O O . LEU A 1 425 ? 9.954 -7.377 -1.881 1.00 93.69 425 LEU A O 1
ATOM 3363 N N . ILE A 1 426 ? 9.995 -6.799 0.295 1.00 94.00 426 ILE A N 1
ATOM 3364 C CA . ILE A 1 426 ? 10.486 -8.104 0.779 1.00 94.00 426 ILE A CA 1
ATOM 3365 C C . ILE A 1 426 ? 9.493 -9.212 0.419 1.00 94.00 426 ILE A C 1
ATOM 3367 O O . ILE A 1 426 ? 9.891 -10.306 0.027 1.00 94.00 426 ILE A O 1
ATOM 3371 N N . ASP A 1 427 ? 8.200 -8.913 0.523 1.00 91.94 427 ASP A N 1
ATOM 3372 C CA . ASP A 1 427 ? 7.142 -9.895 0.302 1.00 91.94 427 ASP A CA 1
ATOM 3373 C C . ASP A 1 427 ? 6.818 -10.089 -1.186 1.00 91.94 427 ASP A C 1
ATOM 3375 O O . ASP A 1 427 ? 6.292 -11.134 -1.576 1.00 91.94 427 ASP A O 1
ATOM 3379 N N . SER A 1 428 ? 7.099 -9.087 -2.024 1.00 92.12 428 SER A N 1
ATOM 3380 C CA . SER A 1 428 ? 6.569 -9.006 -3.393 1.00 92.12 428 SER A CA 1
ATOM 3381 C C . SER A 1 428 ? 7.617 -9.075 -4.500 1.00 92.12 428 SER A C 1
ATOM 3383 O O . SER A 1 428 ? 7.259 -9.477 -5.605 1.00 92.12 428 SER A O 1
ATOM 3385 N N . VAL A 1 429 ? 8.882 -8.737 -4.234 1.00 95.12 429 VAL A N 1
ATOM 3386 C CA . VAL A 1 429 ? 9.956 -8.741 -5.238 1.00 95.12 429 VAL A CA 1
ATOM 3387 C C . VAL A 1 429 ? 11.046 -9.729 -4.832 1.00 95.12 429 VAL A C 1
ATOM 3389 O O . VAL A 1 429 ? 11.863 -9.475 -3.948 1.00 95.12 429 VAL A O 1
ATOM 3392 N N . HIS A 1 430 ? 11.066 -10.861 -5.527 1.00 96.56 430 HIS A N 1
ATOM 3393 C CA . HIS A 1 430 ? 11.964 -11.989 -5.308 1.00 96.56 430 HIS A CA 1
ATOM 3394 C C . HIS A 1 430 ? 12.941 -12.109 -6.470 1.00 96.56 430 HIS A C 1
ATOM 3396 O O . HIS A 1 430 ? 12.561 -11.950 -7.631 1.00 96.56 430 HIS A O 1
ATOM 3402 N N . GLU A 1 431 ? 14.198 -12.415 -6.159 1.00 97.88 431 GLU A N 1
ATOM 3403 C CA . GLU A 1 431 ? 15.262 -12.517 -7.156 1.00 97.88 431 GLU A CA 1
ATOM 3404 C C . GLU A 1 431 ? 14.923 -13.539 -8.246 1.00 97.88 431 GLU A C 1
ATOM 3406 O O . GLU A 1 431 ? 14.640 -14.707 -7.968 1.00 97.88 431 GLU A O 1
ATOM 3411 N N . LEU A 1 432 ? 14.922 -13.075 -9.497 1.00 98.25 432 LEU A N 1
ATOM 3412 C CA . LEU A 1 432 ? 14.595 -13.889 -10.657 1.00 98.25 432 LEU A CA 1
ATOM 3413 C C . LEU A 1 432 ? 15.709 -14.903 -10.943 1.00 98.25 432 LEU A C 1
ATOM 3415 O O . LEU A 1 432 ? 16.856 -14.542 -11.198 1.00 98.25 432 LEU A O 1
ATOM 3419 N N . ASN A 1 433 ? 15.342 -16.181 -10.977 1.00 97.88 433 ASN A N 1
ATOM 3420 C CA . ASN A 1 433 ? 16.193 -17.273 -11.424 1.00 97.88 433 ASN A CA 1
ATOM 3421 C C . ASN A 1 433 ? 15.582 -17.906 -12.680 1.00 97.88 433 ASN A C 1
ATOM 3423 O O . ASN A 1 433 ? 14.552 -18.579 -12.611 1.00 97.88 433 ASN A O 1
ATOM 3427 N N . ILE A 1 434 ? 16.231 -17.685 -13.823 1.00 96.62 434 ILE A N 1
ATOM 3428 C CA . ILE A 1 434 ? 15.745 -18.123 -15.137 1.00 96.62 434 ILE A CA 1
ATOM 3429 C C . ILE A 1 434 ? 15.777 -19.646 -15.270 1.00 96.62 434 ILE A C 1
ATOM 3431 O O . ILE A 1 434 ? 14.805 -20.236 -15.734 1.00 96.62 434 ILE A O 1
ATOM 3435 N N . GLU A 1 435 ? 16.856 -20.287 -14.815 1.00 95.75 435 GLU A N 1
ATOM 3436 C CA . GLU A 1 435 ? 17.043 -21.740 -14.920 1.00 95.75 435 GLU A CA 1
ATOM 3437 C C . GLU A 1 435 ? 15.977 -22.508 -14.136 1.00 95.75 435 GLU A C 1
ATOM 3439 O O . GLU A 1 435 ? 15.422 -23.492 -14.619 1.00 95.75 435 GLU A O 1
ATOM 3444 N N . LYS A 1 436 ? 15.657 -22.031 -12.930 1.00 97.25 436 LYS A N 1
ATOM 3445 C CA . LYS A 1 436 ? 14.634 -22.627 -12.062 1.00 97.25 436 LYS A CA 1
ATOM 3446 C C . LYS A 1 436 ? 13.226 -22.123 -12.368 1.00 97.25 436 LYS A C 1
ATOM 3448 O O . LYS A 1 436 ? 12.271 -22.682 -11.843 1.00 97.25 436 LYS A O 1
ATOM 3453 N N . SER A 1 437 ? 13.094 -21.081 -13.194 1.00 96.25 437 SER A N 1
ATOM 3454 C CA . SER A 1 437 ? 11.834 -20.374 -13.458 1.00 96.25 437 SER A CA 1
ATOM 3455 C C . SER A 1 437 ? 11.116 -19.943 -12.175 1.00 96.25 437 SER A C 1
ATOM 3457 O O . SER A 1 437 ? 9.922 -20.168 -12.004 1.00 96.25 437 SER A O 1
ATOM 3459 N N . THR A 1 438 ? 11.863 -19.319 -11.261 1.00 97.88 438 THR A N 1
ATOM 3460 C CA . THR A 1 438 ? 11.359 -18.812 -9.973 1.00 97.88 438 THR A CA 1
ATOM 3461 C C . THR A 1 438 ? 11.699 -17.338 -9.790 1.00 97.88 438 THR A C 1
ATOM 3463 O O . THR A 1 438 ? 12.656 -16.848 -10.385 1.00 97.88 438 THR A O 1
ATOM 3466 N N . GLY A 1 439 ? 10.981 -16.641 -8.909 1.00 97.31 439 GLY A N 1
ATOM 3467 C CA . GLY A 1 439 ? 11.197 -15.214 -8.650 1.00 97.31 439 GLY A CA 1
ATOM 3468 C C . GLY A 1 439 ? 10.552 -14.319 -9.708 1.00 97.31 439 GLY A C 1
ATOM 3469 O O . GLY A 1 439 ? 9.930 -14.806 -10.656 1.00 97.31 439 GLY A O 1
ATOM 3470 N N . ASN A 1 440 ? 10.639 -13.004 -9.523 1.00 97.25 440 ASN A N 1
ATOM 3471 C CA . ASN A 1 440 ? 9.855 -12.041 -10.303 1.00 97.25 440 ASN A CA 1
ATOM 3472 C C . ASN A 1 440 ? 10.474 -10.633 -10.416 1.00 97.25 440 ASN A C 1
ATOM 3474 O O . ASN A 1 440 ? 9.804 -9.706 -10.868 1.00 97.25 440 ASN A O 1
ATOM 3478 N N . GLY A 1 441 ? 11.734 -10.437 -10.032 1.00 97.62 441 GLY A N 1
ATOM 3479 C CA . GLY A 1 441 ? 12.389 -9.142 -10.185 1.00 97.62 441 GLY A CA 1
ATOM 3480 C C . GLY A 1 441 ? 13.836 -9.119 -9.719 1.00 97.62 441 GLY A C 1
ATOM 3481 O O . GLY A 1 441 ? 14.501 -10.152 -9.629 1.00 97.62 441 GLY A O 1
ATOM 3482 N N . PHE A 1 442 ? 14.320 -7.911 -9.436 1.00 98.06 442 PHE A N 1
ATOM 3483 C CA . PHE A 1 442 ? 15.725 -7.621 -9.154 1.00 98.06 442 PHE A CA 1
ATOM 3484 C C . PHE A 1 442 ? 15.850 -6.852 -7.828 1.00 98.06 442 PHE A C 1
ATOM 3486 O O . PHE A 1 442 ? 16.072 -5.635 -7.826 1.00 98.06 442 PHE A O 1
ATOM 3493 N N . PRO A 1 443 ? 15.642 -7.528 -6.682 1.00 97.62 443 PRO A N 1
ATOM 3494 C CA . PRO A 1 443 ? 15.770 -6.892 -5.383 1.00 97.62 443 PRO A CA 1
ATOM 3495 C C . PRO A 1 443 ? 17.241 -6.588 -5.060 1.00 97.62 443 PRO A C 1
ATOM 3497 O O . PRO A 1 443 ? 18.133 -7.376 -5.373 1.00 97.62 443 PRO A O 1
ATOM 3500 N N . PHE A 1 444 ? 17.503 -5.473 -4.380 1.00 97.50 444 PHE A N 1
ATOM 3501 C CA . PHE A 1 444 ? 18.827 -5.138 -3.850 1.00 97.50 444 PHE A CA 1
ATOM 3502 C C . PHE A 1 444 ? 18.753 -4.718 -2.381 1.00 97.50 444 PHE A C 1
ATOM 3504 O O . PHE A 1 444 ? 17.777 -4.114 -1.945 1.00 97.50 444 PHE A O 1
ATOM 3511 N N . LYS A 1 445 ? 19.787 -5.050 -1.601 1.00 94.94 445 LYS A N 1
ATOM 3512 C CA . LYS A 1 445 ? 19.762 -4.913 -0.132 1.00 94.94 445 LYS A CA 1
ATOM 3513 C C . LYS A 1 445 ? 20.197 -3.545 0.380 1.00 94.94 445 LYS A C 1
ATOM 3515 O O . LYS A 1 445 ? 19.576 -3.009 1.284 1.00 94.94 445 LYS A O 1
ATOM 3520 N N . ASN A 1 446 ? 21.282 -2.998 -0.161 1.00 95.44 446 ASN A N 1
ATOM 3521 C CA . ASN A 1 446 ? 21.837 -1.732 0.316 1.00 95.44 446 ASN A CA 1
ATOM 3522 C C . ASN A 1 446 ? 21.237 -0.577 -0.488 1.00 95.44 446 ASN A C 1
ATOM 3524 O O . ASN A 1 446 ? 21.396 -0.549 -1.706 1.00 95.44 446 ASN A O 1
ATOM 3528 N N . ASN A 1 447 ? 20.586 0.391 0.169 1.00 95.12 447 ASN A N 1
ATOM 3529 C CA . ASN A 1 447 ? 19.996 1.556 -0.509 1.00 95.12 447 ASN A CA 1
ATOM 3530 C C . ASN A 1 447 ? 21.035 2.621 -0.889 1.00 95.12 447 ASN A C 1
ATOM 3532 O O . ASN A 1 447 ? 20.972 3.772 -0.456 1.00 95.12 447 ASN A O 1
ATOM 3536 N N . ASN A 1 448 ? 22.030 2.215 -1.668 1.00 96.94 448 ASN A N 1
ATOM 3537 C CA . ASN A 1 448 ? 23.133 3.038 -2.135 1.00 96.94 448 ASN A CA 1
ATOM 3538 C C . ASN A 1 448 ? 23.441 2.737 -3.608 1.00 96.94 448 ASN A C 1
ATOM 3540 O O . ASN A 1 448 ? 22.757 1.942 -4.258 1.00 96.94 448 ASN A O 1
ATOM 3544 N N . LYS A 1 449 ? 24.463 3.405 -4.148 1.00 97.50 449 LYS A N 1
ATOM 3545 C CA . LYS A 1 449 ? 24.851 3.279 -5.554 1.00 97.50 449 LYS A CA 1
ATOM 3546 C C . LYS A 1 449 ? 25.211 1.835 -5.914 1.00 97.50 449 LYS A C 1
ATOM 3548 O O . LYS A 1 449 ? 24.765 1.350 -6.945 1.00 97.50 449 LYS A O 1
ATOM 3553 N N . GLU A 1 450 ? 25.975 1.152 -5.069 1.00 97.94 450 GLU A N 1
ATOM 3554 C CA . GLU A 1 450 ? 26.464 -0.208 -5.312 1.00 97.94 450 GLU A CA 1
ATOM 3555 C C . GLU A 1 450 ? 25.319 -1.231 -5.301 1.00 97.94 450 GLU A C 1
ATOM 3557 O O . GLU A 1 450 ? 25.265 -2.121 -6.149 1.00 97.94 450 GLU A O 1
ATOM 3562 N N . GLY A 1 451 ? 24.371 -1.093 -4.369 1.00 97.88 451 GLY A N 1
ATOM 3563 C CA . GLY A 1 451 ? 23.179 -1.937 -4.326 1.00 97.88 451 GLY A CA 1
ATOM 3564 C C . GLY A 1 451 ? 22.264 -1.707 -5.527 1.00 97.88 451 GLY A C 1
ATOM 3565 O O . GLY A 1 451 ? 21.829 -2.668 -6.159 1.00 97.88 451 GLY A O 1
ATOM 3566 N N . LEU A 1 452 ? 22.025 -0.448 -5.902 1.00 97.94 452 LEU A N 1
ATOM 3567 C CA . LEU A 1 452 ? 21.260 -0.132 -7.109 1.00 97.94 452 LEU A CA 1
ATOM 3568 C C . LEU A 1 452 ? 21.941 -0.692 -8.370 1.00 97.94 452 LEU A C 1
ATOM 3570 O O . LEU A 1 452 ? 21.276 -1.265 -9.233 1.00 97.94 452 LEU A O 1
ATOM 3574 N N . GLU A 1 453 ? 23.266 -0.585 -8.459 1.00 98.44 453 GLU A N 1
ATOM 3575 C CA . GLU A 1 453 ? 24.038 -1.145 -9.565 1.00 98.44 453 GLU A CA 1
ATOM 3576 C C . GLU A 1 453 ? 23.873 -2.663 -9.683 1.00 98.44 453 GLU A C 1
ATOM 3578 O O . GLU A 1 453 ? 23.663 -3.154 -10.791 1.00 98.44 453 GLU A O 1
ATOM 3583 N N . TYR A 1 454 ? 23.885 -3.401 -8.566 1.00 98.44 454 TYR A N 1
ATOM 3584 C CA . TYR A 1 454 ? 23.594 -4.839 -8.563 1.00 98.44 454 TYR A CA 1
ATOM 3585 C C . TYR A 1 454 ? 22.251 -5.144 -9.242 1.00 98.44 454 TYR A C 1
ATOM 3587 O O . TYR A 1 454 ? 22.184 -5.970 -10.154 1.00 98.44 454 TYR A O 1
ATOM 3595 N N . GLY A 1 455 ? 21.191 -4.434 -8.841 1.00 98.25 455 GLY A N 1
ATOM 3596 C CA . GLY A 1 455 ? 19.858 -4.606 -9.418 1.00 98.25 455 GLY A CA 1
ATOM 3597 C C . GLY A 1 455 ? 19.804 -4.266 -10.913 1.00 98.25 455 GLY A C 1
ATOM 3598 O O . GLY A 1 455 ? 19.185 -4.993 -11.690 1.00 98.25 455 GLY A O 1
ATOM 3599 N N . ILE A 1 456 ? 20.502 -3.207 -11.338 1.00 98.56 456 ILE A N 1
ATOM 3600 C CA . ILE A 1 456 ? 20.616 -2.820 -12.753 1.00 98.56 456 ILE A CA 1
ATOM 3601 C C . ILE A 1 456 ? 21.338 -3.899 -13.568 1.00 98.56 456 ILE A C 1
ATOM 3603 O O . ILE A 1 456 ? 20.882 -4.240 -14.658 1.00 98.56 456 ILE A O 1
ATOM 3607 N N . VAL A 1 457 ? 22.436 -4.461 -13.057 1.00 98.50 457 VAL A N 1
ATOM 3608 C CA . VAL A 1 457 ? 23.183 -5.524 -13.747 1.00 98.50 457 VAL A CA 1
ATOM 3609 C C . VAL A 1 457 ? 22.307 -6.763 -13.936 1.00 98.50 457 VAL A C 1
ATOM 3611 O O . VAL A 1 457 ? 22.220 -7.270 -15.053 1.00 98.50 457 VAL A O 1
ATOM 3614 N N . LYS A 1 458 ? 21.580 -7.197 -12.898 1.00 98.44 458 LYS A N 1
ATOM 3615 C CA . LYS A 1 458 ? 20.639 -8.327 -12.997 1.00 98.44 458 LYS A CA 1
ATOM 3616 C C . LYS A 1 458 ? 19.507 -8.082 -13.985 1.00 98.44 458 LYS A C 1
ATOM 3618 O O . LYS A 1 458 ? 19.179 -8.959 -14.783 1.00 98.44 458 LYS A O 1
ATOM 3623 N N . MET A 1 459 ? 18.961 -6.872 -13.991 1.00 98.31 459 MET A N 1
ATOM 3624 C CA . MET A 1 459 ? 17.977 -6.475 -14.989 1.00 98.31 459 MET A CA 1
ATOM 3625 C C . MET A 1 459 ? 18.550 -6.546 -16.412 1.00 98.31 459 MET A C 1
ATOM 3627 O O . MET A 1 459 ? 17.881 -7.053 -17.310 1.00 98.31 459 MET A O 1
ATOM 3631 N N . LYS A 1 460 ? 19.797 -6.110 -16.626 1.00 98.12 460 LYS A N 1
ATOM 3632 C CA . LYS A 1 460 ? 20.446 -6.178 -17.942 1.00 98.12 460 LYS A CA 1
ATOM 3633 C C . LYS A 1 460 ? 20.721 -7.598 -18.413 1.00 98.12 460 LYS A C 1
ATOM 3635 O O . LYS A 1 460 ? 20.534 -7.868 -19.595 1.00 98.12 460 LYS A O 1
ATOM 3640 N N . GLU A 1 461 ? 21.143 -8.487 -17.514 1.00 97.88 461 GLU A N 1
ATOM 3641 C CA . GLU A 1 461 ? 21.294 -9.917 -17.814 1.00 97.88 461 GLU A CA 1
ATOM 3642 C C . GLU A 1 461 ? 19.975 -10.489 -18.364 1.00 97.88 461 GLU A C 1
ATOM 3644 O O . GLU A 1 461 ? 19.976 -11.180 -19.380 1.00 97.88 461 GLU A O 1
ATOM 3649 N N . PHE A 1 462 ? 18.840 -10.131 -17.754 1.00 98.31 462 PHE A N 1
ATOM 3650 C CA . PHE A 1 462 ? 17.514 -10.531 -18.230 1.00 98.31 462 PHE A CA 1
ATOM 3651 C C . PHE A 1 462 ? 17.105 -9.852 -19.546 1.00 98.31 462 PHE A C 1
ATOM 3653 O O . PHE A 1 462 ? 16.578 -10.513 -20.439 1.00 98.31 462 PHE A O 1
ATOM 3660 N N . ALA A 1 463 ? 17.361 -8.549 -19.691 1.00 97.56 463 ALA A N 1
ATOM 3661 C CA . ALA A 1 463 ? 17.040 -7.790 -20.902 1.00 97.56 463 ALA A CA 1
ATOM 3662 C C . ALA A 1 463 ? 17.808 -8.280 -22.144 1.00 97.56 463 ALA A C 1
ATOM 3664 O O . ALA A 1 463 ? 17.345 -8.083 -23.264 1.00 97.56 463 ALA A O 1
ATOM 3665 N N . ALA A 1 464 ? 18.968 -8.916 -21.949 1.00 97.06 464 ALA A N 1
ATOM 3666 C CA . ALA A 1 464 ? 19.796 -9.478 -23.014 1.00 97.06 464 ALA A CA 1
ATOM 3667 C C . ALA A 1 464 ? 19.349 -10.875 -23.491 1.00 97.06 464 ALA A C 1
ATOM 3669 O O . ALA A 1 464 ? 19.913 -11.392 -24.455 1.00 97.06 464 ALA A O 1
ATOM 3670 N N . LEU A 1 465 ? 18.368 -11.500 -22.829 1.00 97.75 465 LEU A N 1
ATOM 3671 C CA . LEU A 1 465 ? 17.828 -12.794 -23.250 1.00 97.75 465 LEU A CA 1
ATOM 3672 C C . LEU A 1 465 ? 17.033 -12.671 -24.554 1.00 97.75 465 LEU A C 1
ATOM 3674 O O . LEU A 1 465 ? 16.438 -11.634 -24.848 1.00 97.75 465 LEU A O 1
ATOM 3678 N N . GLU A 1 466 ? 16.944 -13.778 -25.293 1.00 97.44 466 GLU A N 1
ATOM 3679 C CA . GLU A 1 466 ? 16.049 -13.871 -26.445 1.00 97.44 466 GLU A CA 1
ATOM 3680 C C . GLU A 1 466 ? 14.596 -13.580 -26.047 1.00 97.44 466 GLU A C 1
ATOM 3682 O O . GLU A 1 466 ? 14.114 -14.040 -25.005 1.00 97.44 466 GLU A O 1
ATOM 3687 N N . ASP A 1 467 ? 13.871 -12.867 -26.914 1.00 97.19 467 ASP A N 1
ATOM 3688 C CA . ASP A 1 467 ? 12.509 -12.399 -26.634 1.00 97.19 467 ASP A CA 1
ATOM 3689 C C . ASP A 1 467 ? 11.575 -13.531 -26.198 1.00 97.19 467 ASP A C 1
ATOM 3691 O O . ASP A 1 467 ? 10.824 -13.378 -25.238 1.00 97.19 467 ASP A O 1
ATOM 3695 N N . LYS A 1 468 ? 11.659 -14.699 -26.845 1.00 96.50 468 LYS A N 1
ATOM 3696 C CA . LYS A 1 468 ? 10.820 -15.851 -26.497 1.00 96.50 468 LYS A CA 1
ATOM 3697 C C . LYS A 1 468 ? 11.061 -16.322 -25.061 1.00 96.50 468 LYS A C 1
ATOM 3699 O O . LYS A 1 468 ? 10.106 -16.582 -24.335 1.00 96.50 468 LYS A O 1
ATOM 3704 N N . LEU A 1 469 ? 12.321 -16.409 -24.634 1.00 97.50 469 LEU A N 1
ATOM 3705 C CA . LEU A 1 469 ? 12.665 -16.810 -23.269 1.00 97.50 469 LEU A CA 1
ATOM 3706 C C . LEU A 1 469 ? 12.234 -15.742 -22.258 1.00 97.50 469 LEU A C 1
ATOM 3708 O O . LEU A 1 469 ? 11.641 -16.072 -21.229 1.00 97.50 469 LEU A O 1
ATOM 3712 N N . ARG A 1 470 ? 12.483 -14.466 -22.576 1.00 97.69 470 ARG A N 1
ATOM 3713 C CA . ARG A 1 470 ? 12.096 -13.325 -21.742 1.00 97.69 470 ARG A CA 1
ATOM 3714 C C . ARG A 1 470 ? 10.584 -13.293 -21.521 1.00 97.69 470 ARG A C 1
ATOM 3716 O O . ARG A 1 470 ? 10.137 -13.275 -20.378 1.00 97.69 470 ARG A O 1
ATOM 3723 N N . TYR A 1 471 ? 9.791 -13.380 -22.587 1.00 98.25 471 TYR A N 1
ATOM 3724 C CA . TYR A 1 471 ? 8.332 -13.344 -22.492 1.00 98.25 471 TYR A CA 1
ATOM 3725 C C . TYR A 1 471 ? 7.739 -14.586 -21.831 1.00 98.25 471 TYR A C 1
ATOM 3727 O O . TYR A 1 471 ? 6.773 -14.442 -21.089 1.00 98.25 471 TYR A O 1
ATOM 3735 N N . ASN A 1 472 ? 8.330 -15.774 -21.994 1.00 98.06 472 ASN A N 1
ATOM 3736 C CA . ASN A 1 472 ? 7.898 -16.950 -21.232 1.00 98.06 472 ASN A CA 1
ATOM 3737 C C . ASN A 1 472 ? 8.001 -16.712 -19.714 1.00 98.06 472 ASN A C 1
ATOM 3739 O O . ASN A 1 472 ? 7.096 -17.089 -18.971 1.00 98.06 472 ASN A O 1
ATOM 3743 N N . GLN A 1 473 ? 9.062 -16.038 -19.251 1.00 98.50 473 GLN A N 1
ATOM 3744 C CA . GLN A 1 473 ? 9.168 -15.636 -17.845 1.00 98.50 473 GLN A CA 1
ATOM 3745 C C . GLN A 1 473 ? 8.129 -14.571 -17.475 1.00 98.50 473 GLN A C 1
ATOM 3747 O O . GLN A 1 473 ? 7.494 -14.699 -16.434 1.00 98.50 473 GLN A O 1
ATOM 3752 N N . LEU A 1 474 ? 7.913 -13.552 -18.316 1.00 98.44 474 LEU A N 1
ATOM 3753 C CA . LEU A 1 474 ? 6.920 -12.500 -18.047 1.00 98.44 474 LEU A CA 1
ATOM 3754 C C . LEU A 1 474 ? 5.488 -13.049 -17.948 1.00 98.44 474 LEU A C 1
ATOM 3756 O O . LEU A 1 474 ? 4.750 -12.639 -17.059 1.00 98.44 474 LEU A O 1
ATOM 3760 N N . ILE A 1 475 ? 5.115 -13.998 -18.814 1.00 98.25 475 ILE A N 1
ATOM 3761 C CA . ILE A 1 475 ? 3.808 -14.676 -18.794 1.00 98.25 475 ILE A CA 1
ATOM 3762 C C . ILE A 1 475 ? 3.635 -15.442 -17.484 1.00 98.25 475 ILE A C 1
ATOM 3764 O O . ILE A 1 475 ? 2.676 -15.188 -16.759 1.00 98.25 475 ILE A O 1
ATOM 3768 N N . ARG A 1 476 ? 4.600 -16.308 -17.139 1.00 98.00 476 ARG A N 1
ATOM 3769 C CA . ARG A 1 476 ? 4.594 -17.062 -15.876 1.00 98.00 476 ARG A CA 1
ATOM 3770 C C . ARG A 1 476 ? 4.424 -16.127 -14.677 1.00 98.00 476 ARG A C 1
ATOM 3772 O O . ARG A 1 476 ? 3.583 -16.362 -13.816 1.00 98.00 476 ARG A O 1
ATOM 3779 N N . ILE A 1 477 ? 5.219 -15.058 -14.627 1.00 98.12 477 ILE A N 1
ATOM 3780 C CA . ILE A 1 477 ? 5.191 -14.080 -13.533 1.00 98.12 477 ILE A CA 1
ATOM 3781 C C . ILE A 1 477 ? 3.827 -13.389 -13.453 1.00 98.12 477 ILE A C 1
ATOM 3783 O O . ILE A 1 477 ? 3.293 -13.238 -12.353 1.00 98.12 477 ILE A O 1
ATOM 3787 N N . ALA A 1 478 ? 3.247 -12.988 -14.587 1.00 97.38 478 ALA A N 1
ATOM 3788 C CA . ALA A 1 478 ? 1.931 -12.359 -14.623 1.00 97.38 478 ALA A CA 1
ATOM 3789 C C . ALA A 1 478 ? 0.834 -13.310 -14.115 1.00 97.38 478 ALA A C 1
ATOM 3791 O O . ALA A 1 478 ? 0.022 -12.917 -13.276 1.00 97.38 478 ALA A O 1
ATOM 3792 N N . GLU A 1 479 ? 0.844 -14.572 -14.550 1.00 97.00 479 GLU A N 1
ATOM 3793 C CA . GLU A 1 479 ? -0.102 -15.606 -14.109 1.00 97.00 479 GLU A CA 1
ATOM 3794 C C . GLU A 1 479 ? 0.016 -15.904 -12.607 1.00 97.00 479 GLU A C 1
ATOM 3796 O O . GLU A 1 479 ? -0.990 -15.917 -11.892 1.00 97.00 479 GLU A O 1
ATOM 3801 N N . GLU A 1 480 ? 1.238 -16.100 -12.103 1.00 95.62 480 GLU A N 1
ATOM 3802 C CA . GLU A 1 480 ? 1.499 -16.306 -10.674 1.00 95.62 480 GLU A CA 1
ATOM 3803 C C . GLU A 1 480 ? 1.049 -15.101 -9.844 1.00 95.62 480 GLU A C 1
ATOM 3805 O O . GLU A 1 480 ? 0.425 -15.267 -8.793 1.00 95.62 480 GLU A O 1
ATOM 3810 N N . THR A 1 481 ? 1.321 -13.887 -10.329 1.00 94.38 481 THR A N 1
ATOM 3811 C CA . THR A 1 481 ? 0.922 -12.648 -9.655 1.00 94.38 481 THR A CA 1
ATOM 3812 C C . THR A 1 481 ? -0.600 -12.532 -9.590 1.00 94.38 481 THR A C 1
ATOM 3814 O O . THR A 1 481 ? -1.147 -12.282 -8.519 1.00 94.38 481 THR A O 1
ATOM 3817 N N . LEU A 1 482 ? -1.316 -12.779 -10.691 1.00 93.62 482 LEU A N 1
ATOM 3818 C CA . LEU A 1 482 ? -2.783 -12.777 -10.703 1.00 93.62 482 LEU A CA 1
ATOM 3819 C C . LEU A 1 482 ? -3.360 -13.829 -9.751 1.00 93.62 482 LEU A C 1
ATOM 3821 O O . LEU A 1 482 ? -4.260 -13.532 -8.964 1.00 93.62 482 LEU A O 1
ATOM 3825 N N . LYS A 1 483 ? -2.806 -15.044 -9.765 1.00 92.06 483 LYS A N 1
ATOM 3826 C CA . LYS A 1 483 ? -3.246 -16.132 -8.888 1.00 92.06 483 LYS A CA 1
ATOM 3827 C C . LYS A 1 483 ? -3.070 -15.784 -7.408 1.00 92.06 483 LYS A C 1
ATOM 3829 O O . LYS A 1 483 ? -3.990 -15.993 -6.620 1.00 92.06 483 LYS A O 1
ATOM 3834 N N . ASN A 1 484 ? -1.911 -15.245 -7.036 1.00 88.69 484 ASN A N 1
ATOM 3835 C CA . ASN A 1 484 ? -1.538 -15.023 -5.637 1.00 88.69 484 ASN A CA 1
ATOM 3836 C C . ASN A 1 484 ? -2.000 -13.664 -5.088 1.00 88.69 484 ASN A C 1
ATOM 3838 O O . ASN A 1 484 ? -2.081 -13.482 -3.872 1.00 88.69 484 ASN A O 1
ATOM 3842 N N . ASN A 1 485 ? -2.277 -12.683 -5.950 1.00 90.56 485 ASN A N 1
ATOM 3843 C CA . ASN A 1 485 ? -2.569 -11.306 -5.544 1.00 90.56 485 ASN A CA 1
ATOM 3844 C C . ASN A 1 485 ? -3.907 -10.773 -6.059 1.00 90.56 485 ASN A C 1
ATOM 3846 O O . ASN A 1 485 ? -4.204 -9.607 -5.797 1.00 90.56 485 ASN A O 1
ATOM 3850 N N . SER A 1 486 ? -4.733 -11.589 -6.722 1.00 91.25 486 SER A N 1
ATOM 3851 C CA . SER A 1 486 ? -6.089 -11.164 -7.084 1.00 91.25 486 SER A CA 1
ATOM 3852 C C . SER A 1 486 ? -6.860 -10.639 -5.872 1.00 91.25 486 SER A C 1
ATOM 3854 O O . SER A 1 486 ? -6.738 -11.138 -4.747 1.00 91.25 486 SER A O 1
ATOM 3856 N N . SER A 1 487 ? -7.689 -9.630 -6.116 1.00 89.94 487 SER A N 1
ATOM 3857 C CA . SER A 1 487 ? -8.588 -9.048 -5.129 1.00 89.94 487 SER A CA 1
ATOM 3858 C C . SER A 1 487 ? -9.484 -10.101 -4.489 1.00 89.94 487 SER A C 1
ATOM 3860 O O . SER A 1 487 ? -9.667 -10.093 -3.274 1.00 89.94 487 SER A O 1
ATOM 3862 N N . THR A 1 488 ? -9.937 -11.073 -5.282 1.00 89.69 488 THR A N 1
ATOM 3863 C CA . THR A 1 488 ? -10.735 -12.208 -4.809 1.00 89.69 488 THR A CA 1
ATOM 3864 C C . THR A 1 488 ? -9.949 -13.096 -3.842 1.00 89.69 488 THR A C 1
ATOM 3866 O O . THR A 1 488 ? -10.443 -13.398 -2.758 1.00 89.69 488 THR A O 1
ATOM 3869 N N . ALA A 1 489 ? -8.714 -13.483 -4.184 1.00 90.81 489 ALA A N 1
ATOM 3870 C CA . ALA A 1 489 ? -7.891 -14.318 -3.307 1.00 90.81 489 ALA A CA 1
ATOM 3871 C C . ALA A 1 489 ? -7.569 -13.610 -1.981 1.00 90.81 489 ALA A C 1
ATOM 3873 O O . ALA A 1 489 ? -7.672 -14.216 -0.915 1.00 90.81 489 ALA A O 1
ATOM 3874 N N . ARG A 1 490 ? -7.239 -12.313 -2.029 1.00 91.19 490 ARG A N 1
ATOM 3875 C CA . ARG A 1 490 ? -6.927 -11.523 -0.828 1.00 91.19 490 ARG A CA 1
ATOM 3876 C C . ARG A 1 490 ? -8.153 -11.261 0.041 1.00 91.19 490 ARG A C 1
ATOM 3878 O O . ARG A 1 490 ? -8.066 -11.376 1.259 1.00 91.19 490 ARG A O 1
ATOM 3885 N N . ALA A 1 491 ? -9.305 -10.966 -0.557 1.00 92.25 491 ALA A N 1
ATOM 3886 C CA . ALA A 1 491 ? -10.556 -10.839 0.187 1.00 92.25 491 ALA A CA 1
ATOM 3887 C C . ALA A 1 491 ? -10.949 -12.154 0.862 1.00 92.25 491 ALA A C 1
ATOM 3889 O O . ALA A 1 491 ? -11.297 -12.148 2.039 1.00 92.25 491 ALA A O 1
ATOM 3890 N N . LYS A 1 492 ? -10.829 -13.281 0.148 1.00 93.25 492 LYS A N 1
ATOM 3891 C CA . LYS A 1 492 ? -11.061 -14.613 0.710 1.00 93.25 492 LYS A CA 1
ATOM 3892 C C . LYS A 1 492 ? -10.161 -14.873 1.919 1.00 93.25 492 LYS A C 1
ATOM 3894 O O . LYS A 1 492 ? -10.667 -15.328 2.939 1.00 93.25 492 LYS A O 1
ATOM 3899 N N . GLN A 1 493 ? -8.879 -14.518 1.824 1.00 92.44 493 GLN A N 1
ATOM 3900 C CA . GLN A 1 493 ? -7.938 -14.616 2.938 1.00 92.44 493 GLN A CA 1
ATOM 3901 C C . GLN A 1 493 ? -8.429 -13.832 4.165 1.00 92.44 493 GLN A C 1
ATOM 3903 O O . GLN A 1 493 ? -8.542 -14.394 5.247 1.00 92.44 493 GLN A O 1
ATOM 3908 N N . LEU A 1 494 ? -8.795 -12.557 3.995 1.00 92.69 494 LEU A N 1
ATOM 3909 C CA . LEU A 1 494 ? -9.286 -11.722 5.097 1.00 92.69 494 LEU A CA 1
ATOM 3910 C C . LEU A 1 494 ? -10.597 -12.258 5.704 1.00 92.69 494 LEU A C 1
ATOM 3912 O O . LEU A 1 494 ? -10.789 -12.226 6.918 1.00 92.69 494 LEU A O 1
ATOM 3916 N N . ILE A 1 495 ? -11.499 -12.782 4.873 1.00 95.06 495 ILE A N 1
ATOM 3917 C CA . ILE A 1 495 ? -12.758 -13.389 5.323 1.00 95.06 495 ILE A CA 1
ATOM 3918 C C . ILE A 1 495 ? -12.489 -14.628 6.183 1.00 95.06 495 ILE A C 1
ATOM 3920 O O . ILE A 1 495 ? -13.053 -14.748 7.269 1.00 95.06 495 ILE A O 1
ATOM 3924 N N . GLU A 1 496 ? -11.642 -15.536 5.703 1.00 94.25 496 GLU A N 1
ATOM 3925 C CA . GLU A 1 496 ? -11.410 -16.848 6.319 1.00 94.25 496 GLU A CA 1
ATOM 3926 C C . GLU A 1 496 ? -10.475 -16.781 7.524 1.00 94.25 496 GLU A C 1
ATOM 3928 O O . GLU A 1 496 ? -10.683 -17.504 8.492 1.00 94.25 496 GLU A O 1
ATOM 3933 N N . GLU A 1 497 ? -9.478 -15.899 7.494 1.00 93.06 497 GLU A N 1
ATOM 3934 C CA . GLU A 1 497 ? -8.494 -15.783 8.569 1.00 93.06 497 GLU A CA 1
ATOM 3935 C C . GLU A 1 497 ? -8.901 -14.754 9.630 1.00 93.06 497 GLU A C 1
ATOM 3937 O O . GLU A 1 497 ? -8.437 -14.851 10.759 1.00 93.06 497 GLU A O 1
ATOM 3942 N N . VAL A 1 498 ? -9.773 -13.783 9.326 1.00 94.06 498 VAL A N 1
ATOM 3943 C CA . VAL A 1 498 ? -10.117 -12.704 10.274 1.00 94.06 498 VAL A CA 1
ATOM 3944 C C . VAL A 1 498 ? -11.610 -12.650 10.572 1.00 94.06 498 VAL A C 1
ATOM 3946 O O . VAL A 1 498 ? -12.013 -12.853 11.717 1.00 94.06 498 VAL A O 1
ATOM 3949 N N . PHE A 1 499 ? -12.460 -12.391 9.576 1.00 95.69 499 PHE A N 1
ATOM 3950 C CA . PHE A 1 499 ? -13.866 -12.078 9.860 1.00 95.69 499 PHE A CA 1
ATOM 3951 C C . PHE A 1 499 ? -14.674 -13.272 10.372 1.00 95.69 499 PHE A C 1
ATOM 3953 O O . PHE A 1 499 ? -15.387 -13.128 11.365 1.00 95.69 499 PHE A O 1
ATOM 3960 N N . LEU A 1 500 ? -14.577 -14.437 9.728 1.00 95.38 500 LEU A N 1
ATOM 3961 C CA . LEU A 1 500 ? -15.331 -15.618 10.155 1.00 95.38 500 LEU A CA 1
ATOM 3962 C C . LEU A 1 500 ? -14.877 -16.126 11.535 1.00 95.38 500 LEU A C 1
ATOM 3964 O O . LEU A 1 500 ? -15.746 -16.256 12.397 1.00 95.38 500 LEU A O 1
ATOM 3968 N N . PRO A 1 501 ? -13.568 -16.289 11.825 1.00 94.06 501 PRO A N 1
ATOM 3969 C CA . PRO A 1 501 ? -13.127 -16.706 13.156 1.00 94.06 501 PRO A CA 1
ATOM 3970 C C . PRO A 1 501 ? -13.547 -15.734 14.266 1.00 94.06 501 PRO A C 1
ATOM 3972 O O . PRO A 1 501 ? -14.007 -16.156 15.323 1.00 94.06 501 PRO A O 1
ATOM 3975 N N . LEU A 1 502 ? -13.450 -14.417 14.038 1.00 94.12 502 LEU A N 1
ATOM 3976 C CA . LEU A 1 502 ? -13.872 -13.430 15.039 1.00 94.12 502 LEU A CA 1
ATOM 3977 C C . LEU A 1 502 ? -15.382 -13.432 15.280 1.00 94.12 502 LEU A C 1
ATOM 3979 O O . LEU A 1 502 ? -15.822 -13.132 16.394 1.00 94.12 502 LEU A O 1
ATOM 3983 N N . TYR A 1 503 ? -16.168 -13.736 14.247 1.00 95.19 503 TYR A N 1
ATOM 3984 C CA . TYR A 1 503 ? -17.609 -13.888 14.382 1.00 95.19 503 TYR A CA 1
ATOM 3985 C C . TYR A 1 503 ? -17.970 -15.148 15.171 1.00 95.19 503 TYR A C 1
ATOM 3987 O O . TYR A 1 503 ? -18.820 -15.079 16.054 1.00 95.19 503 TYR A O 1
ATOM 3995 N N . GLU A 1 504 ? -17.285 -16.262 14.916 1.00 92.94 504 GLU A N 1
ATOM 3996 C CA . GLU A 1 504 ? -17.444 -17.503 15.680 1.00 92.94 504 GLU A CA 1
ATOM 3997 C C . GLU A 1 504 ? -17.073 -17.320 17.156 1.00 92.94 504 GLU A C 1
ATOM 3999 O O . GLU A 1 504 ? -17.794 -17.795 18.017 1.00 92.94 504 GLU A O 1
ATOM 4004 N N . GLU A 1 505 ? -16.020 -16.555 17.470 1.00 89.81 505 GLU A N 1
ATOM 4005 C CA . GLU A 1 505 ? -15.665 -16.193 18.854 1.00 89.81 505 GLU A CA 1
ATOM 4006 C C . GLU A 1 505 ? -16.693 -15.272 19.547 1.00 89.81 505 GLU A C 1
ATOM 4008 O O . GLU A 1 505 ? -16.555 -14.986 20.740 1.00 89.81 505 GLU A O 1
ATOM 4013 N N . LYS A 1 506 ? -17.634 -14.682 18.799 1.00 85.00 506 LYS A N 1
ATOM 4014 C CA . LYS A 1 506 ? -18.656 -13.766 19.331 1.00 85.00 506 LYS A CA 1
ATOM 4015 C C . LYS A 1 506 ? -19.963 -14.487 19.665 1.00 85.00 506 LYS A C 1
ATOM 4017 O O . LYS A 1 506 ? -20.654 -14.046 20.585 1.00 85.00 506 LYS A O 1
ATOM 4022 N N . ILE A 1 507 ? -20.323 -15.491 18.864 1.00 84.62 507 ILE A N 1
ATOM 4023 C CA . ILE A 1 507 ? -21.493 -16.359 19.078 1.00 84.62 507 ILE A CA 1
ATOM 4024 C C . ILE A 1 507 ? -21.227 -17.239 20.297 1.00 84.62 507 ILE A C 1
ATOM 4026 O O . ILE A 1 507 ? -22.181 -17.403 21.090 1.00 84.62 507 ILE A O 1
#

Foldseek 3Di:
DAAFEEEEEDQFEWEQPQLLPLDDVPDDQPRQIQGNDDDPQHLFVHLLNSLLSVVPSHNYAYEYERAPVRCPVVVVDDPVSVVVVCVSNVLHYHYQYDPLRYDPDDPPDPDGRQPDDPVDHSQRQLLSSLLCCLPPPCVVNVGLEYEEEDLSNLLNLLQCLLVLHAYEYEYQPLLDKDWDAPCVSVVSRRDQDADPVRSRHSVVQFDDDPNTTIRLLSNLSSHQAYEYQAPLQLVCLQVVVDPSRDVSNSVSQNVQQPDADPVRHGSYYYFAGFASDLAAPLVVCCVVPNQVVLQVVQAVLVQVLLVVQVADPDDAEEEAEDAQEQQQPCVQCLVCQLVCCVVRVAAYEAQYHYDPVRLVSLCVSQVPSNRSYGHDHHDPVSVVSQLSHQNYAYETLGNDDQHPSVLLNSLLHLHAYEYACGHNCVVRAAQQDLVVLDTGAQYFHDSHPVRSVSRSVSSVVLSPDDSVSSVVSSVVSSVVSSVCRHSNNSSVCCCVVPVVSSSVVSD

Mean predicted aligned error: 6.38 Å

Secondary structure (DSSP, 8-state):
-PPPEEEEE-SSEEEEGGGG----TT------EEEE-SSSSTHHHHHHHHHHHHH-SSEEEEEEE--GGGGTTGGGS-HHHHHHHHHHHTTTEEEE--GGGS----TT----TT---SS--HHHHHHHHHHHIIIIIHHHH--SEEEEESGGGTTHHHHHHHTT-EEEEEES-TT---EE-HHHHHHTT---SPPTTSS--GGGT--EETTEEEHHHHHHHH-SEEEES-HHHHHHHHTT--TTS-HHHHHHHHHHHH-B-TTS-BSEEE-PPPPSSS--HHHHHHHHH-HHHHHHHHHHHHHHHHHHHTPPSSSEEEEE-S-BSGGG-HHHHHHHHHHHHHHHTEEEEEE--B-HHHHHHHHHHHHHTTTSEEEE---HHHHHHHTTSTTEEEEE--S--SS-THHHHHHHTT-EEEEE--THHHHH--B-BTTTTB--EEEESSSSHHHHHHHHHHHHHHHTS-HHHHHHHHHHHHHHHHHHH-HHHHHHHHIIIIIHHHHHTT-

Solvent-accessible surface area (backbone atoms only — not comparable to full-atom values): 26236 Å² total; per-residue (Å²): 132,81,61,53,30,34,35,39,39,32,79,35,34,49,46,45,60,53,62,42,63,77,81,52,99,84,59,88,62,67,84,45,57,44,44,33,60,77,63,86,62,10,66,54,61,25,39,38,50,36,27,38,48,65,68,58,69,46,47,62,25,39,34,34,57,43,37,61,79,23,44,71,72,59,76,78,53,54,75,66,56,51,54,52,46,52,62,67,36,52,88,35,58,46,65,45,77,53,81,77,45,47,81,73,81,53,91,94,53,89,79,46,92,58,50,72,49,101,88,42,45,36,64,55,48,21,46,49,50,24,20,40,42,60,71,59,42,43,78,71,69,58,44,51,30,39,36,37,40,38,34,56,38,10,74,40,29,14,44,40,40,32,72,73,26,45,28,38,31,34,34,69,61,66,61,50,66,53,76,43,47,64,68,61,40,42,76,57,57,39,81,63,70,60,42,96,84,61,72,38,42,21,67,82,26,50,35,78,52,98,88,17,44,28,20,34,22,7,20,44,50,23,24,65,34,36,31,31,33,7,44,40,29,43,53,37,56,78,72,61,74,48,90,75,42,49,68,62,39,52,48,24,49,55,56,38,42,72,39,54,47,98,89,64,49,51,28,48,45,39,48,63,66,52,32,94,56,82,70,33,68,49,61,52,38,31,73,74,64,32,62,70,54,39,51,50,52,16,44,51,48,39,53,50,51,21,64,78,55,57,30,54,82,74,66,38,38,36,42,34,62,61,56,30,39,79,50,34,30,48,59,66,53,65,74,44,39,65,62,48,24,69,74,68,45,35,31,38,45,36,34,33,48,58,45,64,76,49,47,53,48,46,45,52,50,17,72,71,39,80,27,34,25,28,62,41,68,61,45,72,66,60,51,56,51,50,46,48,19,51,65,26,30,40,57,42,53,44,78,58,35,42,45,50,70,62,57,52,48,32,27,25,34,49,13,38,38,33,30,35,54,40,26,13,32,57,73,53,40,36,64,57,37,78,93,78,70,40,58,53,22,21,46,21,78,51,96,47,73,69,24,50,46,51,16,51,51,53,49,48,61,53,65,71,44,58,66,70,63,44,48,54,50,29,51,52,37,15,53,51,39,45,65,72,27,15,22,57,54,43,27,50,48,48,41,66,72,44,53,50,53,56,47,60,77,68,109

Radius of gyration: 23.89 Å; Cα contacts (8 Å, |Δi|>4): 985; chains: 1; bounding box: 63×53×69 Å

pLDDT: mean 88.88, std 13.31, range [34.47, 98.56]

Sequence (507 aa):
MRNPRVLNCTPELIINIGEIGIKSDAIDLPELEINASTGGLAPIPSTYTRAIFKDGRIDLAVCSPKWESSLKKFNDLSTIEIKKMQNILQDKIYLISHPSFNKVKIEGTNTKMYDDSWRFQAKDRAIAFSAGIINNVIPIFRPDIIWLHDWMVGPVAPVAKAMGIKVVSTGHNPLFTELASFDEMIYKGIELRDSEDNQYTPSKYYYITKGKFDFMASEVNSSDDFTTVSNGYLQRILNGGFDDLAPQVMDAIKKKNKVKHPDGRPRVHGYPNPLKKDGSDLLDSIKLDGLEATILKRKHEGEEIRHSTGLKEGGILLNLTNRLSEHKNPRLQLETLMYFAEKYDLRYLINANGEQKYVDKALTTALESRGYAAYSKFDGNLEKRAIRTDNAYGLMTPNNEPCGGQNINYPAEGTLIIGHQIDGLIDSVHELNIEKSTGNGFPFKNNNKEGLEYGIVKMKEFAALEDKLRYNQLIRIAEETLKNNSSTARAKQLIEEVFLPLYEEKI

Nearest PDB structures (foldseek):
  1rzv-assembly2_B  TM=7.280E-01  e=5.194E-21  Agrobacterium tumefaciens
  3cx4-assembly1_A  TM=7.367E-01  e=1.239E-19  Escherichia coli
  2r4t-assembly1_A  TM=7.418E-01  e=9.470E-20  unclassified
  3vuf-assembly1_A  TM=6.632E-01  e=1.431E-15  Oryza sativa Japonica Group
  6fj3-assembly1_A  TM=7.880E-01  e=8.158E-07  Homo sapiens